Protein AF-A0A0G4LA41-F1 (afdb_monomer_lite)

InterPro domains:
  IPR001763 Rhodanese-like domain [PF00581] (398-509)
  IPR001763 Rhodanese-like domain [PS50206] (270-360)
  IPR001763 Rhodanese-like domain [PS50206] (398-516)
  IPR001763 Rhodanese-like domain [SM00450] (223-357)
  IPR001763 Rhodanese-like domain [SM00450] (388-513)
  IPR023079 Sedoheptulose-1,7-bisphosphatase [PR01958] (63-78)
  IPR023079 Sedoheptulose-1,7-bisphosphatase [PR01958] (146-164)
  IPR023079 Sedoheptulose-1,7-bisphosphatase [PR01958] (443-463)
  IPR033391 Fructose-1-6-bisphosphatase class I, N-terminal [PF00316] (27-166)
  IPR036873 Rhodanese-like domain superfamily [G3DSA:3.40.250.10] (219-372)
  IPR036873 Rhodanese-like domain superfamily [G3DSA:3.40.250.10] (376-515)
  IPR036873 Rhodanese-like domain superfamily [SSF52821] (219-364)
  IPR036873 Rhodanese-like domain superfamily [SSF52821] (398-510)
  IPR045078 Sulfurtransferase TST/MPST-like [PTHR11364] (219-518)

Structure (mmCIF, N/CA/C/O backbone):
data_AF-A0A0G4LA41-F1
#
_entry.id   AF-A0A0G4LA41-F1
#
loop_
_atom_site.group_PDB
_atom_site.id
_atom_site.type_symbol
_atom_site.label_atom_id
_atom_site.label_alt_id
_atom_site.label_comp_id
_atom_site.label_asym_id
_atom_site.label_entity_id
_atom_site.label_seq_id
_atom_site.pdbx_PDB_ins_code
_atom_site.Cartn_x
_atom_site.Cartn_y
_atom_site.Cartn_z
_atom_site.occupancy
_atom_site.B_iso_or_equiv
_atom_site.auth_seq_id
_atom_site.auth_comp_id
_atom_site.auth_asym_id
_atom_site.auth_atom_id
_atom_site.pdbx_PDB_model_num
ATOM 1 N N . MET A 1 1 ? 14.146 -31.731 -52.734 1.00 31.50 1 MET A N 1
ATOM 2 C CA . MET A 1 1 ? 15.575 -32.111 -52.738 1.00 31.50 1 MET A CA 1
ATOM 3 C C . MET A 1 1 ? 15.895 -32.595 -51.337 1.00 31.50 1 MET A C 1
ATOM 5 O O . MET A 1 1 ? 15.492 -31.917 -50.406 1.00 31.50 1 MET A O 1
ATOM 9 N N . ALA A 1 2 ? 16.471 -33.787 -51.177 1.00 32.66 2 ALA A N 1
ATOM 10 C CA . ALA A 1 2 ? 16.794 -34.330 -49.858 1.00 32.66 2 ALA A CA 1
ATOM 11 C C . ALA A 1 2 ? 17.831 -33.418 -49.180 1.00 32.66 2 ALA A C 1
ATOM 13 O O . ALA A 1 2 ? 18.941 -33.284 -49.693 1.00 32.66 2 ALA A O 1
ATOM 14 N N . ASN A 1 3 ? 17.441 -32.746 -48.094 1.00 42.66 3 ASN A N 1
ATOM 15 C CA . ASN A 1 3 ? 18.332 -31.900 -47.306 1.00 42.66 3 ASN A CA 1
ATOM 16 C C . ASN A 1 3 ? 19.388 -32.793 -46.655 1.00 42.66 3 ASN A C 1
ATOM 18 O O . ASN A 1 3 ? 19.095 -33.569 -45.747 1.00 42.66 3 ASN A O 1
ATOM 22 N N . SER A 1 4 ? 20.620 -32.720 -47.150 1.00 48.91 4 SER A N 1
ATOM 23 C CA . SER A 1 4 ? 21.761 -33.309 -46.466 1.00 48.91 4 SER A CA 1
ATOM 24 C C . SER A 1 4 ? 22.030 -32.488 -45.210 1.00 48.91 4 SER A C 1
ATOM 26 O O . SER A 1 4 ? 22.435 -31.328 -45.310 1.00 48.91 4 SER A O 1
ATOM 28 N N . LEU A 1 5 ? 21.805 -33.098 -44.048 1.00 59.78 5 LEU A N 1
ATOM 29 C CA . LEU A 1 5 ? 22.330 -32.634 -42.769 1.00 59.78 5 LEU A CA 1
ATOM 30 C C . LEU A 1 5 ? 23.785 -32.181 -42.925 1.00 59.78 5 LEU A C 1
ATOM 32 O O . LEU A 1 5 ? 24.584 -32.873 -43.565 1.00 59.78 5 LEU A O 1
ATOM 36 N N . THR A 1 6 ? 24.152 -31.046 -42.329 1.00 70.44 6 THR A N 1
ATOM 37 C CA . THR A 1 6 ? 25.567 -30.679 -42.283 1.00 70.44 6 THR A CA 1
ATOM 38 C C . THR A 1 6 ? 26.330 -31.757 -41.491 1.00 70.44 6 THR A C 1
ATOM 40 O O . THR A 1 6 ? 25.807 -32.282 -40.495 1.00 70.44 6 THR A O 1
ATOM 43 N N . PRO A 1 7 ? 27.546 -32.148 -41.916 1.00 72.75 7 PRO A N 1
ATOM 44 C CA . PRO A 1 7 ? 28.367 -33.109 -41.177 1.00 72.75 7 PRO A CA 1
ATOM 45 C C . PRO A 1 7 ? 28.565 -32.709 -39.707 1.00 72.75 7 PRO A C 1
ATOM 47 O O . PRO A 1 7 ? 28.634 -33.571 -38.828 1.00 72.75 7 PRO A O 1
ATOM 50 N N . GLU A 1 8 ? 28.586 -31.403 -39.432 1.00 72.81 8 GLU A N 1
ATOM 51 C CA . GLU A 1 8 ? 28.707 -30.819 -38.100 1.00 72.81 8 GLU A CA 1
ATOM 52 C C . GLU A 1 8 ? 27.465 -31.083 -37.238 1.00 72.81 8 GLU A C 1
ATOM 54 O O . GLU A 1 8 ? 27.605 -31.528 -36.100 1.00 72.81 8 GLU A O 1
ATOM 59 N N . LEU A 1 9 ? 26.256 -30.872 -37.777 1.00 72.88 9 LEU A N 1
ATOM 60 C CA . LEU A 1 9 ? 25.002 -31.132 -37.060 1.00 72.88 9 LEU A CA 1
ATOM 61 C C . LEU A 1 9 ? 24.817 -32.631 -36.796 1.00 72.88 9 LEU A C 1
ATOM 63 O O . LEU A 1 9 ? 24.425 -33.017 -35.699 1.00 72.88 9 LEU A O 1
ATOM 67 N N . THR A 1 10 ? 25.162 -33.478 -37.769 1.00 75.50 10 THR A N 1
ATOM 68 C CA . THR A 1 10 ? 25.098 -34.942 -37.620 1.00 75.50 10 THR A CA 1
ATOM 69 C C . THR A 1 10 ? 26.012 -35.425 -36.496 1.00 75.50 10 THR A C 1
ATOM 71 O O . THR A 1 10 ? 25.544 -36.058 -35.552 1.00 75.50 10 THR A O 1
ATOM 74 N N . SER A 1 11 ? 27.296 -35.049 -36.548 1.00 78.81 11 SER A N 1
ATOM 75 C CA . SER A 1 11 ? 28.290 -35.444 -35.538 1.00 78.81 11 SER A CA 1
ATOM 76 C C . SER A 1 11 ? 27.906 -34.958 -34.140 1.00 78.81 11 SER A C 1
ATOM 78 O O . SER A 1 11 ? 28.149 -35.625 -33.136 1.00 78.81 11 SER A O 1
ATOM 80 N N . TYR A 1 12 ? 27.291 -33.780 -34.064 1.00 77.25 12 TYR A N 1
ATOM 81 C CA . TYR A 1 12 ? 26.840 -33.204 -32.812 1.00 77.25 12 TYR A CA 1
ATOM 82 C C . TYR A 1 12 ? 25.636 -33.947 -32.215 1.00 77.25 12 TYR A C 1
ATOM 84 O O . TYR A 1 12 ? 25.648 -34.294 -31.033 1.00 77.25 12 TYR A O 1
ATOM 92 N N . LEU A 1 13 ? 24.616 -34.238 -33.026 1.00 78.69 13 LEU A N 1
ATOM 93 C CA . LEU A 1 13 ? 23.450 -34.998 -32.577 1.00 78.69 13 LEU A CA 1
ATOM 94 C C . LEU A 1 13 ? 23.832 -36.431 -32.170 1.00 78.69 13 LEU A C 1
ATOM 96 O O . LEU A 1 13 ? 23.276 -36.952 -31.207 1.00 78.69 13 LEU A O 1
ATOM 100 N N . GLU A 1 14 ? 24.811 -37.049 -32.834 1.00 80.88 14 GLU A N 1
ATOM 101 C CA . GLU A 1 14 ? 25.387 -38.341 -32.429 1.00 80.88 14 GLU A CA 1
ATOM 102 C C . GLU A 1 14 ? 26.097 -38.279 -31.071 1.00 80.88 14 GLU A C 1
ATOM 104 O O . GLU A 1 14 ? 25.980 -39.209 -30.274 1.00 80.88 14 GLU A O 1
ATOM 109 N N . ALA A 1 15 ? 26.790 -37.178 -30.770 1.00 79.25 15 ALA A N 1
ATOM 110 C CA . ALA A 1 15 ? 27.467 -37.002 -29.489 1.00 79.25 15 ALA A CA 1
ATOM 111 C C . ALA A 1 15 ? 26.489 -36.800 -28.318 1.00 79.25 15 ALA A C 1
ATOM 113 O O . ALA A 1 15 ? 26.749 -37.277 -27.212 1.00 79.25 15 ALA A O 1
ATOM 114 N N . VAL A 1 16 ? 25.376 -36.092 -28.542 1.00 74.75 16 VAL A N 1
ATOM 115 C CA . VAL A 1 16 ? 24.398 -35.762 -27.488 1.00 74.75 16 VAL A CA 1
ATOM 116 C C . VAL A 1 16 ? 23.328 -36.846 -27.325 1.00 74.75 16 VAL A C 1
ATOM 118 O O . VAL A 1 16 ? 22.847 -37.072 -26.215 1.00 74.75 16 VAL A O 1
ATOM 121 N N . LEU A 1 17 ? 22.993 -37.567 -28.398 1.00 77.19 17 LEU A N 1
ATOM 122 C CA . LEU A 1 17 ? 22.060 -38.698 -28.398 1.00 77.19 17 LEU A CA 1
ATOM 123 C C . LEU A 1 17 ? 22.771 -39.982 -28.884 1.00 77.19 17 LEU A C 1
ATOM 125 O O . LEU A 1 17 ? 22.480 -40.480 -29.978 1.00 77.19 17 LEU A O 1
ATOM 129 N N . PRO A 1 18 ? 23.688 -40.551 -28.073 1.00 66.69 18 PRO A N 1
ATOM 130 C CA . PRO A 1 18 ? 24.516 -41.691 -28.476 1.00 66.69 18 PRO A CA 1
ATOM 131 C C . PRO A 1 18 ? 23.764 -43.031 -28.494 1.00 66.69 18 PRO A C 1
ATOM 133 O O . PRO A 1 18 ? 24.318 -44.039 -28.917 1.00 66.69 18 PRO A O 1
ATOM 136 N N . SER A 1 19 ? 22.523 -43.078 -28.000 1.00 67.56 19 SER A N 1
ATOM 137 C CA . SER A 1 19 ? 21.733 -44.311 -27.935 1.00 67.56 19 SER A CA 1
ATOM 138 C C . SER A 1 19 ? 21.108 -44.659 -29.288 1.00 67.56 19 SER A C 1
ATOM 140 O O . SER A 1 19 ? 20.476 -43.814 -29.918 1.00 67.56 19 SER A O 1
ATOM 142 N N . ASP A 1 20 ? 21.181 -45.934 -29.674 1.00 66.62 20 ASP A N 1
ATOM 143 C CA . ASP A 1 20 ? 20.499 -46.468 -30.862 1.00 66.62 20 ASP A CA 1
ATOM 144 C C . ASP A 1 20 ? 18.964 -46.498 -30.726 1.00 66.62 20 ASP A C 1
ATOM 146 O O . ASP A 1 20 ? 18.263 -46.708 -31.709 1.00 66.62 20 ASP A O 1
ATOM 150 N N . SER A 1 21 ? 18.428 -46.255 -29.522 1.00 70.00 21 SER A N 1
ATOM 151 C CA . SER A 1 21 ? 16.984 -46.298 -29.226 1.00 70.00 21 SER A CA 1
ATOM 152 C C . SER A 1 21 ? 16.170 -45.115 -29.772 1.00 70.00 21 SER A C 1
ATOM 154 O O . SER A 1 21 ? 14.950 -45.105 -29.629 1.00 70.00 21 SER A O 1
ATOM 156 N N . ARG A 1 22 ? 16.835 -44.094 -30.330 1.00 81.88 22 ARG A N 1
ATOM 157 C CA . ARG A 1 22 ? 16.236 -42.819 -30.777 1.00 81.88 22 ARG A CA 1
ATOM 158 C C . ARG A 1 22 ? 16.791 -42.373 -32.133 1.00 81.88 22 ARG A C 1
ATOM 160 O O . ARG A 1 22 ? 17.122 -41.203 -32.349 1.00 81.88 22 ARG A O 1
ATOM 167 N N . ALA A 1 23 ? 16.987 -43.336 -33.026 1.00 85.00 23 ALA A N 1
ATOM 168 C CA . ALA A 1 23 ? 17.529 -43.120 -34.355 1.00 85.00 23 ALA A CA 1
ATOM 169 C C . ALA A 1 23 ? 16.634 -42.198 -35.197 1.00 85.00 23 ALA A C 1
ATOM 171 O O . ALA A 1 23 ? 17.166 -41.317 -35.875 1.00 85.00 23 ALA A O 1
ATOM 172 N N . ALA A 1 24 ? 15.305 -42.330 -35.139 1.00 86.56 24 ALA A N 1
ATOM 173 C CA . ALA A 1 24 ? 14.387 -41.466 -35.887 1.00 86.56 24 ALA A CA 1
ATOM 174 C C . ALA A 1 24 ? 14.344 -40.041 -35.309 1.00 86.56 24 ALA A C 1
ATOM 176 O O . ALA A 1 24 ? 14.343 -39.074 -36.074 1.00 86.56 24 ALA A O 1
ATOM 177 N N . LEU A 1 25 ? 14.405 -39.884 -33.981 1.00 85.69 25 LEU A N 1
ATOM 178 C CA . LEU A 1 25 ? 14.552 -38.569 -33.342 1.00 85.69 25 LEU A CA 1
ATOM 179 C C . LEU A 1 25 ? 15.817 -37.844 -33.823 1.00 85.69 25 LEU A C 1
ATOM 181 O O . LEU A 1 25 ? 15.763 -36.669 -34.187 1.00 85.69 25 LEU A O 1
ATOM 185 N N . ARG A 1 26 ? 16.946 -38.564 -33.849 1.00 86.81 26 ARG A N 1
ATOM 186 C CA . ARG A 1 26 ? 18.270 -38.036 -34.204 1.00 86.81 26 ARG A CA 1
ATOM 187 C C . ARG A 1 26 ? 18.413 -37.727 -35.693 1.00 86.81 26 ARG A C 1
ATOM 189 O O . ARG A 1 26 ? 18.982 -36.703 -36.050 1.00 86.81 26 ARG A O 1
ATOM 196 N N . THR A 1 27 ? 17.951 -38.628 -36.556 1.00 84.62 27 THR A N 1
ATOM 197 C CA . THR A 1 27 ? 18.239 -38.578 -38.002 1.00 84.62 27 THR A CA 1
ATOM 198 C C . THR A 1 27 ? 17.112 -37.976 -38.836 1.00 84.62 27 THR A C 1
ATOM 200 O O . THR A 1 27 ? 17.355 -37.600 -39.980 1.00 84.62 27 THR A O 1
ATOM 203 N N . SER A 1 28 ? 15.901 -37.849 -38.280 1.00 87.31 28 SER A N 1
ATOM 204 C CA . SER A 1 28 ? 14.726 -37.353 -39.004 1.00 87.31 28 SER A CA 1
ATOM 205 C C . SER A 1 28 ? 14.050 -36.173 -38.304 1.00 87.31 28 SER A C 1
ATOM 207 O O . SER A 1 28 ? 13.990 -35.093 -38.893 1.00 87.31 28 SER A O 1
ATOM 209 N N . LEU A 1 29 ? 13.594 -36.327 -37.054 1.00 87.81 29 LEU A N 1
ATOM 210 C CA . LEU A 1 29 ? 12.750 -35.317 -36.400 1.00 87.81 29 LEU A CA 1
ATOM 211 C C . LEU A 1 29 ? 13.505 -34.030 -36.034 1.00 87.81 29 LEU A C 1
ATOM 213 O O . LEU A 1 29 ? 13.145 -32.962 -36.522 1.00 87.81 29 LEU A O 1
ATOM 217 N N . LEU A 1 30 ? 14.566 -34.110 -35.221 1.00 85.19 30 LEU A N 1
ATOM 218 C CA . LEU A 1 30 ? 15.350 -32.925 -34.838 1.00 85.19 30 LEU A CA 1
ATOM 219 C C . LEU A 1 30 ? 15.924 -32.176 -36.057 1.00 85.19 30 LEU A C 1
ATOM 221 O O . LEU A 1 30 ? 15.778 -30.955 -36.109 1.00 85.19 30 LEU A O 1
ATOM 225 N N . PRO A 1 31 ? 16.497 -32.861 -37.068 1.00 85.38 31 PRO A N 1
ATOM 226 C CA . PRO A 1 31 ? 16.894 -32.225 -38.323 1.00 85.38 31 PRO A CA 1
ATOM 227 C C . PRO A 1 31 ? 15.757 -31.472 -39.020 1.00 85.38 31 PRO A C 1
ATOM 229 O O . PRO A 1 31 ? 15.930 -30.318 -39.405 1.00 85.38 31 PRO A O 1
ATOM 232 N N . SER A 1 32 ? 14.581 -32.098 -39.142 1.00 86.50 32 SER A N 1
ATOM 233 C CA . SER A 1 32 ? 13.430 -31.500 -39.830 1.00 86.50 32 SER A CA 1
ATOM 234 C C . SER A 1 32 ? 12.906 -30.259 -39.106 1.00 86.50 32 SER A C 1
ATOM 236 O O . SER A 1 32 ? 12.512 -29.299 -39.764 1.00 86.50 32 SER A O 1
ATOM 238 N N . LEU A 1 33 ? 12.940 -30.251 -37.769 1.00 85.69 33 LEU A N 1
ATOM 239 C CA . LEU A 1 33 ? 12.573 -29.089 -36.956 1.00 85.69 33 LEU A CA 1
ATOM 240 C C . LEU A 1 33 ? 13.586 -27.946 -37.084 1.00 85.69 33 LEU A C 1
ATOM 242 O O . LEU A 1 33 ? 13.191 -26.791 -37.213 1.00 85.69 33 LEU A O 1
ATOM 246 N N . ILE A 1 34 ? 14.887 -28.251 -37.097 1.00 84.25 34 ILE A N 1
ATOM 247 C CA . ILE A 1 34 ? 15.944 -27.247 -37.299 1.00 84.25 34 ILE A CA 1
ATOM 248 C C . ILE A 1 34 ? 15.826 -26.615 -38.693 1.00 84.25 34 ILE A C 1
ATOM 250 O O . ILE A 1 34 ? 15.910 -25.394 -38.832 1.00 84.25 34 ILE A O 1
ATOM 254 N N . ASP A 1 35 ? 15.565 -27.426 -39.719 1.00 83.00 35 ASP A N 1
ATOM 255 C CA . ASP A 1 35 ? 15.316 -26.943 -41.078 1.00 83.00 35 ASP A CA 1
ATOM 256 C C . ASP A 1 35 ? 14.057 -26.067 -41.156 1.00 83.00 35 ASP A C 1
ATOM 258 O O . ASP A 1 35 ? 14.048 -25.066 -41.876 1.00 83.00 35 ASP A O 1
ATOM 262 N N . ALA A 1 36 ? 13.004 -26.410 -40.408 1.00 85.44 36 ALA A N 1
ATOM 263 C CA . ALA A 1 36 ? 11.784 -25.612 -40.329 1.00 85.44 36 ALA A CA 1
ATOM 264 C C . ALA A 1 36 ? 12.033 -24.251 -39.667 1.00 85.44 36 ALA A C 1
ATOM 266 O O . ALA A 1 36 ? 11.624 -23.232 -40.214 1.00 85.44 36 ALA A O 1
ATOM 267 N N . ILE A 1 37 ? 12.785 -24.212 -38.562 1.00 84.88 37 ILE A N 1
ATOM 268 C CA . ILE A 1 37 ? 13.223 -22.970 -37.901 1.00 84.88 37 ILE A CA 1
ATOM 269 C C . ILE A 1 37 ? 14.032 -22.104 -38.877 1.00 84.88 37 ILE A C 1
ATOM 271 O O . ILE A 1 37 ? 13.814 -20.898 -38.999 1.00 84.88 37 ILE A O 1
ATOM 275 N N . HIS A 1 38 ? 14.936 -22.706 -39.652 1.00 81.19 38 HIS A N 1
ATOM 276 C CA . HIS A 1 38 ? 15.674 -21.985 -40.692 1.00 81.19 38 HIS A CA 1
ATOM 277 C C . HIS A 1 38 ? 14.757 -21.428 -41.792 1.00 81.19 38 HIS A C 1
ATOM 279 O O . HIS A 1 38 ? 14.937 -20.297 -42.251 1.00 81.19 38 HIS A O 1
ATOM 285 N N . ALA A 1 39 ? 13.754 -22.199 -42.217 1.00 83.06 39 ALA A N 1
ATOM 286 C CA . ALA A 1 39 ? 12.763 -21.760 -43.195 1.00 83.06 39 ALA A CA 1
ATOM 287 C C . ALA A 1 39 ? 11.878 -20.623 -42.658 1.00 83.06 39 ALA A C 1
ATOM 289 O O . ALA A 1 39 ? 11.623 -19.664 -43.391 1.00 83.06 39 ALA A O 1
ATOM 290 N N . ILE A 1 40 ? 11.478 -20.678 -41.385 1.00 83.81 40 ILE A N 1
ATOM 291 C CA . ILE A 1 40 ? 10.771 -19.595 -40.689 1.00 83.81 40 ILE A CA 1
ATOM 292 C C . ILE A 1 40 ? 11.637 -18.338 -40.697 1.00 83.81 40 ILE A C 1
ATOM 294 O O . ILE A 1 40 ? 11.184 -17.291 -41.149 1.00 83.81 40 ILE A O 1
ATOM 298 N N . SER A 1 41 ? 12.917 -18.446 -40.326 1.00 80.19 41 SER A N 1
ATOM 299 C CA . SER A 1 41 ? 13.842 -17.307 -40.344 1.00 80.19 41 SER A CA 1
ATOM 300 C C . SER A 1 41 ? 13.912 -16.629 -41.718 1.00 80.19 41 SER A C 1
ATOM 302 O O . SER A 1 41 ? 13.838 -15.404 -41.811 1.00 80.19 41 SER A O 1
ATOM 304 N N . LYS A 1 42 ? 13.987 -17.410 -42.803 1.00 78.12 42 LYS A N 1
ATOM 305 C CA . LYS A 1 42 ? 13.954 -16.878 -44.176 1.00 78.12 42 LYS A CA 1
ATOM 306 C C . LYS A 1 42 ? 12.613 -16.242 -44.535 1.00 78.12 42 LYS A C 1
ATOM 308 O O . LYS A 1 42 ? 12.595 -15.214 -45.205 1.00 78.12 42 LYS A O 1
ATOM 313 N N . THR A 1 43 ? 11.511 -16.843 -44.097 1.00 79.06 43 THR A N 1
ATOM 314 C CA . THR A 1 43 ? 10.152 -16.341 -44.339 1.00 79.06 43 THR A CA 1
ATOM 315 C C . THR A 1 43 ? 9.951 -14.991 -43.658 1.00 79.06 43 THR A C 1
ATOM 317 O O . THR A 1 43 ? 9.511 -14.042 -44.303 1.00 79.06 43 THR A O 1
ATOM 320 N N . LEU A 1 44 ? 10.390 -14.857 -42.404 1.00 76.25 44 LEU A N 1
ATOM 321 C CA . LEU A 1 44 ? 10.378 -13.595 -41.664 1.00 76.25 44 LEU A CA 1
ATOM 322 C C . LEU A 1 44 ? 11.252 -12.517 -42.328 1.00 76.25 44 LEU A C 1
ATOM 324 O O . LEU A 1 44 ? 10.866 -11.355 -42.362 1.00 76.25 44 LEU A O 1
ATOM 328 N N . GLN A 1 45 ? 12.407 -12.887 -42.892 1.00 70.56 45 GLN A N 1
ATOM 329 C CA . GLN A 1 45 ? 13.298 -11.951 -43.599 1.00 70.56 45 GLN A CA 1
ATOM 330 C C . GLN A 1 45 ? 12.747 -11.474 -44.952 1.00 70.56 45 GLN A C 1
ATOM 332 O O . GLN A 1 45 ? 13.095 -10.381 -45.397 1.00 70.56 45 GLN A O 1
ATOM 337 N N . ALA A 1 46 ? 11.936 -12.295 -45.624 1.00 69.44 46 ALA A N 1
ATOM 338 C CA . ALA A 1 46 ? 11.413 -12.019 -46.963 1.00 69.44 46 ALA A CA 1
ATOM 339 C C . ALA A 1 46 ? 9.970 -11.482 -46.972 1.00 69.44 46 ALA A C 1
ATOM 341 O O . ALA A 1 46 ? 9.509 -11.002 -48.008 1.00 69.44 46 ALA A O 1
ATOM 342 N N . SER A 1 47 ? 9.244 -11.563 -45.854 1.00 67.00 47 SER A N 1
ATOM 343 C CA . SER A 1 47 ? 7.858 -11.098 -45.767 1.00 67.00 47 SER A CA 1
ATOM 344 C C . SER A 1 47 ? 7.781 -9.567 -45.855 1.00 67.00 47 SER A C 1
ATOM 346 O O . SER A 1 47 ? 8.164 -8.847 -44.936 1.00 67.00 47 SER A O 1
ATOM 348 N N . HIS A 1 48 ? 7.263 -9.052 -46.975 1.00 49.72 48 HIS A N 1
ATOM 349 C CA . HIS A 1 48 ? 7.095 -7.614 -47.237 1.00 49.72 48 HIS A CA 1
ATOM 350 C C . HIS A 1 48 ? 5.976 -6.943 -46.411 1.00 49.72 48 HIS A C 1
ATOM 352 O O . HIS A 1 48 ? 5.825 -5.724 -46.482 1.00 49.72 48 HIS A O 1
ATOM 358 N N . HIS A 1 49 ? 5.204 -7.717 -45.639 1.00 50.62 49 HIS A N 1
ATOM 359 C CA . HIS A 1 49 ? 4.033 -7.255 -44.880 1.00 50.62 49 HIS A CA 1
ATOM 360 C C . HIS A 1 49 ? 4.319 -6.955 -43.399 1.00 50.62 49 HIS A C 1
ATOM 362 O O . HIS A 1 49 ? 3.426 -6.518 -42.681 1.00 50.62 49 HIS A O 1
ATOM 368 N N . VAL A 1 50 ? 5.560 -7.123 -42.929 1.00 51.50 50 VAL A N 1
ATOM 369 C CA . VAL A 1 50 ? 5.952 -6.744 -41.560 1.00 51.50 50 VAL A CA 1
ATOM 370 C C . VAL A 1 50 ? 6.310 -5.250 -41.536 1.00 51.50 50 VAL A C 1
ATOM 372 O O . VAL A 1 50 ? 7.479 -4.864 -41.560 1.00 51.50 50 VAL A O 1
ATOM 375 N N . ALA A 1 51 ? 5.290 -4.388 -41.580 1.00 44.09 51 ALA A N 1
ATOM 376 C CA . ALA A 1 51 ? 5.429 -2.934 -41.483 1.00 44.09 51 ALA A CA 1
ATOM 377 C C . ALA A 1 51 ? 5.127 -2.423 -40.061 1.00 44.09 51 ALA A C 1
ATOM 379 O O . ALA A 1 51 ? 4.413 -3.050 -39.287 1.00 44.09 51 ALA A O 1
ATOM 380 N N . LEU A 1 52 ? 5.686 -1.258 -39.723 1.00 43.44 52 LEU A N 1
ATOM 381 C CA . LEU A 1 52 ? 5.559 -0.584 -38.428 1.00 43.44 52 LEU A CA 1
ATOM 382 C C . LEU A 1 52 ? 4.079 -0.351 -38.044 1.00 43.44 52 LEU A C 1
ATOM 384 O O . LEU A 1 52 ? 3.458 0.583 -38.550 1.00 43.44 52 LEU A O 1
ATOM 388 N N . VAL A 1 53 ? 3.523 -1.135 -37.116 1.00 41.78 53 VAL A N 1
ATOM 389 C CA . VAL A 1 53 ? 2.199 -0.850 -36.539 1.00 41.78 53 VAL A CA 1
ATOM 390 C C . VAL A 1 53 ? 2.342 0.224 -35.459 1.00 41.78 53 VAL A C 1
ATOM 392 O O . VAL A 1 53 ? 2.656 -0.044 -34.301 1.00 41.78 53 VAL A O 1
ATOM 395 N N . GLY A 1 54 ? 2.137 1.476 -35.860 1.00 42.16 54 GLY A N 1
ATOM 396 C CA . GLY A 1 54 ? 1.910 2.606 -34.969 1.00 42.16 54 GLY A CA 1
ATOM 397 C C . GLY A 1 54 ? 0.425 2.962 -34.950 1.00 42.16 54 GLY A C 1
ATOM 398 O O . GLY A 1 54 ? -0.142 3.262 -35.992 1.00 42.16 54 GLY A O 1
ATOM 399 N N . THR A 1 55 ? -0.165 2.970 -33.752 1.00 44.31 55 THR A N 1
ATOM 400 C CA . THR A 1 55 ? -1.477 3.555 -33.406 1.00 44.31 55 THR A CA 1
ATOM 401 C C . THR A 1 55 ? -2.692 2.993 -34.165 1.00 44.31 55 THR A C 1
ATOM 403 O O . THR A 1 55 ? -3.033 3.461 -35.243 1.00 44.31 55 THR A O 1
ATOM 406 N N . ALA A 1 56 ? -3.396 2.069 -33.497 1.00 39.00 56 ALA A N 1
ATOM 407 C CA . ALA A 1 56 ? -4.643 1.394 -33.887 1.00 39.00 56 ALA A CA 1
ATOM 408 C C . ALA A 1 56 ? -4.501 0.271 -34.934 1.00 39.00 56 ALA A C 1
ATOM 410 O O . ALA A 1 56 ? -4.496 0.512 -36.136 1.00 39.00 56 ALA A O 1
ATOM 411 N N . ASN A 1 57 ? -4.511 -0.981 -34.461 1.00 39.38 57 ASN A N 1
ATOM 412 C CA . ASN A 1 57 ? -4.885 -2.109 -35.309 1.00 39.38 57 ASN A CA 1
ATOM 413 C C . ASN A 1 57 ? -6.407 -2.099 -35.484 1.00 39.38 57 ASN A C 1
ATOM 415 O O . ASN A 1 57 ? -7.158 -2.379 -34.548 1.00 39.38 57 ASN A O 1
ATOM 419 N N . ALA A 1 58 ? -6.860 -1.799 -36.699 1.00 41.34 58 ALA A N 1
ATOM 420 C CA . ALA A 1 58 ? -8.063 -2.443 -37.195 1.00 41.34 58 ALA A CA 1
ATOM 421 C C . ALA A 1 58 ? -7.735 -3.943 -37.290 1.00 41.34 58 ALA A C 1
ATOM 423 O O . ALA A 1 58 ? -6.727 -4.304 -37.883 1.00 41.34 58 ALA A O 1
ATOM 424 N N . PHE A 1 59 ? -8.516 -4.770 -36.597 1.00 41.09 59 PHE A N 1
ATOM 425 C CA . PHE A 1 59 ? -8.470 -6.237 -36.569 1.00 41.09 59 PHE A CA 1
ATOM 426 C C . PHE A 1 59 ? -7.618 -6.940 -37.661 1.00 41.09 59 PHE A C 1
ATOM 428 O O . PHE A 1 59 ? -7.952 -6.902 -38.839 1.00 41.09 59 PHE A O 1
ATOM 435 N N . GLY A 1 60 ? -6.586 -7.672 -37.219 1.00 51.38 60 GLY A N 1
ATOM 436 C CA . GLY A 1 60 ? -6.376 -9.097 -37.532 1.00 51.38 60 GLY A CA 1
ATOM 437 C C . GLY A 1 60 ? -5.724 -9.528 -38.852 1.00 51.38 60 GLY A C 1
ATOM 438 O O . GLY A 1 60 ? -4.908 -10.445 -38.820 1.00 51.38 60 GLY A O 1
ATOM 439 N N . ASP A 1 61 ? -6.042 -8.931 -39.998 1.00 50.00 61 ASP A N 1
ATOM 440 C CA . ASP A 1 61 ? -5.909 -9.681 -41.265 1.00 50.00 61 ASP A CA 1
ATOM 441 C C . ASP A 1 61 ? -4.463 -9.905 -41.770 1.00 50.00 61 ASP A C 1
ATOM 443 O O . ASP A 1 61 ? -4.183 -10.941 -42.371 1.00 50.00 61 ASP A O 1
ATOM 447 N N . ASP A 1 62 ? -3.518 -8.995 -41.503 1.00 50.12 62 ASP A N 1
ATOM 448 C CA . ASP A 1 62 ? -2.123 -9.138 -41.969 1.00 50.12 62 ASP A CA 1
ATOM 449 C C . ASP A 1 62 ? -1.225 -9.932 -41.000 1.00 50.12 62 ASP A C 1
ATOM 451 O O . ASP A 1 62 ? -0.278 -10.593 -41.431 1.00 50.12 62 ASP A O 1
ATOM 455 N N . GLN A 1 63 ? -1.539 -9.907 -39.700 1.00 51.22 63 GLN A N 1
ATOM 456 C CA . GLN A 1 63 ? -0.823 -10.643 -38.650 1.00 51.22 63 GLN A CA 1
ATOM 457 C C . GLN A 1 63 ? -1.104 -12.148 -38.735 1.00 51.22 63 GLN A C 1
ATOM 459 O O . GLN A 1 63 ? -0.171 -12.950 -38.701 1.00 51.22 63 GLN A O 1
ATOM 464 N N . LEU A 1 64 ? -2.367 -12.505 -39.002 1.00 56.00 64 LEU A N 1
ATOM 465 C CA . LEU A 1 64 ? -2.787 -13.877 -39.285 1.00 56.00 64 LEU A CA 1
ATOM 466 C C . LEU A 1 64 ? -1.940 -14.537 -40.389 1.00 56.00 64 LEU A C 1
ATOM 468 O O . LEU A 1 64 ? -1.723 -15.740 -40.347 1.00 56.00 64 LEU A O 1
ATOM 472 N N . ASN A 1 65 ? -1.400 -13.786 -41.356 1.00 65.25 65 ASN A N 1
ATOM 473 C CA . ASN A 1 65 ? -0.669 -14.378 -42.480 1.00 65.25 65 ASN A CA 1
ATOM 474 C C . ASN A 1 65 ? 0.725 -14.917 -42.111 1.00 65.25 65 ASN A C 1
ATOM 476 O O . ASN A 1 65 ? 1.176 -15.894 -42.716 1.00 65.25 65 ASN A O 1
ATOM 480 N N . VAL A 1 66 ? 1.431 -14.301 -41.155 1.00 74.38 66 VAL A N 1
ATOM 481 C CA . VAL A 1 66 ? 2.806 -14.703 -40.794 1.00 74.38 66 VAL A CA 1
ATOM 482 C C . VAL A 1 66 ? 2.801 -15.854 -39.794 1.00 74.38 66 VAL A C 1
ATOM 484 O O . VAL A 1 66 ? 3.540 -16.818 -40.010 1.00 74.38 66 VAL A O 1
ATOM 487 N N . ASP A 1 67 ? 1.935 -15.804 -38.779 1.00 76.25 67 ASP A N 1
ATOM 488 C CA . ASP A 1 67 ? 1.750 -16.908 -37.829 1.00 76.25 67 ASP A CA 1
ATOM 489 C C . ASP A 1 67 ? 1.253 -18.163 -38.569 1.00 76.25 67 ASP A C 1
ATOM 491 O O . ASP A 1 67 ? 1.884 -19.215 -38.475 1.00 76.25 67 ASP A O 1
ATOM 495 N N . VAL A 1 68 ? 0.260 -18.035 -39.466 1.00 81.25 68 VAL A N 1
ATOM 496 C CA . VAL A 1 68 ? -0.202 -19.147 -40.326 1.00 81.25 68 VAL A CA 1
ATOM 497 C C . VAL A 1 68 ? 0.911 -19.675 -41.238 1.00 81.25 68 VAL A C 1
ATOM 499 O O . VAL A 1 68 ? 1.018 -20.881 -41.458 1.00 81.25 68 VAL A O 1
ATOM 502 N N . SER A 1 69 ? 1.773 -18.810 -41.779 1.00 82.31 69 SER A N 1
ATOM 503 C CA . SER A 1 69 ? 2.896 -19.260 -42.616 1.00 82.31 69 SER A CA 1
ATOM 504 C C . SER A 1 69 ? 3.925 -20.067 -41.818 1.00 82.31 69 SER A C 1
ATOM 506 O O . SER A 1 69 ? 4.431 -21.075 -42.314 1.00 82.31 69 SER A O 1
ATOM 508 N N . CYS A 1 70 ? 4.230 -19.654 -40.586 1.00 86.12 70 CYS A N 1
ATOM 509 C CA . CYS A 1 70 ? 5.193 -20.342 -39.726 1.00 86.12 70 CYS A CA 1
ATOM 510 C C . CYS A 1 70 ? 4.620 -21.645 -39.153 1.00 86.12 70 CYS A C 1
ATOM 512 O O . CYS A 1 70 ? 5.310 -22.667 -39.152 1.00 86.12 70 CYS A O 1
ATOM 514 N N . GLU A 1 71 ? 3.343 -21.632 -38.774 1.00 89.12 71 GLU A N 1
ATOM 515 C CA . GLU A 1 71 ? 2.545 -22.809 -38.424 1.00 89.12 71 GLU A CA 1
ATOM 516 C C . GLU A 1 71 ? 2.617 -23.868 -39.535 1.00 89.12 71 GLU A C 1
ATOM 518 O O . GLU A 1 71 ? 2.993 -25.017 -39.291 1.00 89.12 71 GLU A O 1
ATOM 523 N N . ASN A 1 72 ? 2.341 -23.473 -40.783 1.00 89.56 72 ASN A N 1
ATOM 524 C CA . ASN A 1 72 ? 2.380 -24.378 -41.933 1.00 89.56 72 ASN A CA 1
ATOM 525 C C . ASN A 1 72 ? 3.776 -24.976 -42.155 1.00 89.56 72 ASN A C 1
ATOM 527 O O . ASN A 1 72 ? 3.890 -26.171 -42.418 1.00 89.56 72 ASN A O 1
ATOM 531 N N . LEU A 1 73 ? 4.848 -24.191 -42.000 1.00 89.56 73 LEU A N 1
ATOM 532 C CA . LEU A 1 73 ? 6.222 -24.690 -42.144 1.00 89.56 73 LEU A CA 1
ATOM 533 C C . LEU A 1 73 ? 6.572 -25.765 -41.107 1.00 89.56 73 LEU A C 1
ATOM 535 O O . LEU A 1 73 ? 7.240 -26.748 -41.452 1.00 89.56 73 LEU A O 1
ATOM 539 N N . LEU A 1 74 ? 6.125 -25.601 -39.858 1.00 91.00 74 LEU A N 1
ATOM 540 C CA . LEU A 1 74 ? 6.304 -26.615 -38.817 1.00 91.00 74 LEU A CA 1
ATOM 541 C C . LEU A 1 74 ? 5.439 -27.843 -39.084 1.00 91.00 74 LEU A C 1
ATOM 543 O O . LEU A 1 74 ? 5.965 -28.956 -39.061 1.00 91.00 74 LEU A O 1
ATOM 547 N N . ARG A 1 75 ? 4.158 -27.676 -39.425 1.00 93.00 75 ARG A N 1
ATOM 548 C CA . ARG A 1 75 ? 3.275 -28.806 -39.760 1.00 93.00 75 ARG A CA 1
ATOM 549 C C . ARG A 1 75 ? 3.783 -29.603 -40.960 1.00 93.00 75 ARG A C 1
ATOM 551 O O . ARG A 1 75 ? 3.823 -30.830 -40.893 1.00 93.00 75 ARG A O 1
ATOM 558 N N . ASP A 1 76 ? 4.280 -28.936 -41.997 1.00 91.19 76 ASP A N 1
ATOM 559 C CA . ASP A 1 76 ? 4.907 -29.580 -43.153 1.00 91.19 76 ASP A CA 1
ATOM 560 C C . ASP A 1 76 ? 6.175 -30.350 -42.767 1.00 91.19 76 ASP A C 1
ATOM 562 O O . ASP A 1 76 ? 6.471 -31.400 -43.343 1.00 91.19 76 ASP A O 1
ATOM 566 N N . ALA A 1 77 ? 6.962 -29.838 -41.817 1.00 90.19 77 ALA A N 1
ATOM 567 C CA . ALA A 1 77 ? 8.138 -30.536 -41.307 1.00 90.19 77 ALA A CA 1
ATOM 568 C C . ALA A 1 77 ? 7.763 -31.789 -40.519 1.00 90.19 77 ALA A C 1
ATOM 570 O O . ALA A 1 77 ? 8.337 -32.849 -40.769 1.00 90.19 77 ALA A O 1
ATOM 571 N N . LEU A 1 78 ? 6.760 -31.692 -39.647 1.00 92.88 78 LEU A N 1
ATOM 572 C CA . LEU A 1 78 ? 6.233 -32.827 -38.892 1.00 92.88 78 LEU A CA 1
ATOM 573 C C . LEU A 1 78 ? 5.630 -33.890 -39.821 1.00 92.88 78 LEU A C 1
ATOM 575 O O . LEU A 1 78 ? 5.899 -35.075 -39.643 1.00 92.88 78 LEU A O 1
ATOM 579 N N . ALA A 1 79 ? 4.916 -33.486 -40.875 1.00 89.56 79 ALA A N 1
ATOM 580 C CA . ALA A 1 79 ? 4.352 -34.392 -41.878 1.00 89.56 79 ALA A CA 1
ATOM 581 C C . ALA A 1 79 ? 5.416 -35.155 -42.691 1.00 89.56 79 ALA A C 1
ATOM 583 O O . ALA A 1 79 ? 5.129 -36.201 -43.271 1.00 89.56 79 ALA A O 1
ATOM 584 N N . ARG A 1 80 ? 6.668 -34.681 -42.729 1.00 87.62 80 ARG A N 1
ATOM 585 C CA . ARG A 1 80 ? 7.792 -35.418 -43.334 1.00 87.62 80 ARG A CA 1
ATOM 586 C C . ARG A 1 80 ? 8.442 -36.418 -42.381 1.00 87.62 80 ARG A C 1
ATOM 588 O O . ARG A 1 80 ? 9.294 -37.185 -42.827 1.00 87.62 80 ARG A O 1
ATOM 595 N N . CYS A 1 81 ? 8.073 -36.417 -41.102 1.00 89.12 81 CYS A N 1
ATOM 596 C CA . CYS A 1 81 ? 8.612 -37.305 -40.077 1.00 89.12 81 CYS A CA 1
ATOM 597 C C . CYS A 1 81 ? 7.621 -38.446 -39.783 1.00 89.12 81 CYS A C 1
ATOM 599 O O . CYS A 1 81 ? 6.620 -38.229 -39.096 1.00 89.12 81 CYS A O 1
ATOM 601 N N . PRO A 1 82 ? 7.892 -39.688 -40.233 1.00 88.31 82 PRO A N 1
ATOM 602 C CA . PRO A 1 82 ? 6.990 -40.818 -39.991 1.00 88.31 82 PRO A CA 1
ATOM 603 C C . PRO A 1 82 ? 6.828 -41.181 -38.510 1.00 88.31 82 PRO A C 1
ATOM 605 O O . PRO A 1 82 ? 5.844 -41.811 -38.142 1.00 88.31 82 PRO A O 1
ATOM 608 N N . SER A 1 83 ? 7.790 -40.801 -37.664 1.00 90.00 83 SER A N 1
ATOM 609 C CA . SER A 1 83 ? 7.747 -41.042 -36.220 1.00 90.00 83 SER A CA 1
ATOM 610 C C . SER A 1 83 ? 6.834 -40.073 -35.465 1.00 90.00 83 SER A C 1
ATOM 612 O O . SER A 1 83 ? 6.532 -40.324 -34.304 1.00 90.00 83 SER A O 1
ATOM 614 N N . VAL A 1 84 ? 6.369 -38.976 -36.073 1.00 91.94 84 VAL A N 1
ATOM 615 C CA . VAL A 1 84 ? 5.458 -38.034 -35.402 1.00 91.94 84 VAL A CA 1
ATOM 616 C C . VAL A 1 84 ? 4.019 -38.496 -35.601 1.00 91.94 84 VAL A C 1
ATOM 618 O O . VAL A 1 84 ? 3.544 -38.602 -36.727 1.00 91.94 84 VAL A O 1
ATOM 621 N N . THR A 1 85 ? 3.328 -38.781 -34.499 1.00 90.62 85 THR A N 1
ATOM 622 C CA . THR A 1 85 ? 1.958 -39.313 -34.508 1.00 90.62 85 THR A CA 1
ATOM 623 C C . THR A 1 85 ? 0.933 -38.193 -34.394 1.00 90.62 85 THR A C 1
ATOM 625 O O . THR A 1 85 ? 0.023 -38.103 -35.222 1.00 90.62 85 THR A O 1
ATOM 628 N N . THR A 1 86 ? 1.107 -37.310 -33.414 1.00 93.19 86 THR A N 1
ATOM 629 C CA . THR A 1 86 ? 0.222 -36.170 -33.174 1.00 93.19 86 THR A CA 1
ATOM 630 C C . THR A 1 86 ? 1.009 -34.886 -32.947 1.00 93.19 86 THR A C 1
ATOM 632 O O . THR A 1 86 ? 2.201 -34.903 -32.619 1.00 93.19 86 THR A O 1
ATOM 635 N N . ALA A 1 87 ? 0.342 -33.757 -33.160 1.00 93.69 87 ALA A N 1
ATOM 636 C CA . ALA A 1 87 ? 0.889 -32.448 -32.863 1.00 93.69 87 ALA A CA 1
ATOM 637 C C . ALA A 1 87 ? -0.200 -31.461 -32.433 1.00 93.69 87 ALA A C 1
ATOM 639 O O . ALA A 1 87 ? -1.367 -31.615 -32.794 1.00 93.69 87 ALA A O 1
ATOM 640 N N . SER A 1 88 ? 0.198 -30.441 -31.683 1.00 92.94 88 SER A N 1
ATOM 641 C CA . SER A 1 88 ? -0.639 -29.299 -31.305 1.00 92.94 88 SER A CA 1
ATOM 642 C C . SER A 1 88 ? 0.190 -28.023 -31.351 1.00 92.94 88 SER A C 1
ATOM 644 O O . SER A 1 88 ? 1.404 -28.072 -31.128 1.00 92.94 88 SER A O 1
ATOM 646 N N . SER A 1 89 ? -0.456 -26.887 -31.575 1.00 91.88 89 SER A N 1
ATOM 647 C CA . SER A 1 89 ? 0.196 -25.580 -31.538 1.00 91.88 89 SER A CA 1
ATOM 648 C C . SER A 1 89 ? -0.505 -24.616 -30.585 1.00 91.88 89 SER A C 1
ATOM 650 O O . SER A 1 89 ? -1.555 -24.942 -30.033 1.00 91.88 89 SER A O 1
ATOM 652 N N . GLU A 1 90 ? 0.082 -23.443 -30.352 1.00 85.00 90 GLU A N 1
ATOM 653 C CA . GLU A 1 90 ? -0.615 -22.342 -29.672 1.00 85.00 90 GLU A CA 1
ATOM 654 C C . GLU A 1 90 ? -1.909 -21.956 -30.419 1.00 85.00 90 GLU A C 1
ATOM 656 O O . GLU A 1 90 ? -2.963 -21.806 -29.799 1.00 85.00 90 GLU A O 1
ATOM 661 N N . GLU A 1 91 ? -1.837 -21.885 -31.751 1.00 77.62 91 GLU A N 1
ATOM 662 C CA . GLU A 1 91 ? -2.939 -21.488 -32.639 1.00 77.62 91 GLU A CA 1
ATOM 663 C C . GLU A 1 91 ? -4.035 -22.559 -32.767 1.00 77.62 91 GLU A C 1
ATOM 665 O O . GLU A 1 91 ? -5.215 -22.255 -32.955 1.00 77.62 91 GLU A O 1
ATOM 670 N N . ASP A 1 92 ? -3.656 -23.832 -32.644 1.00 84.12 92 ASP A N 1
ATOM 671 C CA . ASP A 1 92 ? -4.561 -24.978 -32.613 1.00 84.12 92 ASP A CA 1
ATOM 672 C C . ASP A 1 92 ? -4.188 -25.893 -31.433 1.00 84.12 92 ASP A C 1
ATOM 674 O O . ASP A 1 92 ? -3.414 -26.851 -31.587 1.00 84.12 92 ASP A O 1
ATOM 678 N N . PRO A 1 93 ? -4.735 -25.613 -30.231 1.00 82.00 93 PRO A N 1
ATOM 679 C CA . PRO A 1 93 ? -4.368 -26.310 -28.999 1.00 82.00 93 PRO A CA 1
ATOM 680 C C . PRO A 1 93 ? -4.929 -27.736 -28.929 1.00 82.00 93 PRO A C 1
ATOM 682 O O . PRO A 1 93 ? -4.760 -28.426 -27.919 1.00 82.00 93 PRO A O 1
ATOM 685 N N . ILE A 1 94 ? -5.624 -28.193 -29.973 1.00 88.44 94 ILE A N 1
ATOM 686 C CA . ILE A 1 94 ? -6.150 -29.548 -30.064 1.00 88.44 94 ILE A CA 1
ATOM 687 C C . ILE A 1 94 ? -5.055 -30.453 -30.635 1.00 88.44 94 ILE A C 1
ATOM 689 O O . ILE A 1 94 ? -4.588 -30.278 -31.757 1.00 88.44 94 ILE A O 1
ATOM 693 N N . GLU A 1 95 ? -4.667 -31.471 -29.864 1.00 89.50 95 GLU A N 1
ATOM 694 C CA . GLU A 1 95 ? -3.753 -32.513 -30.333 1.00 89.50 95 GLU A CA 1
ATOM 695 C C . GLU A 1 95 ? -4.399 -33.281 -31.501 1.00 89.50 95 GLU A C 1
ATOM 697 O O . GLU A 1 95 ? -5.379 -34.011 -31.328 1.00 89.50 95 GLU A O 1
ATOM 702 N N . THR A 1 96 ? -3.855 -33.099 -32.705 1.00 89.19 96 THR A N 1
ATOM 703 C CA . THR A 1 96 ? -4.381 -33.664 -33.951 1.00 89.19 96 THR A CA 1
ATOM 704 C C . THR A 1 96 ? -3.393 -34.652 -34.576 1.00 89.19 96 THR A C 1
ATOM 706 O O . THR A 1 96 ? -2.177 -34.469 -34.469 1.00 89.19 96 THR A O 1
ATOM 709 N N . PRO A 1 97 ? -3.871 -35.724 -35.240 1.00 90.00 97 PRO A N 1
ATOM 710 C CA . PRO A 1 97 ? -2.997 -36.630 -35.980 1.00 90.00 97 PRO A CA 1
ATOM 711 C C . PRO A 1 97 ? -2.264 -35.908 -37.112 1.00 90.00 97 PRO A C 1
ATOM 713 O O . PRO A 1 97 ? -2.891 -35.242 -37.934 1.00 90.00 97 PRO A O 1
ATOM 716 N N . VAL A 1 98 ? -0.947 -36.101 -37.197 1.00 86.94 98 VAL A N 1
ATOM 717 C CA . VAL A 1 98 ? -0.122 -35.520 -38.272 1.00 86.94 98 VAL A CA 1
ATOM 718 C C . VAL A 1 98 ? -0.371 -36.230 -39.606 1.00 86.94 98 VAL A C 1
ATOM 720 O O . VAL A 1 98 ? -0.401 -35.596 -40.658 1.00 86.94 98 VAL A O 1
ATOM 723 N N . HIS A 1 99 ? -0.606 -37.545 -39.566 1.00 84.12 99 HIS A N 1
ATOM 724 C CA . HIS A 1 99 ? -0.847 -38.372 -40.750 1.00 84.12 99 HIS A CA 1
ATOM 725 C C . HIS A 1 99 ? -2.303 -38.840 -40.781 1.00 84.12 99 HIS A C 1
ATOM 727 O O . HIS A 1 99 ? -2.714 -39.684 -39.984 1.00 84.12 99 HIS A O 1
ATOM 733 N N . THR A 1 100 ? -3.102 -38.320 -41.714 1.00 66.69 100 THR A N 1
ATOM 734 C CA . THR A 1 100 ? -4.493 -38.760 -41.900 1.00 66.69 100 THR A CA 1
ATOM 735 C C . THR A 1 100 ? -4.551 -39.990 -42.815 1.00 66.69 100 THR A C 1
ATOM 737 O O . THR A 1 100 ? -4.054 -39.978 -43.937 1.00 66.69 100 THR A O 1
ATOM 740 N N . GLY A 1 101 ? -5.142 -41.090 -42.333 1.00 59.28 101 GLY A N 1
ATOM 741 C CA . GLY A 1 101 ? -5.350 -42.314 -43.127 1.00 59.28 101 GLY A CA 1
ATOM 742 C C . GLY A 1 101 ? -4.153 -43.273 -43.236 1.00 59.28 101 GLY A C 1
ATOM 743 O O . GLY A 1 101 ? -4.250 -44.268 -43.955 1.00 59.28 101 GLY A O 1
ATOM 744 N N . ALA A 1 102 ? -3.050 -43.023 -42.524 1.00 57.19 102 ALA A N 1
ATOM 745 C CA . ALA A 1 102 ? -1.938 -43.967 -42.417 1.00 57.19 102 ALA A CA 1
ATOM 746 C C . ALA A 1 102 ? -2.251 -45.080 -41.388 1.00 57.19 102 ALA A C 1
ATOM 748 O O . ALA A 1 102 ? -2.854 -44.795 -40.349 1.00 57.19 102 ALA A O 1
ATOM 749 N N . PRO A 1 103 ? -1.873 -46.350 -41.638 1.00 56.25 103 PRO A N 1
ATOM 750 C CA . PRO A 1 103 ? -2.004 -47.409 -40.639 1.00 56.25 103 PRO A CA 1
ATOM 751 C C . PRO A 1 103 ? -1.159 -47.083 -39.399 1.00 56.25 103 PRO A C 1
ATOM 753 O O . PRO A 1 103 ? -0.078 -46.507 -39.523 1.00 56.25 103 PRO A O 1
ATOM 756 N N . ALA A 1 104 ? -1.653 -47.461 -38.214 1.00 56.25 104 ALA A N 1
ATOM 757 C CA . ALA A 1 104 ? -0.936 -47.259 -36.955 1.00 56.25 104 ALA A CA 1
ATOM 758 C C . ALA A 1 104 ? 0.507 -47.802 -37.063 1.00 56.25 104 ALA A C 1
ATOM 760 O O . ALA A 1 104 ? 0.684 -48.909 -37.591 1.00 56.25 104 ALA A O 1
ATOM 761 N N . PRO A 1 105 ? 1.530 -47.058 -36.598 1.00 58.50 105 PRO A N 1
ATOM 762 C CA . PRO A 1 105 ? 2.916 -47.498 -36.714 1.00 58.50 105 PRO A CA 1
ATOM 763 C C . PRO A 1 105 ? 3.120 -48.841 -36.003 1.00 58.50 105 PRO A C 1
ATOM 765 O O . PRO A 1 105 ? 2.458 -49.133 -35.004 1.00 58.50 105 PRO A O 1
ATOM 768 N N . ALA A 1 106 ? 4.042 -49.666 -36.506 1.00 60.69 106 ALA A N 1
ATOM 769 C CA . ALA A 1 106 ? 4.376 -50.936 -35.865 1.00 60.69 106 ALA A CA 1
ATOM 770 C C . ALA A 1 106 ? 4.831 -50.698 -34.402 1.00 60.69 106 ALA A C 1
ATOM 772 O O . ALA A 1 106 ? 5.512 -49.705 -34.141 1.00 60.69 106 ALA A O 1
ATOM 773 N N . PRO A 1 107 ? 4.491 -51.585 -33.449 1.00 55.25 107 PRO A N 1
ATOM 774 C CA . PRO A 1 107 ? 4.686 -51.350 -32.010 1.00 55.25 107 PRO A CA 1
ATOM 775 C C . PRO A 1 107 ? 6.143 -51.118 -31.568 1.00 55.25 107 PRO A C 1
ATOM 777 O O . PRO A 1 107 ? 6.354 -50.547 -30.504 1.00 55.25 107 PRO A O 1
ATOM 780 N N . ASP A 1 108 ? 7.126 -51.491 -32.392 1.00 63.88 108 ASP A N 1
ATOM 781 C CA . ASP A 1 108 ? 8.561 -51.319 -32.117 1.00 63.88 108 ASP A CA 1
ATOM 782 C C . ASP A 1 108 ? 9.177 -50.091 -32.822 1.00 63.88 108 ASP A C 1
ATOM 784 O O . ASP A 1 108 ? 10.396 -49.988 -32.955 1.00 63.88 108 ASP A O 1
ATOM 788 N N . THR A 1 109 ? 8.350 -49.169 -33.326 1.00 78.06 109 THR A N 1
ATOM 789 C CA . THR A 1 109 ? 8.820 -47.946 -33.998 1.00 78.06 109 THR A CA 1
ATOM 790 C C . THR A 1 109 ? 8.722 -46.734 -33.082 1.00 78.06 109 THR A C 1
ATOM 792 O O . THR A 1 109 ? 7.791 -46.613 -32.291 1.00 78.06 109 THR A O 1
ATOM 795 N N . GLU A 1 110 ? 9.704 -45.835 -33.177 1.00 88.38 110 GLU A N 1
ATOM 796 C CA . GLU A 1 110 ? 9.707 -44.575 -32.432 1.00 88.38 110 GLU A CA 1
ATOM 797 C C . GLU A 1 110 ? 8.448 -43.760 -32.753 1.00 88.38 110 GLU A C 1
ATOM 799 O O . GLU A 1 110 ? 8.159 -43.494 -33.922 1.00 88.38 110 GLU A O 1
ATOM 804 N N . GLN A 1 111 ? 7.727 -43.347 -31.710 1.00 91.31 111 GLN A N 1
ATOM 805 C CA . GLN A 1 111 ? 6.530 -42.516 -31.809 1.00 91.31 111 GLN A CA 1
ATOM 806 C C . GLN A 1 111 ? 6.709 -41.259 -30.970 1.00 91.31 111 GLN A C 1
ATOM 808 O O . GLN A 1 111 ? 7.102 -41.342 -29.806 1.00 91.31 111 GLN A O 1
ATOM 813 N N . TYR A 1 112 ? 6.395 -40.110 -31.557 1.00 93.25 112 TYR A N 1
ATOM 814 C CA . TYR A 1 112 ? 6.525 -38.809 -30.924 1.00 93.25 112 TYR A CA 1
ATOM 815 C C . TYR A 1 112 ? 5.267 -37.969 -31.073 1.00 93.25 112 TYR A C 1
ATOM 817 O O . TYR A 1 112 ? 4.589 -38.002 -32.102 1.00 93.25 112 TYR A O 1
ATOM 825 N N . THR A 1 113 ? 5.025 -37.159 -30.052 1.00 94.31 113 THR A N 1
ATOM 826 C CA . THR A 1 113 ? 4.061 -36.060 -30.073 1.00 94.31 113 THR A CA 1
ATOM 827 C C . THR A 1 113 ? 4.814 -34.745 -29.970 1.00 94.31 113 THR A C 1
ATOM 829 O O . THR A 1 113 ? 5.755 -34.638 -29.178 1.00 94.31 113 THR A O 1
ATOM 832 N N . VAL A 1 114 ? 4.433 -33.747 -30.767 1.00 94.06 114 VAL A N 1
ATOM 833 C CA . VAL A 1 114 ? 5.104 -32.439 -30.775 1.00 94.06 114 VAL A CA 1
ATOM 834 C C . VAL A 1 114 ? 4.112 -31.331 -30.452 1.00 94.06 114 VAL A C 1
ATOM 836 O O . VAL A 1 114 ? 3.163 -31.118 -31.197 1.00 94.06 114 VAL A O 1
ATOM 839 N N . ALA A 1 115 ? 4.360 -30.604 -29.365 1.00 92.50 115 ALA A N 1
ATOM 840 C CA . ALA A 1 115 ? 3.625 -29.384 -29.041 1.00 92.50 115 ALA A CA 1
ATOM 841 C C . ALA A 1 115 ? 4.533 -28.174 -29.258 1.00 92.50 115 ALA A C 1
ATOM 843 O O . ALA A 1 115 ? 5.693 -28.204 -28.819 1.00 92.50 115 ALA A O 1
ATOM 844 N N . PHE A 1 116 ? 4.038 -27.148 -29.947 1.00 91.75 116 PHE A N 1
ATOM 845 C CA . PHE A 1 116 ? 4.889 -26.061 -30.416 1.00 91.75 116 PHE A CA 1
ATOM 846 C C . PHE A 1 116 ? 4.221 -24.689 -30.459 1.00 91.75 116 PHE A C 1
ATOM 848 O O . PHE A 1 116 ? 3.013 -24.565 -30.593 1.00 91.75 116 PHE A O 1
ATOM 855 N N . ASP A 1 117 ? 5.051 -23.663 -30.385 1.00 89.81 117 ASP A N 1
ATOM 856 C CA . ASP A 1 117 ? 4.703 -22.284 -30.680 1.00 89.81 117 ASP A CA 1
ATOM 857 C C . ASP A 1 117 ? 5.649 -21.811 -31.797 1.00 89.81 117 ASP A C 1
ATOM 859 O O . ASP A 1 117 ? 6.875 -21.778 -31.589 1.00 89.81 117 ASP A O 1
ATOM 863 N N . PRO A 1 118 ? 5.129 -21.543 -33.011 1.00 84.00 118 PRO A N 1
ATOM 864 C CA . PRO A 1 118 ? 5.954 -21.135 -34.136 1.00 84.00 118 PRO A CA 1
ATOM 865 C C . PRO A 1 118 ? 6.639 -19.782 -33.914 1.00 84.00 118 PRO A C 1
ATOM 867 O O . PRO A 1 118 ? 7.750 -19.608 -34.428 1.00 84.00 118 PRO A O 1
ATOM 870 N N . LEU A 1 119 ? 6.023 -18.850 -33.180 1.00 81.31 119 LEU A N 1
ATOM 871 C CA . LEU A 1 119 ? 6.481 -17.468 -33.029 1.00 81.31 119 LEU A CA 1
ATOM 872 C C . LEU A 1 119 ? 6.129 -16.888 -31.643 1.00 81.31 119 LEU A C 1
ATOM 874 O O . LEU A 1 119 ? 5.488 -15.842 -31.542 1.00 81.31 119 LEU A O 1
ATOM 878 N N . ASP A 1 120 ? 6.651 -17.501 -30.582 1.00 74.25 120 ASP A N 1
ATOM 879 C CA . ASP A 1 120 ? 6.432 -17.057 -29.201 1.00 74.25 120 ASP A CA 1
ATOM 880 C C . ASP A 1 120 ? 6.843 -15.582 -29.033 1.00 74.25 120 ASP A C 1
ATOM 882 O O . ASP A 1 120 ? 8.001 -15.189 -29.260 1.00 74.25 120 ASP A O 1
ATOM 886 N N . GLY A 1 121 ? 5.860 -14.753 -28.673 1.00 64.69 121 GLY A N 1
ATOM 887 C CA . GLY A 1 121 ? 5.984 -13.301 -28.535 1.00 64.69 121 GLY A CA 1
ATOM 888 C C . GLY A 1 121 ? 5.620 -12.463 -29.773 1.00 64.69 121 GLY A C 1
ATOM 889 O O . GLY A 1 121 ? 5.900 -11.262 -29.771 1.00 64.69 121 GLY A O 1
ATOM 890 N N . SER A 1 122 ? 5.001 -13.025 -30.819 1.00 62.59 122 SER A N 1
ATOM 891 C CA . SER A 1 122 ? 4.667 -12.325 -32.078 1.00 62.59 122 SER A CA 1
ATOM 892 C C . SER A 1 122 ? 3.491 -11.346 -32.025 1.00 62.59 122 SER A C 1
ATOM 894 O O . SER A 1 122 ? 3.171 -10.728 -33.041 1.00 62.59 122 SER A O 1
ATOM 896 N N . SER A 1 123 ? 2.866 -11.124 -30.865 1.00 50.72 123 SER A N 1
ATOM 897 C CA . SER A 1 123 ? 1.534 -10.510 -30.791 1.00 50.72 123 SER A CA 1
ATOM 898 C C . SER A 1 123 ? 1.403 -9.109 -31.424 1.00 50.72 123 SER A C 1
ATOM 900 O O . SER A 1 123 ? 0.270 -8.706 -31.670 1.00 50.72 123 SER A O 1
ATOM 902 N N . ILE A 1 124 ? 2.492 -8.351 -31.674 1.00 55.09 124 ILE A N 1
ATOM 903 C CA . ILE A 1 124 ? 2.480 -7.015 -32.323 1.00 55.09 124 ILE A CA 1
ATOM 904 C C . ILE A 1 124 ? 3.870 -6.637 -32.919 1.00 55.09 124 ILE A C 1
ATOM 906 O O . ILE A 1 124 ? 4.524 -5.707 -32.436 1.00 55.09 124 ILE A O 1
ATOM 910 N N . ILE A 1 125 ? 4.402 -7.341 -33.927 1.00 54.59 125 ILE A N 1
ATOM 911 C CA . ILE A 1 125 ? 5.819 -7.120 -34.312 1.00 54.59 125 ILE A CA 1
ATOM 912 C C . ILE A 1 125 ? 6.057 -5.792 -35.076 1.00 54.59 125 ILE A C 1
ATOM 914 O O . ILE A 1 125 ? 5.642 -5.624 -36.221 1.00 54.59 125 ILE A O 1
ATOM 918 N N . ALA A 1 126 ? 6.848 -4.891 -34.471 1.00 40.91 126 ALA A N 1
ATOM 919 C CA . ALA A 1 126 ? 7.567 -3.768 -35.106 1.00 40.91 126 ALA A CA 1
ATOM 920 C C . ALA A 1 126 ? 9.100 -3.891 -34.818 1.00 40.91 126 ALA A C 1
ATOM 922 O O . ALA A 1 126 ? 9.505 -4.849 -34.176 1.00 40.91 126 ALA A O 1
ATOM 923 N N . PRO A 1 127 ? 10.011 -3.025 -35.314 1.00 36.03 127 PRO A N 1
ATOM 924 C CA . PRO A 1 127 ? 11.363 -3.423 -35.748 1.00 36.03 127 PRO A CA 1
ATOM 925 C C . PRO A 1 127 ? 12.375 -3.765 -34.626 1.00 36.03 127 PRO A C 1
ATOM 927 O O . PRO A 1 127 ? 12.337 -3.173 -33.549 1.00 36.03 127 PRO A O 1
ATOM 930 N N . ASN A 1 128 ? 13.340 -4.653 -34.953 1.00 45.78 128 ASN A N 1
ATOM 931 C CA . ASN A 1 128 ? 14.480 -5.179 -34.150 1.00 45.78 128 ASN A CA 1
ATOM 932 C C . ASN A 1 128 ? 14.211 -6.321 -33.134 1.00 45.78 128 ASN A C 1
ATOM 934 O O . ASN A 1 128 ? 14.858 -6.371 -32.088 1.00 45.78 128 ASN A O 1
ATOM 938 N N . TRP A 1 129 ? 13.295 -7.255 -33.406 1.00 53.94 129 TRP A N 1
ATOM 939 C CA . TRP A 1 129 ? 12.854 -8.221 -32.385 1.00 53.94 129 TRP A CA 1
ATOM 940 C C . TRP A 1 129 ? 13.621 -9.550 -32.367 1.00 53.94 129 TRP A C 1
ATOM 942 O O . TRP A 1 129 ? 14.016 -10.062 -33.413 1.00 53.94 129 TRP A O 1
ATOM 952 N N . SER A 1 130 ? 13.801 -10.076 -31.148 1.00 54.12 130 SER A N 1
ATOM 953 C CA . SER A 1 130 ? 14.135 -11.473 -30.853 1.00 54.12 130 SER A CA 1
ATOM 954 C C . SER A 1 130 ? 12.828 -12.240 -30.641 1.00 54.12 130 SER A C 1
ATOM 956 O O . SER A 1 130 ? 12.291 -12.198 -29.539 1.00 54.12 130 SER A O 1
ATOM 958 N N . VAL A 1 131 ? 12.307 -12.889 -31.679 1.00 70.38 131 VAL A N 1
ATOM 959 C CA . VAL A 1 131 ? 11.138 -13.793 -31.587 1.00 70.38 131 VAL A CA 1
ATOM 960 C C . VAL A 1 131 ? 11.648 -15.227 -31.610 1.00 70.38 131 VAL A C 1
ATOM 962 O O . VAL A 1 131 ? 12.699 -15.481 -32.206 1.00 70.38 131 VAL A O 1
ATOM 965 N N . GLY A 1 132 ? 10.975 -16.155 -30.933 1.00 76.62 132 GLY A N 1
ATOM 966 C CA . GLY A 1 132 ? 11.441 -17.533 -30.823 1.00 76.62 132 GLY A CA 1
ATOM 967 C C . GLY A 1 132 ? 10.454 -18.562 -31.352 1.00 76.62 132 GLY A C 1
ATOM 968 O O . GLY A 1 132 ? 9.267 -18.307 -31.436 1.00 76.62 132 GLY A O 1
ATOM 969 N N . THR A 1 133 ? 10.955 -19.743 -31.693 1.00 83.00 133 THR A N 1
ATOM 970 C CA . THR A 1 133 ? 10.115 -20.936 -31.860 1.00 83.00 133 THR A CA 1
ATOM 971 C C . THR A 1 133 ? 10.376 -21.844 -30.677 1.00 83.00 133 THR A C 1
ATOM 973 O O . THR A 1 133 ? 11.532 -22.209 -30.440 1.00 83.00 133 THR A O 1
ATOM 976 N N . ILE A 1 134 ? 9.330 -22.237 -29.957 1.00 86.38 134 ILE A N 1
ATOM 977 C CA . ILE A 1 134 ? 9.432 -23.161 -28.826 1.00 86.38 134 ILE A CA 1
ATOM 978 C C . ILE A 1 134 ? 8.787 -24.481 -29.221 1.00 86.38 134 ILE A C 1
ATOM 980 O O . ILE A 1 134 ? 7.633 -24.526 -29.623 1.00 86.38 134 ILE A O 1
ATOM 984 N N . LEU A 1 135 ? 9.527 -25.578 -29.091 1.00 87.88 135 LEU A N 1
ATOM 985 C CA . LEU A 1 135 ? 9.036 -26.923 -29.372 1.00 87.88 135 LEU A CA 1
ATOM 986 C C . LEU A 1 135 ? 9.297 -27.835 -28.180 1.00 87.88 135 LEU A C 1
ATOM 988 O O . LEU A 1 135 ? 10.383 -27.830 -27.592 1.00 87.88 135 LEU A O 1
ATOM 992 N N . SER A 1 136 ? 8.330 -28.693 -27.885 1.00 89.62 136 SER A N 1
ATOM 993 C CA . SER A 1 136 ? 8.478 -29.816 -26.967 1.00 89.62 136 SER A CA 1
ATOM 994 C C . SER A 1 136 ? 8.203 -31.125 -27.698 1.00 89.62 136 SER A C 1
ATOM 996 O O . SER A 1 136 ? 7.242 -31.234 -28.456 1.00 89.62 136 SER A O 1
ATOM 998 N N . ILE A 1 137 ? 9.064 -32.118 -27.478 1.00 91.81 137 ILE A N 1
ATOM 999 C CA . ILE A 1 137 ? 8.963 -33.446 -28.081 1.00 91.81 137 ILE A CA 1
ATOM 1000 C C . ILE A 1 137 ? 8.705 -34.447 -26.965 1.00 91.81 137 ILE A C 1
ATOM 1002 O O . ILE A 1 137 ? 9.484 -34.549 -26.011 1.00 91.81 137 ILE A O 1
ATOM 1006 N N . TRP A 1 138 ? 7.620 -35.193 -27.108 1.00 92.25 138 TRP A N 1
ATOM 1007 C CA . TRP A 1 138 ? 7.129 -36.153 -26.134 1.00 92.25 138 TRP A CA 1
ATOM 1008 C C . TRP A 1 138 ? 7.200 -37.567 -26.688 1.00 92.25 138 TRP A C 1
ATOM 1010 O O . TRP A 1 138 ? 6.895 -37.795 -27.854 1.00 92.25 138 TRP A O 1
ATOM 1020 N N . ASP A 1 139 ? 7.605 -38.506 -25.843 1.00 90.50 139 ASP A N 1
ATOM 1021 C CA . ASP A 1 139 ? 7.669 -39.932 -26.144 1.00 90.50 139 ASP A CA 1
ATOM 1022 C C . ASP A 1 139 ? 6.272 -40.555 -26.149 1.00 90.50 139 ASP A C 1
ATOM 1024 O O . ASP A 1 139 ? 5.575 -40.542 -25.129 1.00 90.50 139 ASP A O 1
ATOM 1028 N N . GLY A 1 140 ? 5.896 -41.155 -27.274 1.00 89.19 140 GLY A N 1
ATOM 1029 C CA . GLY A 1 140 ? 4.613 -41.813 -27.476 1.00 89.19 140 GLY A CA 1
ATOM 1030 C C . GLY A 1 140 ? 3.618 -41.015 -28.330 1.00 89.19 140 GLY A C 1
ATOM 1031 O O . GLY A 1 140 ? 3.920 -39.926 -28.825 1.00 89.19 140 GLY A O 1
ATOM 1032 N N . PRO A 1 141 ? 2.412 -41.576 -28.521 1.00 89.50 141 PRO A N 1
ATOM 1033 C CA . PRO A 1 141 ? 1.418 -41.063 -29.462 1.00 89.50 141 PRO A CA 1
ATOM 1034 C C . PRO A 1 141 ? 0.569 -39.905 -28.917 1.00 89.50 141 PRO A C 1
ATOM 1036 O O . PRO A 1 141 ? -0.313 -39.439 -29.630 1.00 89.50 141 PRO A O 1
ATOM 1039 N N . THR A 1 142 ? 0.772 -39.498 -27.657 1.00 90.06 142 THR A N 1
ATOM 1040 C CA . THR A 1 142 ? 0.081 -38.349 -27.057 1.00 90.06 142 THR A CA 1
ATOM 1041 C C . THR A 1 142 ? 0.918 -37.686 -25.963 1.00 90.06 142 THR A C 1
ATOM 1043 O O . THR A 1 142 ? 1.631 -38.370 -25.220 1.00 90.06 142 THR A O 1
ATOM 1046 N N . ALA A 1 143 ? 0.797 -36.365 -25.822 1.00 87.31 143 ALA A N 1
ATOM 1047 C CA . ALA A 1 143 ? 1.355 -35.607 -24.700 1.00 87.31 143 ALA A CA 1
ATOM 1048 C C . ALA A 1 143 ? 0.346 -35.453 -23.542 1.00 87.31 143 ALA A C 1
ATOM 1050 O O . ALA A 1 143 ? 0.716 -35.086 -22.423 1.00 87.31 143 ALA A O 1
ATOM 1051 N N . LEU A 1 144 ? -0.933 -35.763 -23.774 1.00 89.12 144 LEU A N 1
ATOM 1052 C CA . LEU A 1 144 ? -2.003 -35.554 -22.802 1.00 89.12 144 LEU A CA 1
ATOM 1053 C C . LEU A 1 144 ? -1.888 -36.495 -21.596 1.00 89.12 144 LEU A C 1
ATOM 1055 O O . LEU A 1 144 ? -1.677 -37.705 -21.722 1.00 89.12 144 LEU A O 1
ATOM 1059 N N . ASN A 1 145 ? -2.083 -35.927 -20.400 1.00 88.19 145 ASN A N 1
ATOM 1060 C CA . ASN A 1 145 ? -2.015 -36.627 -19.110 1.00 88.19 145 ASN A CA 1
ATOM 1061 C C . ASN A 1 145 ? -0.694 -37.388 -18.874 1.00 88.19 145 ASN A C 1
ATOM 1063 O O . ASN A 1 145 ? -0.647 -38.338 -18.090 1.00 88.19 145 ASN A O 1
ATOM 1067 N N . GLN A 1 146 ? 0.380 -36.979 -19.549 1.00 86.00 146 GLN A N 1
ATOM 1068 C CA . GLN A 1 146 ? 1.711 -37.545 -19.384 1.00 86.00 146 GLN A CA 1
ATOM 1069 C C . GLN A 1 146 ? 2.537 -36.725 -18.390 1.00 86.00 146 GLN A C 1
ATOM 1071 O O . GLN A 1 146 ? 2.391 -35.510 -18.283 1.00 86.00 146 GLN A O 1
ATOM 1076 N N . ASN A 1 147 ? 3.435 -37.387 -17.657 1.00 84.62 147 ASN A N 1
ATOM 1077 C CA . ASN A 1 147 ? 4.366 -36.697 -16.766 1.00 84.62 147 ASN A CA 1
ATOM 1078 C C . ASN A 1 147 ? 5.535 -36.110 -17.588 1.00 84.62 147 ASN A C 1
ATOM 1080 O O . ASN A 1 147 ? 6.293 -36.895 -18.169 1.00 84.62 147 ASN A O 1
ATOM 1084 N N . PRO A 1 148 ? 5.740 -34.777 -17.610 1.00 80.19 148 PRO A N 1
ATOM 1085 C CA . PRO A 1 148 ? 6.818 -34.162 -18.384 1.00 80.19 148 PRO A CA 1
ATOM 1086 C C . PRO A 1 148 ? 8.204 -34.697 -18.014 1.00 80.19 148 PRO A C 1
ATOM 1088 O O . PRO A 1 148 ? 9.032 -34.911 -18.891 1.00 80.19 148 PRO A O 1
ATOM 1091 N N . ALA A 1 149 ? 8.445 -35.000 -16.734 1.00 76.12 149 ALA A N 1
ATOM 1092 C CA . ALA A 1 149 ? 9.757 -35.421 -16.242 1.00 76.12 149 ALA A CA 1
ATOM 1093 C C . ALA A 1 149 ? 10.227 -36.771 -16.810 1.00 76.12 149 ALA A C 1
ATOM 1095 O O . ALA A 1 149 ? 11.414 -37.083 -16.754 1.00 76.12 149 ALA A O 1
ATOM 1096 N N . THR A 1 150 ? 9.303 -37.590 -17.318 1.00 79.94 150 THR A N 1
ATOM 1097 C CA . THR A 1 150 ? 9.607 -38.919 -17.868 1.00 79.94 150 THR A CA 1
ATOM 1098 C C . THR A 1 150 ? 9.232 -39.067 -19.335 1.00 79.94 150 THR A C 1
ATOM 1100 O O . THR A 1 150 ? 9.754 -39.962 -19.997 1.00 79.94 150 THR A O 1
ATOM 1103 N N . ARG A 1 151 ? 8.322 -38.228 -19.843 1.00 87.12 151 ARG A N 1
ATOM 1104 C CA . ARG A 1 151 ? 7.783 -38.330 -21.203 1.00 87.12 151 ARG A CA 1
ATOM 1105 C C . ARG A 1 151 ? 8.249 -37.221 -22.132 1.00 87.12 151 ARG A C 1
ATOM 1107 O O . ARG A 1 151 ? 8.258 -37.457 -23.332 1.00 87.12 151 ARG A O 1
ATOM 1114 N N . GLN A 1 152 ? 8.684 -36.065 -21.632 1.00 86.81 152 GLN A N 1
ATOM 1115 C CA . GLN A 1 152 ? 9.312 -35.054 -22.478 1.00 86.81 152 GLN A CA 1
ATOM 1116 C C . GLN A 1 152 ? 10.777 -35.429 -22.708 1.00 86.81 152 GLN A C 1
ATOM 1118 O O . GLN A 1 152 ? 11.562 -35.548 -21.770 1.00 86.81 152 GLN A O 1
ATOM 1123 N N . VAL A 1 153 ? 11.147 -35.642 -23.966 1.00 86.06 153 VAL A N 1
ATOM 1124 C CA . VAL A 1 153 ? 12.442 -36.235 -24.336 1.00 86.06 153 VAL A CA 1
ATOM 1125 C C . VAL A 1 153 ? 13.385 -35.262 -25.014 1.00 86.06 153 VAL A C 1
ATOM 1127 O O . VAL A 1 153 ? 14.590 -35.496 -25.052 1.00 86.06 153 VAL A O 1
ATOM 1130 N N . ALA A 1 154 ? 12.839 -34.175 -25.546 1.00 84.50 154 ALA A N 1
ATOM 1131 C CA . ALA A 1 154 ? 13.603 -33.077 -26.097 1.00 84.50 154 ALA A CA 1
ATOM 1132 C C . ALA A 1 154 ? 12.771 -31.793 -26.074 1.00 84.50 154 ALA A C 1
ATOM 1134 O O . ALA A 1 154 ? 11.537 -31.811 -26.075 1.00 84.50 154 ALA A O 1
ATOM 1135 N N . SER A 1 155 ? 13.473 -30.670 -26.081 1.00 84.75 155 SER A N 1
ATOM 1136 C CA . SER A 1 155 ? 12.919 -29.359 -26.382 1.00 84.75 155 SER A CA 1
ATOM 1137 C C . SER A 1 155 ? 13.841 -28.650 -27.364 1.00 84.75 155 SER A C 1
ATOM 1139 O O . SER A 1 155 ? 15.050 -28.896 -27.393 1.00 84.75 155 SER A O 1
ATOM 1141 N N . VAL A 1 156 ? 13.262 -27.794 -28.198 1.00 82.69 156 VAL A N 1
ATOM 1142 C CA . VAL A 1 156 ? 14.004 -26.985 -29.165 1.00 82.69 156 VAL A CA 1
ATOM 1143 C C . VAL A 1 156 ? 13.564 -25.540 -28.999 1.00 82.69 156 VAL A C 1
ATOM 1145 O O . VAL A 1 156 ? 12.370 -25.261 -28.927 1.00 82.69 156 VAL A O 1
ATOM 1148 N N . LEU A 1 157 ? 14.541 -24.639 -28.927 1.00 81.50 157 LEU A N 1
ATOM 1149 C CA . LEU A 1 157 ? 14.328 -23.198 -28.905 1.00 81.50 157 LEU A CA 1
ATOM 1150 C C . LEU A 1 157 ? 15.049 -22.585 -30.109 1.00 81.50 157 LEU A C 1
ATOM 1152 O O . LEU A 1 157 ? 16.280 -22.558 -30.150 1.00 81.50 157 LEU A O 1
ATOM 1156 N N . GLY A 1 158 ? 14.285 -22.115 -31.091 1.00 79.50 158 GLY A N 1
ATOM 1157 C CA . GLY A 1 158 ? 14.772 -21.245 -32.160 1.00 79.50 158 GLY A CA 1
ATOM 1158 C C . GLY A 1 158 ? 14.695 -19.787 -31.716 1.00 79.50 158 GLY A C 1
ATOM 1159 O O . GLY A 1 158 ? 13.760 -19.428 -31.014 1.00 79.50 158 GLY A O 1
ATOM 1160 N N . VAL A 1 159 ? 15.658 -18.946 -32.102 1.00 77.19 159 VAL A N 1
ATOM 1161 C CA . VAL A 1 159 ? 15.632 -17.496 -31.832 1.00 77.19 159 VAL A CA 1
ATOM 1162 C C . VAL A 1 159 ? 15.983 -16.743 -33.114 1.00 77.19 159 VAL A C 1
ATOM 1164 O O . VAL A 1 159 ? 17.025 -16.995 -33.720 1.00 77.19 159 VAL A O 1
ATOM 1167 N N . TYR A 1 160 ? 15.136 -15.798 -33.509 1.00 75.56 160 TYR A N 1
ATOM 1168 C CA . TYR A 1 160 ? 15.244 -14.987 -34.722 1.00 75.56 160 TYR A CA 1
ATOM 1169 C C . TYR A 1 160 ? 15.551 -13.528 -34.349 1.00 75.56 160 TYR A C 1
ATOM 1171 O O . TYR A 1 160 ? 14.755 -12.939 -33.636 1.00 75.56 160 TYR A O 1
ATOM 1179 N N . GLY A 1 161 ? 16.660 -12.919 -34.805 1.00 67.25 161 GLY A N 1
ATOM 1180 C CA . GLY A 1 161 ? 16.963 -11.492 -34.543 1.00 67.25 161 GLY A CA 1
ATOM 1181 C C . GLY A 1 161 ? 18.386 -11.026 -34.941 1.00 67.25 161 GLY A C 1
ATOM 1182 O O . GLY A 1 161 ? 19.228 -11.865 -35.269 1.00 67.25 161 GLY A O 1
ATOM 1183 N N . PRO A 1 162 ? 18.712 -9.707 -34.899 1.00 54.69 162 PRO A N 1
ATOM 1184 C CA . PRO A 1 162 ? 19.974 -9.120 -35.409 1.00 54.69 162 PRO A CA 1
ATOM 1185 C C . PRO A 1 162 ? 21.244 -9.321 -34.533 1.00 54.69 162 PRO A C 1
ATOM 1187 O O . PRO A 1 162 ? 22.223 -8.596 -34.687 1.00 54.69 162 PRO A O 1
ATOM 1190 N N . ARG A 1 163 ? 21.260 -10.357 -33.678 1.00 45.94 163 ARG A N 1
ATOM 1191 C CA . ARG A 1 163 ? 22.327 -10.826 -32.753 1.00 45.94 163 ARG A CA 1
ATOM 1192 C C . ARG A 1 163 ? 22.757 -9.914 -31.586 1.00 45.94 163 ARG A C 1
ATOM 1194 O O . ARG A 1 163 ? 23.582 -9.021 -31.739 1.00 45.94 163 ARG A O 1
ATOM 1201 N N . ALA A 1 164 ? 22.395 -10.351 -30.374 1.00 33.72 164 ALA A N 1
ATOM 1202 C CA . ALA A 1 164 ? 23.350 -10.865 -29.376 1.00 33.72 164 ALA A CA 1
ATOM 1203 C C . ALA A 1 164 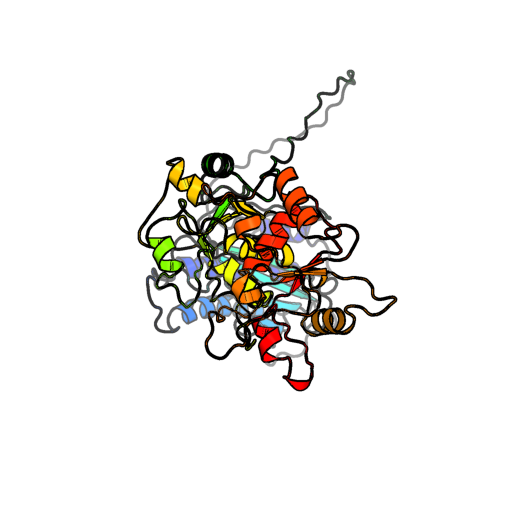? 22.644 -11.895 -28.461 1.00 33.72 164 ALA A C 1
ATOM 1205 O O . ALA A 1 164 ? 21.565 -11.612 -27.945 1.00 33.72 164 ALA A O 1
ATOM 1206 N N . THR A 1 165 ? 23.243 -13.077 -28.256 1.00 46.81 165 THR A N 1
ATOM 1207 C CA . THR A 1 165 ? 22.682 -14.200 -27.469 1.00 46.81 165 THR A CA 1
ATOM 1208 C C . THR A 1 165 ? 23.582 -14.502 -26.265 1.00 46.81 165 THR A C 1
ATOM 1210 O O . THR A 1 165 ? 24.780 -14.716 -26.448 1.00 46.81 165 THR A O 1
ATOM 1213 N N . VAL A 1 166 ? 23.029 -14.554 -25.045 1.00 29.03 166 VAL A N 1
ATOM 1214 C CA . VAL A 1 166 ? 23.744 -14.980 -23.821 1.00 29.03 166 VAL A CA 1
ATOM 1215 C C . VAL A 1 166 ? 22.912 -16.031 -23.070 1.00 29.03 166 VAL A C 1
ATOM 1217 O O . VAL A 1 166 ? 21.911 -15.669 -22.456 1.00 29.03 166 VAL A O 1
ATOM 1220 N N . PRO A 1 167 ? 23.299 -17.320 -23.082 1.00 42.69 167 PRO A N 1
ATOM 1221 C CA . PRO A 1 167 ? 22.677 -18.335 -22.234 1.00 42.69 167 PRO A CA 1
ATOM 1222 C C . PRO A 1 167 ? 23.298 -18.343 -20.820 1.00 42.69 167 PRO A C 1
ATOM 1224 O O . PRO A 1 167 ? 24.521 -18.375 -20.678 1.00 42.69 167 PRO A O 1
ATOM 1227 N N . TYR A 1 168 ? 22.467 -18.338 -19.768 1.00 28.23 168 TYR A N 1
ATOM 1228 C CA . TYR A 1 168 ? 22.882 -18.416 -18.354 1.00 28.23 168 TYR A CA 1
ATOM 1229 C C . TYR A 1 168 ? 22.018 -19.420 -17.566 1.00 28.23 168 TYR A C 1
ATOM 1231 O O . TYR A 1 168 ? 20.796 -19.410 -17.687 1.00 28.23 168 TYR A O 1
ATOM 1239 N N . GLN A 1 169 ? 22.656 -20.263 -16.740 1.00 34.62 169 GLN A N 1
ATOM 1240 C CA . GLN A 1 169 ? 22.027 -21.306 -15.913 1.00 34.62 169 GLN A CA 1
ATOM 1241 C C . GLN A 1 169 ? 22.425 -21.147 -14.432 1.00 34.62 169 GLN A C 1
ATOM 1243 O O . GLN A 1 169 ? 23.620 -21.215 -14.131 1.00 34.62 169 GLN A O 1
ATOM 1248 N N . PRO A 1 170 ? 21.474 -21.053 -13.480 1.00 27.66 170 PRO A N 1
ATOM 1249 C CA . PRO A 1 170 ? 21.764 -21.253 -12.066 1.00 27.66 170 PRO A CA 1
ATOM 1250 C C . PRO A 1 170 ? 21.280 -22.632 -11.560 1.00 27.66 170 PRO A C 1
ATOM 1252 O O . PRO A 1 170 ? 20.100 -22.952 -11.601 1.00 27.66 170 PRO A O 1
ATOM 1255 N N . ALA A 1 171 ? 22.249 -23.430 -11.088 1.00 29.62 171 ALA A N 1
ATOM 1256 C CA . ALA A 1 171 ? 22.194 -24.589 -10.176 1.00 29.62 171 ALA A CA 1
ATOM 1257 C C . ALA A 1 171 ? 21.055 -25.639 -10.294 1.00 29.62 171 ALA A C 1
ATOM 1259 O O . ALA A 1 171 ? 20.044 -25.528 -9.609 1.00 29.62 171 ALA A O 1
ATOM 1260 N N . CYS A 1 172 ? 21.312 -26.734 -11.038 1.00 28.88 172 CYS A N 1
ATOM 1261 C CA . CYS A 1 172 ? 21.231 -28.155 -10.603 1.00 28.88 172 CYS A CA 1
ATOM 1262 C C . CYS A 1 172 ? 21.282 -29.134 -11.810 1.00 28.88 172 CYS A C 1
ATOM 1264 O O . CYS A 1 172 ? 20.259 -29.690 -12.171 1.00 28.88 172 CYS A O 1
ATOM 1266 N N . LEU A 1 173 ? 22.489 -29.375 -12.364 1.00 29.91 173 LEU A N 1
ATOM 1267 C CA . LEU A 1 173 ? 22.933 -30.564 -13.151 1.00 29.91 173 LEU A CA 1
ATOM 1268 C C . LEU A 1 173 ? 22.114 -31.000 -14.413 1.00 29.91 173 LEU A C 1
ATOM 1270 O O . LEU A 1 173 ? 21.037 -30.491 -14.678 1.00 29.91 173 LEU A O 1
ATOM 1274 N N . PRO A 1 174 ? 22.650 -31.890 -15.280 1.00 41.16 174 PRO A N 1
ATOM 1275 C CA . PRO A 1 174 ? 23.762 -31.598 -16.182 1.00 41.16 174 PRO A CA 1
ATOM 1276 C C . PRO A 1 174 ? 23.407 -31.881 -17.663 1.00 41.16 174 PRO A C 1
ATOM 1278 O O . PRO A 1 174 ? 22.715 -32.847 -17.963 1.00 41.16 174 PRO A O 1
ATOM 1281 N N . HIS A 1 175 ? 24.057 -31.146 -18.571 1.00 38.56 175 HIS A N 1
ATOM 1282 C CA . HIS A 1 175 ? 24.062 -31.250 -20.047 1.00 38.56 175 HIS A CA 1
ATOM 1283 C C . HIS A 1 175 ? 23.063 -30.328 -20.758 1.00 38.56 175 HIS A C 1
ATOM 1285 O O . HIS A 1 175 ? 21.860 -30.559 -20.789 1.00 38.56 175 HIS A O 1
ATOM 1291 N N . PHE A 1 176 ? 23.623 -29.275 -21.358 1.00 36.06 176 PHE A N 1
ATOM 1292 C CA . PHE A 1 176 ? 22.958 -28.380 -22.299 1.00 36.06 176 PHE A CA 1
ATOM 1293 C C . PHE A 1 176 ? 23.529 -28.618 -23.705 1.00 36.06 176 PHE A C 1
ATOM 1295 O O . PHE A 1 176 ? 24.708 -28.955 -23.846 1.00 36.06 176 PHE A O 1
ATOM 1302 N N . LEU A 1 177 ? 22.699 -28.409 -24.725 1.00 39.78 177 LEU A N 1
ATOM 1303 C CA . LEU A 1 177 ? 23.072 -28.390 -26.139 1.00 39.78 177 LEU A CA 1
ATOM 1304 C C . LEU A 1 177 ? 23.810 -27.065 -26.480 1.00 39.78 177 LEU A C 1
ATOM 1306 O O . LEU A 1 177 ? 23.194 -26.014 -26.305 1.00 39.78 177 LEU A O 1
ATOM 1310 N N . PRO A 1 178 ? 25.068 -27.006 -26.970 1.00 38.59 178 PRO A N 1
ATOM 1311 C CA . PRO A 1 178 ? 25.595 -25.773 -27.561 1.00 38.59 178 PRO A CA 1
ATOM 1312 C C . PRO A 1 178 ? 24.783 -25.277 -28.771 1.00 38.59 178 PRO A C 1
ATOM 1314 O O . PRO A 1 178 ? 24.254 -26.051 -29.569 1.00 38.59 178 PRO A O 1
ATOM 1317 N N . LEU A 1 179 ? 24.729 -23.947 -28.887 1.00 39.12 179 LEU A N 1
ATOM 1318 C CA . LEU A 1 179 ? 24.137 -23.185 -29.988 1.00 39.12 179 LEU A CA 1
ATOM 1319 C C . LEU A 1 179 ? 24.797 -23.544 -31.328 1.00 39.12 179 LEU A C 1
ATOM 1321 O O . LEU A 1 179 ? 26.015 -23.432 -31.468 1.00 39.12 179 LEU A O 1
ATOM 1325 N N . ILE A 1 180 ? 23.985 -23.916 -32.320 1.00 41.94 180 ILE A N 1
ATOM 1326 C CA . ILE A 1 180 ? 24.419 -24.070 -33.712 1.00 41.94 180 ILE A CA 1
ATOM 1327 C C . ILE A 1 180 ? 24.114 -22.763 -34.435 1.00 41.94 180 ILE A C 1
ATOM 1329 O O . ILE A 1 180 ? 22.958 -22.361 -34.553 1.00 41.94 180 ILE A O 1
ATOM 1333 N N . ASP A 1 181 ? 25.164 -22.090 -34.894 1.00 37.47 181 ASP A N 1
ATOM 1334 C CA . ASP A 1 181 ? 25.039 -20.891 -35.710 1.00 37.47 181 ASP A CA 1
ATOM 1335 C C . ASP A 1 181 ? 24.770 -21.271 -37.178 1.00 37.47 181 ASP A C 1
ATOM 1337 O O . ASP A 1 181 ? 25.595 -21.924 -37.814 1.00 37.47 181 ASP A O 1
ATOM 1341 N N . LEU A 1 182 ? 23.613 -20.874 -37.714 1.00 39.66 182 LEU A N 1
ATOM 1342 C CA . LEU A 1 182 ? 23.165 -21.195 -39.077 1.00 39.66 182 LEU A CA 1
ATOM 1343 C C . LEU A 1 182 ? 23.472 -20.088 -40.113 1.00 39.66 182 LEU A C 1
ATOM 1345 O O . LEU A 1 182 ? 22.975 -20.145 -41.239 1.00 39.66 182 LEU A O 1
ATOM 1349 N N . SER A 1 183 ? 24.285 -19.070 -39.788 1.00 32.66 183 SER A N 1
ATOM 1350 C CA . SER A 1 183 ? 24.646 -18.026 -40.766 1.00 32.66 183 SER A CA 1
ATOM 1351 C C . SER A 1 183 ? 25.712 -18.477 -41.777 1.00 32.66 183 SER A C 1
ATOM 1353 O O . SER A 1 183 ? 26.727 -19.045 -41.366 1.00 32.66 183 SER A O 1
ATOM 1355 N N . PRO A 1 184 ? 25.598 -18.134 -43.075 1.00 32.03 184 PRO A N 1
ATOM 1356 C CA . PRO A 1 184 ? 26.728 -18.222 -43.981 1.00 32.03 184 PRO A CA 1
ATOM 1357 C C . PRO A 1 184 ? 27.666 -17.021 -43.759 1.00 32.03 184 PRO A C 1
ATOM 1359 O O . PRO A 1 184 ? 27.281 -15.880 -43.992 1.00 32.03 184 PRO A O 1
ATOM 1362 N N . ALA A 1 185 ? 28.916 -17.336 -43.399 1.00 26.38 185 ALA A N 1
ATOM 1363 C CA . ALA A 1 185 ? 30.138 -16.523 -43.490 1.00 26.38 185 ALA A CA 1
ATOM 1364 C C . ALA A 1 185 ? 30.680 -15.808 -42.224 1.00 26.38 185 ALA A C 1
ATOM 1366 O O . ALA A 1 185 ? 30.057 -14.930 -41.639 1.00 26.38 185 ALA A O 1
ATOM 1367 N N . MET A 1 186 ? 31.968 -16.121 -41.980 1.00 25.19 186 MET A N 1
ATOM 1368 C CA . MET A 1 186 ? 33.038 -15.330 -41.340 1.00 25.19 186 MET A CA 1
ATOM 1369 C C . MET A 1 186 ? 33.061 -15.216 -39.801 1.00 25.19 186 MET A C 1
ATOM 1371 O O . MET A 1 186 ? 32.516 -14.271 -39.247 1.00 25.19 186 MET A O 1
ATOM 1375 N N . ALA A 1 187 ? 33.844 -16.081 -39.129 1.00 24.00 187 ALA A N 1
ATOM 1376 C CA . ALA A 1 187 ? 35.013 -15.672 -38.316 1.00 24.00 187 ALA A CA 1
ATOM 1377 C C . ALA A 1 187 ? 35.704 -16.861 -37.601 1.00 24.00 187 ALA A C 1
ATOM 1379 O O . ALA A 1 187 ? 35.063 -17.790 -37.123 1.00 24.00 187 ALA A O 1
ATOM 1380 N N . SER A 1 188 ? 37.039 -16.799 -37.547 1.00 23.00 188 SER A N 1
ATOM 1381 C CA . SER A 1 188 ? 37.995 -17.811 -37.073 1.00 23.00 188 SER A CA 1
ATOM 1382 C C . SER A 1 188 ? 37.811 -18.316 -35.637 1.00 23.00 188 SER A C 1
ATOM 1384 O O . SER A 1 188 ? 37.689 -17.530 -34.700 1.00 23.00 188 SER A O 1
ATOM 1386 N N . ALA A 1 189 ? 37.993 -19.627 -35.450 1.00 23.27 189 ALA A N 1
ATOM 1387 C CA . ALA A 1 189 ? 38.234 -20.254 -34.153 1.00 23.27 189 ALA A CA 1
ATOM 1388 C C . ALA A 1 189 ? 39.744 -20.294 -33.837 1.00 23.27 189 ALA A C 1
ATOM 1390 O O . ALA A 1 189 ? 40.530 -20.865 -34.593 1.00 23.27 189 ALA 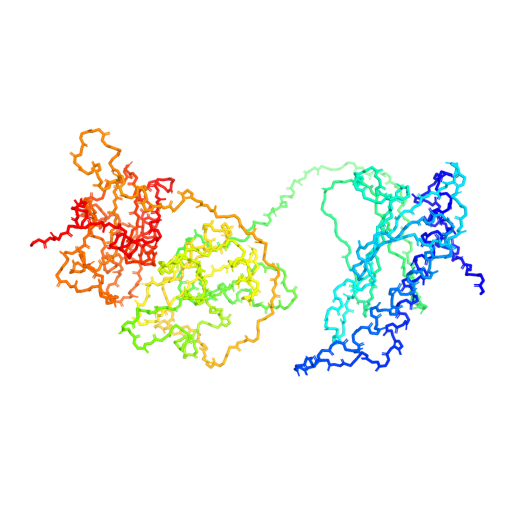A O 1
ATOM 1391 N N . ALA A 1 190 ? 40.153 -19.720 -32.703 1.00 22.52 190 ALA A N 1
ATOM 1392 C CA . ALA A 1 190 ? 41.475 -19.937 -32.118 1.00 22.52 190 ALA A CA 1
ATOM 1393 C C . ALA A 1 190 ? 41.370 -20.996 -31.010 1.00 22.52 190 ALA A C 1
ATOM 1395 O O . ALA A 1 190 ? 40.680 -20.801 -30.011 1.00 22.52 190 ALA A O 1
ATOM 1396 N N . VAL A 1 191 ? 42.060 -22.124 -31.190 1.00 22.86 191 VAL A N 1
ATOM 1397 C CA . VAL A 1 191 ? 42.128 -23.224 -30.219 1.00 22.86 191 VAL A CA 1
ATOM 1398 C C . VAL A 1 191 ? 43.346 -23.018 -29.320 1.00 22.86 191 VAL A C 1
ATOM 1400 O O . VAL A 1 191 ? 44.478 -23.120 -29.788 1.00 22.86 191 VAL A O 1
ATOM 1403 N N . TYR A 1 192 ? 43.139 -22.801 -28.019 1.00 21.50 192 TYR A N 1
ATOM 1404 C CA . TYR A 1 192 ? 44.206 -22.956 -27.027 1.00 21.50 192 TYR A CA 1
ATOM 1405 C C . TYR A 1 192 ? 44.106 -24.331 -26.358 1.00 21.50 192 TYR A C 1
ATOM 1407 O O . TYR A 1 192 ? 43.177 -24.623 -25.608 1.00 21.50 192 TYR A O 1
ATOM 1415 N N . ARG A 1 193 ? 45.098 -25.184 -26.638 1.00 22.45 193 ARG A N 1
ATOM 1416 C CA . ARG A 1 193 ? 45.345 -26.456 -25.943 1.00 22.45 193 ARG A CA 1
ATOM 1417 C C . ARG A 1 193 ? 45.887 -26.167 -24.542 1.00 22.45 193 ARG A C 1
ATOM 1419 O O . ARG A 1 193 ? 46.969 -25.598 -24.421 1.00 22.45 193 ARG A O 1
ATOM 1426 N N . SER A 1 194 ? 45.205 -26.622 -23.492 1.00 24.30 194 SER A N 1
ATOM 1427 C CA . SER A 1 194 ? 45.809 -26.705 -22.160 1.00 24.30 194 SER A CA 1
ATOM 1428 C C . SER A 1 194 ? 46.553 -28.038 -22.014 1.00 24.30 194 SER A C 1
ATOM 1430 O O . SER A 1 194 ? 45.975 -29.111 -21.854 1.00 24.30 194 SER A O 1
ATOM 1432 N N . THR A 1 195 ? 47.881 -27.992 -22.101 1.00 24.22 195 THR A N 1
ATOM 1433 C CA . THR A 1 195 ? 48.747 -29.092 -21.664 1.00 24.22 195 THR A CA 1
ATOM 1434 C C . THR A 1 195 ? 48.950 -29.000 -20.155 1.00 24.22 195 THR A C 1
ATOM 1436 O O . THR A 1 195 ? 49.465 -28.000 -19.656 1.00 24.22 195 THR A O 1
ATOM 1439 N N . ARG A 1 196 ? 48.570 -30.054 -19.422 1.00 27.25 196 ARG A N 1
ATOM 1440 C CA . ARG A 1 196 ? 48.942 -30.245 -18.013 1.00 27.25 196 ARG A CA 1
ATOM 1441 C C . ARG A 1 196 ? 50.464 -30.385 -17.897 1.00 27.25 196 ARG A C 1
ATOM 1443 O O . ARG A 1 196 ? 51.025 -31.348 -18.408 1.00 27.25 196 ARG A O 1
ATOM 1450 N N . ALA A 1 197 ? 51.096 -29.483 -17.154 1.00 26.06 197 ALA A N 1
ATOM 1451 C CA . ALA A 1 197 ? 52.423 -29.677 -16.580 1.00 26.06 197 ALA A CA 1
ATOM 1452 C C . ALA A 1 197 ? 52.363 -29.336 -15.083 1.00 26.06 197 ALA A C 1
ATOM 1454 O O . ALA A 1 197 ? 51.689 -28.392 -14.675 1.00 26.06 197 ALA A O 1
ATOM 1455 N N . ALA A 1 198 ? 53.001 -30.174 -14.271 1.00 27.44 198 ALA A N 1
ATOM 1456 C CA . ALA A 1 198 ? 52.983 -30.128 -12.814 1.00 27.44 198 ALA A CA 1
ATOM 1457 C C . ALA A 1 198 ? 54.078 -29.213 -12.224 1.00 27.44 198 ALA A C 1
ATOM 1459 O O . ALA A 1 198 ? 55.056 -28.917 -12.907 1.00 27.44 198 ALA A O 1
ATOM 1460 N N . LEU A 1 199 ? 53.931 -28.948 -10.909 1.00 25.86 199 LEU A N 1
ATOM 1461 C CA . LEU A 1 199 ? 54.879 -28.413 -9.894 1.00 25.86 199 LEU A CA 1
ATOM 1462 C C . LEU A 1 199 ? 54.734 -26.911 -9.544 1.00 25.86 199 LEU A C 1
ATOM 1464 O O . LEU A 1 199 ? 54.401 -26.121 -10.420 1.00 25.86 199 LEU A O 1
ATOM 1468 N N . PRO A 1 200 ? 55.123 -26.456 -8.326 1.00 25.89 200 PRO A N 1
ATOM 1469 C CA . PRO A 1 200 ? 55.061 -27.076 -6.993 1.00 25.89 200 PRO A CA 1
ATOM 1470 C C . PRO A 1 200 ? 54.383 -26.166 -5.928 1.00 25.89 200 PRO A C 1
ATOM 1472 O O . PRO A 1 200 ? 54.172 -24.971 -6.122 1.00 25.89 200 PRO A O 1
ATOM 1475 N N . ARG A 1 201 ? 54.061 -26.750 -4.762 1.00 33.88 201 ARG A N 1
ATOM 1476 C CA . ARG A 1 201 ? 53.482 -26.088 -3.573 1.00 33.88 201 ARG A CA 1
ATOM 1477 C C . ARG A 1 201 ? 54.301 -24.877 -3.099 1.00 33.88 201 ARG A C 1
ATOM 1479 O O . ARG A 1 201 ? 55.466 -25.051 -2.758 1.00 33.88 201 ARG A O 1
ATOM 1486 N N . TRP A 1 202 ? 53.644 -23.726 -2.930 1.00 27.62 202 TRP A N 1
ATOM 1487 C CA . TRP A 1 202 ? 54.117 -22.606 -2.107 1.00 27.62 202 TRP A CA 1
ATOM 1488 C C . TRP A 1 202 ? 52.986 -22.023 -1.248 1.00 27.62 202 TRP A C 1
ATOM 1490 O O . TRP A 1 202 ? 51.809 -22.093 -1.594 1.00 27.62 202 TRP A O 1
ATOM 1500 N N . HIS A 1 203 ? 53.382 -21.544 -0.072 1.00 27.25 203 HIS A N 1
ATOM 1501 C CA . HIS A 1 203 ? 52.566 -21.291 1.110 1.00 27.25 203 HIS A CA 1
ATOM 1502 C C . HIS A 1 203 ? 51.502 -20.190 0.993 1.00 27.25 203 HIS A C 1
ATOM 1504 O O . HIS A 1 203 ? 51.651 -19.192 0.295 1.00 27.25 203 HIS A O 1
ATOM 1510 N N . ALA A 1 204 ? 50.442 -20.398 1.774 1.00 30.36 204 ALA A N 1
ATOM 1511 C CA . ALA A 1 204 ? 49.261 -19.566 1.910 1.00 30.36 204 ALA A CA 1
ATOM 1512 C C . ALA A 1 204 ? 49.541 -18.145 2.432 1.00 30.36 204 ALA A C 1
ATOM 1514 O O . ALA A 1 204 ? 50.231 -17.951 3.433 1.00 30.36 204 ALA A O 1
ATOM 1515 N N . ARG A 1 205 ? 48.856 -17.171 1.827 1.00 25.91 205 ARG A N 1
ATOM 1516 C CA . ARG A 1 205 ? 48.304 -15.994 2.510 1.00 25.91 205 ARG A CA 1
ATOM 1517 C C . ARG A 1 205 ? 46.862 -15.827 2.023 1.00 25.91 205 ARG A C 1
ATOM 1519 O O . ARG A 1 205 ? 46.674 -15.758 0.809 1.00 25.91 205 ARG A O 1
ATOM 1526 N N . PRO A 1 206 ? 45.845 -15.792 2.899 1.00 27.03 206 PRO A N 1
ATOM 1527 C CA . PRO A 1 206 ? 44.486 -15.573 2.444 1.00 27.03 206 PRO A CA 1
ATOM 1528 C C . PRO A 1 206 ? 44.343 -14.096 2.069 1.00 27.03 206 PRO A C 1
ATOM 1530 O O . PRO A 1 206 ? 44.364 -13.219 2.929 1.00 27.03 206 PRO A O 1
ATOM 1533 N N . TYR A 1 207 ? 44.204 -13.822 0.775 1.00 24.75 207 TYR A N 1
ATOM 1534 C CA . TYR A 1 207 ? 43.521 -12.615 0.336 1.00 24.75 207 TYR A CA 1
ATOM 1535 C C . TYR A 1 207 ? 42.041 -12.833 0.657 1.00 24.75 207 TYR A C 1
ATOM 1537 O O . TYR A 1 207 ? 41.389 -13.686 0.054 1.00 24.75 207 TYR A O 1
ATOM 1545 N N . GLN A 1 208 ? 41.525 -12.114 1.655 1.00 25.61 208 GLN A N 1
ATOM 1546 C CA . GLN A 1 208 ? 40.087 -11.968 1.839 1.00 25.61 208 GLN A CA 1
ATOM 1547 C C . GLN A 1 208 ? 39.542 -11.278 0.589 1.00 25.61 208 GLN A C 1
ATOM 1549 O O . GLN A 1 208 ? 39.663 -10.065 0.429 1.00 25.61 208 GLN A O 1
ATOM 1554 N N . ILE A 1 209 ? 38.946 -12.059 -0.308 1.00 29.39 209 ILE A N 1
ATOM 1555 C CA . ILE A 1 209 ? 37.987 -11.528 -1.267 1.00 29.39 209 ILE A CA 1
ATOM 1556 C C . ILE A 1 209 ? 36.784 -11.149 -0.412 1.00 29.39 209 ILE A C 1
ATOM 1558 O O . ILE A 1 209 ? 36.005 -12.004 0.009 1.00 29.39 209 ILE A O 1
ATOM 1562 N N . GLY A 1 210 ? 36.710 -9.869 -0.054 1.00 23.84 210 GLY A N 1
ATOM 1563 C CA . GLY A 1 210 ? 35.519 -9.307 0.549 1.00 23.84 210 GLY A CA 1
ATOM 1564 C C . GLY A 1 210 ? 34.360 -9.582 -0.394 1.00 23.84 210 GLY A C 1
ATOM 1565 O O . GLY A 1 210 ? 34.360 -9.111 -1.529 1.00 23.84 210 GLY A O 1
ATOM 1566 N N . PHE A 1 211 ? 33.388 -10.362 0.072 1.00 27.77 211 PHE A N 1
ATOM 1567 C CA . PHE A 1 211 ? 32.058 -10.337 -0.506 1.00 27.77 211 PHE A CA 1
ATOM 1568 C C . PHE A 1 211 ? 31.627 -8.872 -0.500 1.00 27.77 211 PHE A C 1
ATOM 1570 O O . PHE A 1 211 ? 31.487 -8.265 0.564 1.00 27.77 211 PHE A O 1
ATOM 1577 N N . THR A 1 212 ? 31.499 -8.277 -1.683 1.00 26.92 212 THR A N 1
ATOM 1578 C CA . THR A 1 212 ? 30.848 -6.985 -1.837 1.00 26.92 212 THR A CA 1
ATOM 1579 C C . THR A 1 212 ? 29.469 -7.129 -1.222 1.00 26.92 212 THR A C 1
ATOM 1581 O O . THR A 1 212 ? 28.625 -7.880 -1.707 1.00 26.92 212 THR A O 1
ATOM 1584 N N . ALA A 1 213 ? 29.291 -6.466 -0.083 1.00 29.11 213 ALA A N 1
ATOM 1585 C CA . ALA A 1 213 ? 28.030 -6.403 0.618 1.00 29.11 213 ALA A CA 1
ATOM 1586 C C . ALA A 1 213 ? 26.921 -6.057 -0.379 1.00 29.11 213 ALA A C 1
ATOM 1588 O O . ALA A 1 213 ? 27.081 -5.143 -1.193 1.00 29.11 213 ALA A O 1
ATOM 1589 N N . ILE A 1 214 ? 25.802 -6.776 -0.288 1.00 37.50 214 ILE A N 1
ATOM 1590 C CA . ILE A 1 214 ? 24.516 -6.356 -0.842 1.00 37.50 214 ILE A CA 1
ATOM 1591 C C . ILE A 1 214 ? 24.361 -4.873 -0.482 1.00 37.50 214 ILE A C 1
ATOM 1593 O O . ILE A 1 214 ? 24.264 -4.525 0.699 1.00 37.50 214 ILE A O 1
ATOM 1597 N N . ARG A 1 215 ? 24.465 -3.986 -1.481 1.00 42.41 215 ARG A N 1
ATOM 1598 C CA . ARG A 1 215 ? 24.355 -2.538 -1.281 1.00 42.41 215 ARG A CA 1
ATOM 1599 C C . ARG A 1 215 ? 22.974 -2.284 -0.688 1.00 42.41 215 ARG A C 1
ATOM 1601 O O . ARG A 1 215 ? 21.971 -2.561 -1.337 1.00 42.41 215 ARG A O 1
ATOM 1608 N N . ARG A 1 216 ? 22.933 -1.837 0.568 1.00 45.66 216 ARG A N 1
ATOM 1609 C CA . ARG A 1 216 ? 21.685 -1.617 1.303 1.00 45.66 216 ARG A CA 1
ATOM 1610 C C . ARG A 1 216 ? 20.797 -0.641 0.521 1.00 45.66 216 ARG A C 1
ATOM 1612 O O . ARG A 1 216 ? 21.213 0.489 0.270 1.00 45.66 216 ARG A O 1
ATOM 1619 N N . SER A 1 217 ? 19.590 -1.092 0.163 1.00 69.88 217 SER A N 1
ATOM 1620 C CA . SER A 1 217 ? 18.434 -0.208 -0.022 1.00 69.88 217 SER A CA 1
ATOM 1621 C C . SER A 1 217 ? 18.160 0.534 1.295 1.00 69.88 217 SER A C 1
ATOM 1623 O O . SER A 1 217 ? 18.782 0.221 2.314 1.00 69.88 217 SER A O 1
ATOM 1625 N N . PHE A 1 218 ? 17.284 1.542 1.277 1.00 85.00 218 PHE A N 1
ATOM 1626 C CA . PHE A 1 218 ? 16.983 2.383 2.442 1.00 85.00 218 PHE A CA 1
ATOM 1627 C C . PHE A 1 218 ? 16.876 1.576 3.747 1.00 85.00 218 PHE A C 1
ATOM 1629 O O . PHE A 1 218 ? 16.263 0.509 3.780 1.00 85.00 218 PHE A O 1
ATOM 1636 N N . SER A 1 219 ? 17.489 2.072 4.825 1.00 86.00 219 SER A N 1
ATOM 1637 C CA . SER A 1 219 ? 17.564 1.352 6.105 1.00 86.00 219 SER A CA 1
ATOM 1638 C C . SER A 1 219 ? 16.274 1.387 6.924 1.00 86.00 219 SER A C 1
ATOM 1640 O O . SER A 1 219 ? 16.165 0.666 7.912 1.00 86.00 219 SER A O 1
ATOM 1642 N N . SER A 1 220 ? 15.323 2.234 6.542 1.00 93.25 220 SER A N 1
ATOM 1643 C CA . SER A 1 220 ? 14.082 2.501 7.263 1.00 93.25 220 SER A CA 1
ATOM 1644 C C . SER A 1 220 ? 12.890 2.485 6.314 1.00 93.25 220 SER A C 1
ATOM 1646 O O . SER A 1 220 ? 13.017 2.755 5.120 1.00 93.25 220 SER A O 1
ATOM 1648 N N . TYR A 1 221 ? 11.710 2.175 6.853 1.00 96.31 221 TYR A N 1
ATOM 1649 C CA . TYR A 1 221 ? 10.465 2.232 6.089 1.00 96.31 221 TYR A CA 1
ATOM 1650 C C . TYR A 1 221 ? 10.098 3.670 5.696 1.00 96.31 221 TYR A C 1
ATOM 1652 O O . TYR A 1 221 ? 9.675 3.900 4.567 1.00 96.31 221 TYR A O 1
ATOM 1660 N N . LEU A 1 222 ? 10.315 4.639 6.592 1.00 97.62 222 LEU A N 1
ATOM 1661 C CA . LEU A 1 222 ? 10.258 6.057 6.243 1.00 97.62 222 LEU A CA 1
ATOM 1662 C C . LEU A 1 222 ? 11.594 6.523 5.674 1.00 97.62 222 LEU A C 1
ATOM 1664 O O . LEU A 1 222 ? 12.644 6.257 6.256 1.00 97.62 222 LEU A O 1
ATOM 1668 N N . VAL A 1 223 ? 11.535 7.245 4.563 1.00 97.31 223 VAL A N 1
ATOM 1669 C CA . VAL A 1 223 ? 12.697 7.759 3.833 1.00 97.31 223 VAL A CA 1
ATOM 1670 C C . VAL A 1 223 ? 12.610 9.275 3.766 1.00 97.31 223 VAL A C 1
ATOM 1672 O O . VAL A 1 223 ? 11.542 9.832 3.516 1.00 97.31 223 VAL A O 1
ATOM 1675 N N . THR A 1 224 ? 13.725 9.958 3.990 1.00 97.50 224 THR A N 1
ATOM 1676 C CA . THR A 1 224 ? 13.805 11.421 3.894 1.00 97.50 224 THR A CA 1
ATOM 1677 C C . THR A 1 224 ? 13.901 11.889 2.434 1.00 97.50 224 THR A C 1
ATOM 1679 O O . THR A 1 224 ? 14.390 11.142 1.577 1.00 97.50 224 THR A O 1
ATOM 1682 N N . PRO A 1 225 ? 13.508 13.138 2.118 1.00 97.69 225 PRO A N 1
ATOM 1683 C CA . PRO A 1 225 ? 13.676 13.697 0.775 1.00 97.69 225 PRO A CA 1
ATOM 1684 C C . PRO A 1 225 ? 15.110 13.604 0.253 1.00 97.69 225 PRO A C 1
ATOM 1686 O O . PRO A 1 225 ? 15.335 13.158 -0.873 1.00 97.69 225 PRO A O 1
ATOM 1689 N N . LYS A 1 226 ? 16.091 13.916 1.106 1.00 95.94 226 LYS A N 1
ATOM 1690 C CA . LYS A 1 226 ? 17.514 13.790 0.785 1.00 95.94 226 LYS A CA 1
ATOM 1691 C C . LYS A 1 226 ? 17.918 12.362 0.409 1.00 95.94 226 LYS A C 1
ATOM 1693 O O . LYS A 1 226 ? 18.581 12.172 -0.608 1.00 95.94 226 LYS A O 1
ATOM 1698 N N . GLU A 1 227 ? 17.529 11.360 1.198 1.00 95.88 227 GLU A N 1
ATOM 1699 C CA . GLU A 1 227 ? 17.866 9.958 0.915 1.00 95.88 227 GLU A CA 1
ATOM 1700 C C . GLU A 1 227 ? 17.287 9.501 -0.423 1.00 95.88 227 GLU A C 1
ATOM 1702 O O . GLU A 1 227 ? 18.003 8.898 -1.227 1.00 95.88 227 GLU A O 1
ATOM 1707 N N . LEU A 1 228 ? 16.012 9.810 -0.690 1.00 95.81 228 LEU A N 1
ATOM 1708 C CA . LEU A 1 228 ? 15.382 9.480 -1.967 1.00 95.81 228 LEU A CA 1
ATOM 1709 C C . LEU A 1 228 ? 16.086 10.194 -3.127 1.00 95.81 228 LEU A C 1
ATOM 1711 O O . LEU A 1 228 ? 16.373 9.570 -4.148 1.00 95.81 228 LEU A O 1
ATOM 1715 N N . HIS A 1 229 ? 16.412 11.476 -2.970 1.00 94.94 229 HIS A N 1
ATOM 1716 C CA . HIS A 1 229 ? 17.098 12.250 -3.999 1.00 94.94 229 HIS A CA 1
ATOM 1717 C C . HIS A 1 229 ? 18.465 11.653 -4.351 1.00 94.94 229 HIS A C 1
ATOM 1719 O O . HIS A 1 229 ? 18.759 11.427 -5.525 1.00 94.94 229 HIS A O 1
ATOM 1725 N N . GLU A 1 230 ? 19.276 11.321 -3.345 1.00 92.88 230 GLU A N 1
ATOM 1726 C CA . GLU A 1 230 ? 20.559 10.650 -3.554 1.00 92.88 230 GLU A CA 1
ATOM 1727 C C . GLU A 1 230 ? 20.393 9.278 -4.222 1.00 92.88 230 GLU A C 1
ATOM 1729 O O . GLU A 1 230 ? 21.217 8.885 -5.051 1.00 92.88 230 GLU A O 1
ATOM 1734 N N . ALA A 1 231 ? 19.344 8.534 -3.871 1.00 90.88 231 ALA A N 1
ATOM 1735 C CA . ALA A 1 231 ? 19.074 7.222 -4.447 1.00 90.88 231 ALA A CA 1
ATOM 1736 C C . ALA A 1 231 ? 18.679 7.316 -5.933 1.00 90.88 231 ALA A C 1
ATOM 1738 O O . ALA A 1 231 ? 19.155 6.521 -6.746 1.00 90.88 231 ALA A O 1
ATOM 1739 N N . LEU A 1 232 ? 17.895 8.332 -6.310 1.00 90.12 232 LEU A N 1
ATOM 1740 C CA . LEU A 1 232 ? 17.506 8.601 -7.699 1.00 90.12 232 LEU A CA 1
ATOM 1741 C C . LEU A 1 232 ? 18.686 9.042 -8.581 1.00 90.12 232 LEU A C 1
ATOM 1743 O O . LEU A 1 232 ? 18.672 8.793 -9.785 1.00 90.12 232 LEU A O 1
ATOM 1747 N N . GLN A 1 233 ? 19.720 9.660 -8.002 1.00 86.50 233 GLN A N 1
ATOM 1748 C CA . GLN A 1 233 ? 20.942 10.028 -8.729 1.00 86.50 233 GLN A CA 1
ATOM 1749 C C . GLN A 1 233 ? 21.880 8.839 -8.977 1.00 86.50 233 GLN A C 1
ATOM 1751 O O . GLN A 1 233 ? 22.545 8.785 -10.011 1.00 86.50 233 GLN A O 1
ATOM 1756 N N . LYS A 1 234 ? 21.964 7.900 -8.025 1.00 75.88 234 LYS A N 1
ATOM 1757 C CA . LYS A 1 234 ? 22.915 6.773 -8.070 1.00 75.88 234 LYS A CA 1
ATOM 1758 C C . LYS A 1 234 ? 22.543 5.727 -9.123 1.00 75.88 234 LYS A C 1
ATOM 1760 O O . LYS A 1 234 ? 23.442 5.154 -9.731 1.00 75.88 234 LYS A O 1
ATOM 1765 N N . ASN A 1 235 ? 21.247 5.524 -9.359 1.00 61.16 235 ASN A N 1
ATOM 1766 C CA . ASN A 1 235 ? 20.725 4.543 -10.309 1.00 61.16 235 ASN A CA 1
ATOM 1767 C C . ASN A 1 235 ? 19.853 5.237 -11.366 1.00 61.16 235 ASN A C 1
ATOM 1769 O O . ASN A 1 235 ? 18.626 5.094 -11.332 1.00 61.16 235 ASN A O 1
ATOM 1773 N N . PRO A 1 236 ? 20.438 6.001 -12.312 1.00 56.78 236 PRO A N 1
ATOM 1774 C CA . PRO A 1 236 ? 19.655 6.538 -13.411 1.00 56.78 236 PRO A CA 1
ATOM 1775 C C . PRO A 1 236 ? 19.024 5.356 -14.164 1.00 56.78 236 PRO A C 1
ATOM 1777 O O . PRO A 1 236 ? 19.749 4.433 -14.547 1.00 56.78 236 PRO A O 1
ATOM 1780 N N . PRO A 1 237 ? 17.693 5.337 -14.370 1.00 53.69 237 PRO A N 1
ATOM 1781 C CA . PRO A 1 237 ? 17.043 4.237 -15.062 1.00 53.69 237 PRO A CA 1
ATOM 1782 C C . PRO A 1 237 ? 17.543 4.229 -16.505 1.00 53.69 237 PRO A C 1
ATOM 1784 O O . PRO A 1 237 ? 17.161 5.071 -17.318 1.00 53.69 237 PRO A O 1
ATOM 1787 N N . THR A 1 238 ? 18.455 3.309 -16.799 1.00 55.28 238 THR A N 1
ATOM 1788 C CA . THR A 1 238 ? 18.912 3.010 -18.152 1.00 55.28 238 THR A CA 1
ATOM 1789 C C . THR A 1 238 ? 18.258 1.710 -18.583 1.00 55.28 238 THR A C 1
ATOM 1791 O O . THR A 1 238 ? 18.048 0.816 -17.766 1.00 55.28 238 THR A O 1
ATOM 1794 N N . LYS A 1 239 ? 17.958 1.581 -19.877 1.00 50.31 239 LYS A N 1
ATOM 1795 C CA . LYS A 1 239 ? 17.383 0.349 -20.442 1.00 50.31 239 LYS A CA 1
ATOM 1796 C C . LYS A 1 239 ? 18.304 -0.876 -20.305 1.00 50.31 239 LYS A C 1
ATOM 1798 O O . LYS A 1 239 ? 17.856 -1.992 -20.518 1.00 50.31 239 LYS A O 1
ATOM 1803 N N . ILE A 1 240 ? 19.577 -0.656 -19.962 1.00 44.34 240 ILE A N 1
ATOM 1804 C CA . ILE A 1 240 ? 20.642 -1.666 -19.920 1.00 44.34 240 ILE A CA 1
ATOM 1805 C C . ILE A 1 240 ? 20.903 -2.157 -18.486 1.00 44.34 240 ILE A C 1
ATOM 1807 O O . ILE A 1 240 ? 21.360 -3.281 -18.301 1.00 44.34 240 ILE A O 1
ATOM 1811 N N . SER A 1 241 ? 20.620 -1.343 -17.462 1.00 50.28 241 SER A N 1
ATOM 1812 C CA . SER A 1 241 ? 20.902 -1.730 -16.078 1.00 50.28 241 SER A CA 1
ATOM 1813 C C . SER A 1 241 ? 19.830 -2.668 -15.524 1.00 50.28 241 SER A C 1
ATOM 1815 O O . SER A 1 241 ? 18.640 -2.348 -15.526 1.00 50.28 241 SER A O 1
ATOM 1817 N N . THR A 1 242 ? 20.273 -3.816 -15.014 1.00 56.38 242 THR A N 1
ATOM 1818 C CA . THR A 1 242 ? 19.466 -4.770 -14.239 1.00 56.38 242 THR A CA 1
ATOM 1819 C C . THR A 1 242 ? 19.533 -4.502 -12.736 1.00 56.38 242 THR A C 1
ATOM 1821 O O . THR A 1 242 ? 19.001 -5.289 -11.958 1.00 56.38 242 THR A O 1
ATOM 1824 N N . ASP A 1 243 ? 20.218 -3.437 -12.304 1.00 58.28 243 ASP A N 1
ATOM 1825 C CA . ASP A 1 243 ? 20.256 -3.082 -10.888 1.00 58.28 243 ASP A CA 1
ATOM 1826 C C . ASP A 1 243 ? 18.861 -2.645 -10.413 1.00 58.28 243 ASP A C 1
ATOM 1828 O O . ASP A 1 243 ? 18.146 -1.962 -11.157 1.00 58.28 243 ASP A O 1
ATOM 1832 N N . PRO A 1 244 ? 18.478 -2.974 -9.163 1.00 66.00 244 PRO A N 1
ATOM 1833 C CA . PRO A 1 244 ? 17.226 -2.522 -8.573 1.00 66.00 244 PRO A CA 1
ATOM 1834 C C . PRO A 1 244 ? 17.028 -1.015 -8.754 1.00 66.00 244 PRO A C 1
ATOM 1836 O O . PRO A 1 244 ? 17.839 -0.196 -8.296 1.00 66.00 244 PRO A O 1
ATOM 1839 N N . ARG A 1 245 ? 15.939 -0.643 -9.431 1.00 87.56 245 ARG A N 1
ATOM 1840 C CA . ARG A 1 245 ? 15.605 0.758 -9.696 1.00 87.56 245 ARG A CA 1
ATOM 1841 C C . ARG A 1 245 ? 14.894 1.333 -8.484 1.00 87.56 245 ARG A C 1
ATOM 1843 O O . ARG A 1 245 ? 14.165 0.628 -7.793 1.00 87.56 245 ARG A O 1
ATOM 1850 N N . VAL A 1 246 ? 15.077 2.624 -8.245 1.00 92.56 246 VAL A N 1
ATOM 1851 C CA . VAL A 1 246 ? 14.256 3.355 -7.277 1.00 92.56 246 VAL A CA 1
ATOM 1852 C C . VAL A 1 246 ? 13.103 3.984 -8.044 1.00 92.56 246 VAL A C 1
ATOM 1854 O O . VAL A 1 246 ? 13.336 4.765 -8.966 1.00 92.56 246 VAL A O 1
ATOM 1857 N N . VAL A 1 247 ? 11.874 3.616 -7.693 1.00 94.75 247 VAL A N 1
ATOM 1858 C CA . VAL A 1 247 ? 10.655 4.049 -8.381 1.00 94.75 247 VAL A CA 1
ATOM 1859 C C . VAL A 1 247 ? 9.814 4.877 -7.411 1.00 94.75 247 VAL A C 1
ATOM 1861 O O . VAL A 1 247 ? 9.198 4.316 -6.501 1.00 94.75 247 VAL A O 1
ATOM 1864 N N . PRO A 1 248 ? 9.771 6.211 -7.575 1.00 96.88 248 PRO A N 1
ATOM 1865 C CA . PRO A 1 248 ? 8.833 7.043 -6.840 1.00 96.88 248 PRO A CA 1
ATOM 1866 C C . PRO A 1 248 ? 7.405 6.733 -7.296 1.00 96.88 248 PRO A C 1
ATOM 1868 O O . PRO A 1 248 ? 7.125 6.701 -8.497 1.00 96.88 248 PRO A O 1
ATOM 1871 N N . VAL A 1 249 ? 6.494 6.526 -6.353 1.00 98.19 249 VAL A N 1
ATOM 1872 C CA . VAL A 1 249 ? 5.078 6.259 -6.629 1.00 98.19 249 VAL A CA 1
ATOM 1873 C C . VAL A 1 249 ? 4.235 7.310 -5.925 1.00 98.19 249 VAL A C 1
ATOM 1875 O O . VAL A 1 249 ? 4.188 7.370 -4.701 1.00 98.19 249 VAL A O 1
ATOM 1878 N N . CYS A 1 250 ? 3.573 8.154 -6.701 1.00 98.06 250 CYS A N 1
ATOM 1879 C CA . CYS A 1 250 ? 2.626 9.129 -6.200 1.00 98.06 250 CYS A CA 1
ATOM 1880 C C . CYS A 1 250 ? 1.282 8.452 -5.944 1.00 98.06 250 CYS A C 1
ATOM 1882 O O . CYS A 1 250 ? 0.656 7.944 -6.868 1.00 98.06 250 CYS A O 1
ATOM 1884 N N . ALA A 1 251 ? 0.846 8.474 -4.696 1.00 97.81 251 ALA A N 1
ATOM 1885 C CA . ALA A 1 251 ? -0.429 7.971 -4.217 1.00 97.81 251 ALA A CA 1
ATOM 1886 C C . ALA A 1 251 ? -1.345 9.124 -3.783 1.00 97.81 251 ALA A C 1
ATOM 1888 O O . ALA A 1 251 ? -2.132 8.967 -2.850 1.00 97.81 251 ALA A O 1
ATOM 1889 N N . SER A 1 252 ? -1.201 10.307 -4.394 1.00 96.94 252 SER A N 1
ATOM 1890 C CA . SER A 1 252 ? -2.021 11.479 -4.084 1.00 96.94 252 SER A CA 1
ATOM 1891 C C . SER A 1 252 ? -3.501 11.145 -4.204 1.00 96.94 252 SER A C 1
ATOM 1893 O O . SER A 1 252 ? -3.959 10.670 -5.239 1.00 96.94 252 SER A O 1
ATOM 1895 N N . TRP A 1 253 ? -4.243 11.409 -3.137 1.00 96.25 253 TRP A N 1
ATOM 1896 C CA . TRP A 1 253 ? -5.675 11.171 -3.060 1.00 96.25 253 TRP A CA 1
ATOM 1897 C C . TRP A 1 253 ? -6.299 12.181 -2.099 1.00 96.25 253 TRP A C 1
ATOM 1899 O O . TRP A 1 253 ? -5.668 12.585 -1.119 1.00 96.25 253 TRP A O 1
ATOM 1909 N N . PHE A 1 254 ? -7.533 12.587 -2.381 1.00 93.12 254 PHE A N 1
ATOM 1910 C CA . PHE A 1 254 ? -8.265 13.588 -1.614 1.00 93.12 254 PHE A CA 1
ATOM 1911 C C . PHE A 1 254 ? -9.644 13.058 -1.229 1.00 93.12 254 PHE A C 1
ATOM 1913 O O . PHE A 1 254 ? -10.187 12.171 -1.882 1.00 93.12 254 PHE A O 1
ATOM 1920 N N . LEU A 1 255 ? -10.220 13.608 -0.159 1.00 88.19 255 LEU A N 1
ATOM 1921 C CA . LEU A 1 255 ? -11.579 13.251 0.242 1.00 88.19 255 LEU A CA 1
ATOM 1922 C C . LEU A 1 255 ? -12.596 13.681 -0.834 1.00 88.19 255 LEU A C 1
ATOM 1924 O O . LEU A 1 255 ? -12.374 14.695 -1.489 1.00 88.19 255 LEU A O 1
ATOM 1928 N N . PRO A 1 256 ? -13.755 13.005 -0.960 1.00 83.56 256 PRO A N 1
ATOM 1929 C CA . PRO A 1 256 ? -14.766 13.341 -1.973 1.00 83.56 256 PRO A CA 1
ATOM 1930 C C . PRO A 1 256 ? -15.317 14.775 -1.916 1.00 83.56 256 PRO A C 1
ATOM 1932 O O . PRO A 1 256 ? -15.883 15.259 -2.889 1.00 83.56 256 PRO A O 1
ATOM 1935 N N . ASN A 1 257 ? -15.191 15.447 -0.769 1.00 82.88 257 ASN A N 1
ATOM 1936 C CA . ASN A 1 257 ? -15.608 16.835 -0.567 1.00 82.88 257 ASN A CA 1
ATOM 1937 C C . ASN A 1 257 ? -14.491 17.860 -0.850 1.00 82.88 257 ASN A C 1
ATOM 1939 O O . ASN A 1 257 ? -14.691 19.057 -0.646 1.00 82.88 257 ASN A O 1
ATOM 1943 N N . ASP A 1 258 ? -13.321 17.403 -1.289 1.00 85.62 258 ASP A N 1
ATOM 1944 C CA . ASP A 1 258 ? -12.221 18.225 -1.773 1.00 85.62 258 ASP A CA 1
ATOM 1945 C C . ASP A 1 258 ? -12.305 18.293 -3.305 1.00 85.62 258 ASP A C 1
ATOM 1947 O O . ASP A 1 258 ? -12.404 17.271 -3.977 1.00 85.62 258 ASP A O 1
ATOM 1951 N N . GLY A 1 259 ? -12.291 19.496 -3.880 1.00 87.12 259 GLY A N 1
ATOM 1952 C CA . GLY A 1 259 ? -12.428 19.679 -5.332 1.00 87.12 259 GLY A CA 1
ATOM 1953 C C . GLY A 1 259 ? -11.194 19.264 -6.143 1.00 87.12 259 GLY A C 1
ATOM 1954 O O . GLY A 1 259 ? -11.206 19.384 -7.367 1.00 87.12 259 GLY A O 1
ATOM 1955 N N . ARG A 1 260 ? -10.116 18.832 -5.481 1.00 92.75 260 ARG A N 1
ATOM 1956 C CA . ARG A 1 260 ? -8.862 18.402 -6.111 1.00 92.75 260 ARG A CA 1
ATOM 1957 C C . ARG A 1 260 ? -8.873 16.905 -6.388 1.00 92.75 260 ARG A C 1
ATOM 1959 O O . ARG A 1 260 ? -9.396 16.123 -5.602 1.00 92.75 260 ARG A O 1
ATOM 1966 N N . THR A 1 261 ? -8.208 16.494 -7.466 1.00 92.44 261 THR A N 1
ATOM 1967 C CA . THR A 1 261 ? -8.004 15.076 -7.786 1.00 92.44 261 THR A CA 1
ATOM 1968 C C . THR A 1 261 ? -6.532 14.691 -7.660 1.00 92.44 261 THR A C 1
ATOM 1970 O O . THR A 1 261 ? -5.625 15.502 -7.874 1.00 92.44 261 THR A O 1
ATOM 1973 N N . GLY A 1 262 ? -6.277 13.424 -7.325 1.00 93.56 262 GLY A N 1
ATOM 1974 C CA . GLY A 1 262 ? -4.916 12.897 -7.233 1.00 93.56 262 GLY A CA 1
ATOM 1975 C C . GLY A 1 262 ? -4.133 13.058 -8.536 1.00 93.56 262 GLY A C 1
ATOM 1976 O O . GLY A 1 262 ? -2.990 13.512 -8.527 1.00 93.56 262 GLY A O 1
ATOM 1977 N N . ILE A 1 263 ? -4.777 12.751 -9.664 1.00 94.19 263 ILE A N 1
ATOM 1978 C CA . ILE A 1 263 ? -4.140 12.787 -10.980 1.00 94.19 263 ILE A CA 1
ATOM 1979 C C . ILE A 1 263 ? -3.790 14.210 -11.423 1.00 94.19 263 ILE A C 1
ATOM 1981 O O . ILE A 1 263 ? -2.728 14.416 -12.010 1.00 94.19 263 ILE A O 1
ATOM 1985 N N . ASP A 1 264 ? -4.633 15.197 -11.121 1.00 93.56 264 ASP A N 1
ATOM 1986 C CA . ASP A 1 264 ? -4.371 16.577 -11.526 1.00 93.56 264 ASP A CA 1
ATOM 1987 C C . ASP A 1 264 ? -3.210 17.160 -10.719 1.00 93.56 264 ASP A C 1
ATOM 1989 O O . ASP A 1 264 ? -2.264 17.678 -11.309 1.00 93.56 264 ASP A O 1
ATOM 1993 N N . THR A 1 265 ? -3.169 16.928 -9.401 1.00 94.25 265 THR A N 1
ATOM 1994 C CA . THR A 1 265 ? -2.012 17.342 -8.581 1.00 94.25 265 THR A CA 1
ATOM 1995 C C . THR A 1 265 ? -0.709 16.657 -9.001 1.00 94.25 265 THR A C 1
ATOM 1997 O O . THR A 1 265 ? 0.354 17.274 -8.990 1.00 94.25 265 THR A O 1
ATOM 2000 N N . PHE A 1 266 ? -0.777 15.403 -9.458 1.00 95.88 266 PHE A N 1
ATOM 2001 C CA . PHE A 1 266 ? 0.376 14.693 -10.007 1.00 95.88 266 PHE A CA 1
ATOM 2002 C C . PHE A 1 266 ? 0.863 15.262 -11.354 1.00 95.88 266 PHE A C 1
ATOM 2004 O O . PHE A 1 266 ? 2.067 15.272 -11.638 1.00 95.88 266 PHE A O 1
ATOM 2011 N N . ARG A 1 267 ? -0.052 15.746 -12.203 1.00 95.56 267 ARG A N 1
ATOM 2012 C CA . ARG A 1 267 ? 0.295 16.459 -13.445 1.00 95.56 267 ARG A CA 1
ATOM 2013 C C . ARG A 1 267 ? 0.886 17.836 -13.160 1.00 95.56 267 ARG A C 1
ATOM 2015 O O . ARG A 1 267 ? 1.789 18.257 -13.879 1.00 95.56 267 ARG A O 1
ATOM 2022 N N . GLU A 1 268 ? 0.399 18.519 -12.129 1.00 95.19 268 GLU A N 1
ATOM 2023 C CA . GLU A 1 268 ? 0.870 19.845 -11.727 1.00 95.19 268 GLU A CA 1
ATOM 2024 C C . GLU A 1 268 ? 2.284 19.812 -11.144 1.00 95.19 268 GLU A C 1
ATOM 2026 O O . GLU A 1 268 ? 3.129 20.606 -11.559 1.00 95.19 268 GLU A O 1
ATOM 2031 N N . GLN A 1 269 ? 2.560 18.905 -10.199 1.00 96.19 269 GLN A N 1
ATOM 2032 C CA . GLN A 1 269 ? 3.870 18.806 -9.559 1.00 96.19 269 GLN A CA 1
ATOM 2033 C C . GLN A 1 269 ? 4.145 17.394 -9.022 1.00 96.19 269 GLN A C 1
ATOM 2035 O O . GLN A 1 269 ? 3.474 16.905 -8.115 1.00 96.19 269 GLN A O 1
ATOM 2040 N N . ARG A 1 270 ? 5.203 16.749 -9.523 1.00 96.88 270 ARG A N 1
ATOM 2041 C CA . ARG A 1 270 ? 5.608 15.391 -9.117 1.00 96.88 270 ARG A CA 1
ATOM 2042 C C . ARG A 1 270 ? 7.118 15.226 -8.995 1.00 96.88 270 ARG A C 1
ATOM 2044 O O . ARG A 1 270 ? 7.886 16.013 -9.545 1.00 96.88 270 ARG A O 1
ATOM 2051 N N . ILE A 1 271 ? 7.548 14.171 -8.304 1.00 96.94 271 ILE A N 1
ATOM 2052 C CA . ILE A 1 271 ? 8.949 13.732 -8.317 1.00 96.94 271 ILE A CA 1
ATOM 2053 C C . ILE A 1 271 ? 9.295 13.241 -9.734 1.00 96.94 271 ILE A C 1
ATOM 2055 O O . ILE A 1 271 ? 8.462 12.574 -10.358 1.00 96.94 271 ILE A O 1
ATOM 2059 N N . PRO A 1 272 ? 10.504 13.529 -10.251 1.00 93.25 272 PRO A N 1
ATOM 2060 C CA . PRO A 1 272 ? 10.893 13.103 -11.581 1.00 93.25 272 PRO A CA 1
ATOM 2061 C C . PRO A 1 272 ? 10.714 11.606 -11.824 1.00 93.25 272 PRO A C 1
ATOM 2063 O O . PRO A 1 272 ? 11.119 10.786 -10.995 1.00 93.25 272 PRO A O 1
ATOM 2066 N N . LYS A 1 273 ? 10.136 11.247 -12.977 1.00 89.69 273 LYS A N 1
ATOM 2067 C CA . LYS A 1 273 ? 9.863 9.853 -13.394 1.00 89.69 273 LYS A CA 1
ATOM 2068 C C . LYS A 1 273 ? 8.950 9.053 -12.456 1.00 89.69 273 LYS A C 1
ATOM 2070 O O . LYS A 1 273 ? 8.890 7.825 -12.576 1.00 89.69 273 LYS A O 1
ATOM 2075 N N . ALA A 1 274 ? 8.243 9.716 -11.543 1.00 95.25 274 ALA A N 1
ATOM 2076 C CA . ALA A 1 274 ? 7.289 9.056 -10.670 1.00 95.25 274 ALA A CA 1
ATOM 2077 C C . ALA A 1 274 ? 6.183 8.344 -11.467 1.00 95.25 274 ALA A C 1
ATOM 2079 O O . ALA A 1 274 ? 5.845 8.724 -12.592 1.00 95.25 274 ALA A O 1
ATOM 2080 N N . LYS A 1 275 ? 5.602 7.309 -10.864 1.00 95.75 275 LYS A N 1
ATOM 2081 C CA . LYS A 1 275 ? 4.387 6.634 -11.337 1.00 95.75 275 LYS A CA 1
ATOM 2082 C C . LYS A 1 275 ? 3.196 7.104 -10.513 1.00 95.75 275 LYS A C 1
ATOM 2084 O O . LYS A 1 275 ? 3.367 7.401 -9.337 1.00 95.75 275 LYS A O 1
ATOM 2089 N N . PHE A 1 276 ? 2.008 7.163 -11.105 1.00 96.88 276 PHE A N 1
ATOM 2090 C CA . PHE A 1 276 ? 0.787 7.491 -10.370 1.00 96.88 276 PHE A CA 1
ATOM 2091 C C . PHE A 1 276 ? 0.041 6.214 -9.998 1.00 96.88 276 PHE A C 1
ATOM 2093 O O . PHE A 1 276 ? -0.321 5.440 -10.879 1.00 96.88 276 PHE A O 1
ATOM 2100 N N . PHE A 1 277 ? -0.182 6.000 -8.706 1.00 97.44 277 PHE A N 1
ATOM 2101 C CA . PHE A 1 277 ? -1.020 4.933 -8.183 1.00 97.44 277 PHE A CA 1
ATOM 2102 C C . PHE A 1 277 ? -2.391 5.517 -7.851 1.00 97.44 277 PHE A C 1
ATOM 2104 O O . PHE A 1 277 ? -2.543 6.277 -6.895 1.00 97.44 277 PHE A O 1
ATOM 2111 N N . ASP A 1 278 ? -3.387 5.157 -8.654 1.00 95.75 278 ASP A N 1
ATOM 2112 C CA . ASP A 1 278 ? -4.748 5.662 -8.517 1.00 95.75 278 ASP A CA 1
ATOM 2113 C C . ASP A 1 278 ? -5.514 4.869 -7.447 1.00 95.75 278 ASP A C 1
ATOM 2115 O O . ASP A 1 278 ? -6.059 3.795 -7.711 1.00 95.75 278 ASP A O 1
ATOM 2119 N N . LEU A 1 279 ? -5.534 5.396 -6.219 1.00 94.62 279 LEU A N 1
ATOM 2120 C CA . LEU A 1 279 ? -6.149 4.739 -5.061 1.00 94.62 279 LEU A CA 1
ATOM 2121 C C . LEU A 1 279 ? -7.660 4.494 -5.223 1.00 94.62 279 LEU A C 1
ATOM 2123 O O . LEU A 1 279 ? -8.197 3.630 -4.537 1.00 94.62 279 LEU A O 1
ATOM 2127 N N . ASP A 1 280 ? -8.345 5.214 -6.115 1.00 91.94 280 ASP A N 1
ATOM 2128 C CA . ASP A 1 280 ? -9.768 4.989 -6.403 1.00 91.94 280 ASP A CA 1
ATOM 2129 C C . ASP A 1 280 ? -9.991 3.865 -7.424 1.00 91.94 280 ASP A C 1
ATOM 2131 O O . ASP A 1 280 ? -11.079 3.294 -7.494 1.00 91.94 280 ASP A O 1
ATOM 2135 N N . LYS A 1 281 ? -8.973 3.521 -8.224 1.00 93.81 281 LYS A N 1
ATOM 2136 C CA . LYS A 1 281 ? -9.066 2.463 -9.245 1.00 93.81 281 LYS A CA 1
ATOM 2137 C C . LYS A 1 281 ? -8.491 1.130 -8.799 1.00 93.81 281 LYS A C 1
ATOM 2139 O O . LYS A 1 281 ? -8.930 0.096 -9.311 1.00 93.81 281 LYS A O 1
ATOM 2144 N N . VAL A 1 282 ? -7.508 1.161 -7.901 1.00 95.38 282 VAL A N 1
ATOM 2145 C CA . VAL A 1 282 ? -6.778 -0.014 -7.411 1.00 95.38 282 VAL A CA 1
ATOM 2146 C C . VAL A 1 282 ? -7.403 -0.487 -6.099 1.00 95.38 282 VAL A C 1
ATOM 2148 O O . VAL A 1 282 ? -6.822 -0.370 -5.021 1.00 95.38 282 VAL A O 1
ATOM 2151 N N . ILE A 1 283 ? -8.636 -0.971 -6.216 1.00 95.50 283 ILE A N 1
ATOM 2152 C CA . ILE A 1 283 ? -9.509 -1.394 -5.117 1.00 95.50 283 ILE A CA 1
ATOM 2153 C C . ILE A 1 283 ? -10.253 -2.670 -5.515 1.00 95.50 283 ILE A C 1
ATOM 2155 O O . ILE A 1 283 ? -10.336 -2.984 -6.707 1.00 95.50 283 ILE A O 1
ATOM 2159 N N . ASP A 1 284 ? -10.854 -3.372 -4.556 1.00 95.81 284 ASP A N 1
ATOM 2160 C CA . ASP A 1 284 ? -11.872 -4.376 -4.881 1.00 95.81 284 ASP A CA 1
ATOM 2161 C C . ASP A 1 284 ? -13.150 -3.688 -5.373 1.00 95.81 284 ASP A C 1
ATOM 2163 O O . ASP A 1 284 ? -13.886 -3.060 -4.614 1.00 95.81 284 ASP A O 1
ATOM 2167 N N . ARG A 1 285 ? -13.416 -3.826 -6.674 1.00 92.12 285 ARG A N 1
ATOM 2168 C CA . ARG A 1 285 ? -14.585 -3.239 -7.344 1.00 92.12 285 ARG A CA 1
ATOM 2169 C C . ARG A 1 285 ? -15.890 -3.977 -7.046 1.00 92.12 285 ARG A C 1
ATOM 2171 O O . ARG A 1 285 ? -16.951 -3.465 -7.395 1.00 92.12 285 ARG A O 1
ATOM 2178 N N . ASN A 1 286 ? -15.822 -5.170 -6.456 1.00 93.69 286 ASN A N 1
ATOM 2179 C CA . ASN A 1 286 ? -17.002 -5.949 -6.085 1.00 93.69 286 ASN A CA 1
ATOM 2180 C C . ASN A 1 286 ? -17.507 -5.596 -4.684 1.00 93.69 286 ASN A C 1
ATOM 2182 O O . ASN A 1 286 ? -18.656 -5.900 -4.356 1.00 93.69 286 ASN A O 1
ATOM 2186 N N . SER A 1 287 ? -16.675 -4.951 -3.867 1.00 93.75 287 SER A N 1
ATOM 2187 C CA . SER A 1 287 ? -17.088 -4.488 -2.554 1.00 93.75 287 SER A CA 1
ATOM 2188 C C . SER A 1 287 ? -18.014 -3.270 -2.662 1.00 93.75 287 SER A C 1
ATOM 2190 O O . SER A 1 287 ? -17.722 -2.331 -3.407 1.00 93.75 287 SER A O 1
ATOM 2192 N N . PRO A 1 288 ? -19.107 -3.215 -1.879 1.00 93.06 288 PRO A N 1
ATOM 2193 C CA . PRO A 1 288 ? -19.899 -1.995 -1.732 1.00 93.06 288 PRO A CA 1
ATOM 2194 C C . PRO A 1 288 ? -19.168 -0.925 -0.901 1.00 93.06 288 PRO A C 1
ATOM 2196 O O . PRO A 1 288 ? -19.636 0.213 -0.805 1.00 93.06 288 PRO A O 1
ATOM 2199 N N . TYR A 1 289 ? -18.046 -1.285 -0.270 1.00 93.81 289 TYR A N 1
ATOM 2200 C CA . TYR A 1 289 ? -17.276 -0.418 0.605 1.00 93.81 289 TYR A CA 1
ATOM 2201 C C . TYR A 1 289 ? -16.091 0.213 -0.139 1.00 93.81 289 TYR A C 1
ATOM 2203 O O . TYR A 1 289 ? -15.475 -0.395 -1.013 1.00 93.81 289 TYR A O 1
ATOM 2211 N N . PRO A 1 290 ? -15.744 1.456 0.206 1.00 90.69 290 PRO A N 1
ATOM 2212 C CA . PRO A 1 290 ? -14.702 2.215 -0.470 1.00 90.69 290 PRO A CA 1
ATOM 2213 C C . PRO A 1 290 ? -13.296 1.742 -0.089 1.00 90.69 290 PRO A C 1
ATOM 2215 O O . PRO A 1 290 ? -13.043 1.417 1.067 1.00 90.69 290 PRO A O 1
ATOM 2218 N N . HIS A 1 291 ? -12.357 1.842 -1.032 1.00 94.31 291 HIS A N 1
ATOM 2219 C CA . HIS A 1 291 ? -10.917 1.614 -0.824 1.00 94.31 291 HIS A CA 1
ATOM 2220 C C . HIS A 1 291 ? -10.521 0.233 -0.297 1.00 94.31 291 HIS A C 1
ATOM 2222 O O . HIS A 1 291 ? -9.375 0.069 0.126 1.00 94.31 291 HIS A O 1
ATOM 2228 N N . MET A 1 292 ? -11.425 -0.747 -0.362 1.00 97.06 292 MET A N 1
ATOM 2229 C CA . MET A 1 292 ? -11.109 -2.127 -0.015 1.00 97.06 292 MET A CA 1
ATOM 2230 C C . MET A 1 292 ? -9.940 -2.630 -0.849 1.00 97.06 292 MET A C 1
ATOM 2232 O O . MET A 1 292 ? -9.805 -2.277 -2.025 1.00 97.06 292 MET A O 1
ATOM 2236 N N . LEU A 1 293 ? -9.090 -3.439 -0.230 1.00 97.69 293 LEU A N 1
ATOM 2237 C CA . LEU A 1 293 ? -7.933 -4.026 -0.880 1.00 97.69 293 LEU A CA 1
ATOM 2238 C C . LEU A 1 293 ? -8.320 -4.729 -2.187 1.00 97.69 293 LEU A C 1
ATOM 2240 O O . LEU A 1 293 ? -9.291 -5.480 -2.203 1.00 97.69 293 LEU A O 1
ATOM 2244 N N . PRO A 1 294 ? -7.565 -4.514 -3.279 1.00 96.94 294 PRO A N 1
ATOM 2245 C CA . PRO A 1 294 ? -7.799 -5.211 -4.538 1.00 96.94 294 PRO A CA 1
ATOM 2246 C C . PRO A 1 294 ? -7.521 -6.713 -4.404 1.00 96.94 294 PRO A C 1
ATOM 2248 O O . PRO A 1 294 ? -6.862 -7.159 -3.465 1.00 96.94 294 PRO A O 1
ATOM 2251 N N . SER A 1 295 ? -7.929 -7.507 -5.394 1.00 96.56 295 SER A N 1
ATOM 2252 C CA . SER A 1 295 ? -7.434 -8.881 -5.492 1.00 96.56 295 SER A CA 1
ATOM 2253 C C . SER A 1 295 ? -5.934 -8.899 -5.829 1.00 96.56 295 SER A C 1
ATOM 2255 O O . SER A 1 295 ? -5.402 -7.960 -6.427 1.00 96.56 295 SER A O 1
ATOM 2257 N N . GLY A 1 296 ? -5.236 -10.002 -5.530 1.00 96.56 296 GLY A N 1
ATOM 2258 C CA . GLY A 1 296 ? -3.837 -10.168 -5.953 1.00 96.56 296 GLY A CA 1
ATOM 2259 C C . GLY A 1 296 ? -3.658 -10.049 -7.475 1.00 96.56 296 GLY A C 1
ATOM 2260 O O . GLY A 1 296 ? -2.638 -9.546 -7.945 1.00 96.56 296 GLY A O 1
ATOM 2261 N N . LYS A 1 297 ? -4.675 -10.446 -8.257 1.00 96.50 297 LYS A N 1
ATOM 2262 C CA . LYS A 1 297 ? -4.683 -10.292 -9.720 1.00 96.50 297 LYS A CA 1
ATOM 2263 C C . LYS A 1 297 ? -4.730 -8.822 -10.127 1.00 96.50 297 LYS A C 1
ATOM 2265 O O . LYS A 1 297 ? -3.903 -8.402 -10.930 1.00 96.50 297 LYS A O 1
ATOM 2270 N N . ASP A 1 298 ? -5.639 -8.047 -9.543 1.00 96.00 298 ASP A N 1
ATOM 2271 C CA . ASP A 1 298 ? -5.788 -6.620 -9.854 1.00 96.00 298 ASP A CA 1
ATOM 2272 C C . ASP A 1 298 ? -4.566 -5.818 -9.393 1.00 96.00 298 ASP A C 1
ATOM 2274 O O . ASP A 1 298 ? -4.091 -4.929 -10.104 1.00 96.00 298 ASP A O 1
ATOM 2278 N N . PHE A 1 299 ? -3.992 -6.174 -8.239 1.00 97.25 299 PHE A N 1
ATOM 2279 C CA . PHE A 1 299 ? -2.732 -5.600 -7.777 1.00 97.25 299 PHE A CA 1
ATOM 2280 C C . PHE A 1 299 ? -1.594 -5.890 -8.766 1.00 97.25 299 PHE A C 1
ATOM 2282 O O . PHE A 1 299 ? -0.891 -4.970 -9.181 1.00 97.25 299 PHE A O 1
ATOM 2289 N N . ALA A 1 300 ? -1.425 -7.146 -9.192 1.00 96.56 300 ALA A N 1
ATOM 2290 C CA . ALA A 1 300 ? -0.386 -7.525 -10.148 1.00 96.56 300 ALA A CA 1
ATOM 2291 C C . ALA A 1 300 ? -0.573 -6.869 -11.523 1.00 96.56 300 ALA A C 1
ATOM 2293 O O . ALA A 1 300 ? 0.406 -6.399 -12.105 1.00 96.56 300 ALA A O 1
ATOM 2294 N N . ALA A 1 301 ? -1.810 -6.780 -12.016 1.00 95.81 301 ALA A N 1
ATOM 2295 C CA . ALA A 1 301 ? -2.138 -6.065 -13.247 1.00 95.81 301 ALA A CA 1
ATOM 2296 C C . ALA A 1 301 ? -1.748 -4.584 -13.139 1.00 95.81 301 ALA A C 1
ATOM 2298 O O . ALA A 1 301 ? -1.006 -4.081 -13.978 1.00 95.81 301 ALA A O 1
ATOM 2299 N N . THR A 1 302 ? -2.116 -3.925 -12.037 1.00 96.06 302 THR A N 1
ATOM 2300 C CA . THR A 1 302 ? -1.738 -2.529 -11.774 1.00 96.06 302 THR A CA 1
ATOM 2301 C C . THR A 1 302 ? -0.217 -2.352 -11.748 1.00 96.06 302 THR A C 1
ATOM 2303 O O . THR A 1 302 ? 0.315 -1.439 -12.372 1.00 96.06 302 THR A O 1
ATOM 2306 N N . MET A 1 303 ? 0.524 -3.216 -11.045 1.00 96.75 303 MET A N 1
ATOM 2307 C CA . MET A 1 303 ? 1.992 -3.122 -11.000 1.00 96.75 303 MET A CA 1
ATOM 2308 C C . MET A 1 303 ? 2.614 -3.296 -12.383 1.00 96.75 303 MET A C 1
ATOM 2310 O O . MET A 1 303 ? 3.566 -2.591 -12.726 1.00 96.75 303 MET A O 1
ATOM 2314 N N . SER A 1 304 ? 2.037 -4.199 -13.175 1.00 94.12 304 SER A N 1
ATOM 2315 C CA . SER A 1 304 ? 2.453 -4.466 -14.546 1.00 94.12 304 SER A CA 1
ATOM 2316 C C . SER A 1 304 ? 2.250 -3.246 -15.444 1.00 94.12 304 SER A C 1
ATOM 2318 O O . SER A 1 304 ? 3.184 -2.848 -16.140 1.00 94.12 304 SER A O 1
ATOM 2320 N N . GLU A 1 305 ? 1.086 -2.594 -15.360 1.00 94.00 305 GLU A N 1
ATOM 2321 C CA . GLU A 1 305 ? 0.758 -1.346 -16.069 1.00 94.00 305 GLU A CA 1
ATOM 2322 C C . GLU A 1 305 ? 1.660 -0.177 -15.648 1.00 94.00 305 GLU A C 1
ATOM 2324 O O . GLU A 1 305 ? 2.097 0.624 -16.476 1.00 94.00 305 GLU A O 1
ATOM 2329 N N . LEU A 1 306 ? 2.001 -0.092 -14.358 1.00 93.88 306 LEU A N 1
ATOM 2330 C CA . LEU A 1 306 ? 2.921 0.919 -13.832 1.00 93.88 306 LEU A CA 1
ATOM 2331 C C . LEU A 1 306 ? 4.400 0.618 -14.142 1.00 93.88 306 LEU A C 1
ATOM 2333 O O . LEU A 1 306 ? 5.266 1.457 -13.855 1.00 93.88 306 LEU A O 1
ATOM 2337 N N . GLY A 1 307 ? 4.703 -0.526 -14.766 1.00 92.88 307 GLY A N 1
ATOM 2338 C CA . GLY A 1 307 ? 6.062 -0.943 -15.118 1.00 92.88 307 GLY A CA 1
ATOM 2339 C C . GLY A 1 307 ? 6.945 -1.209 -13.894 1.00 92.88 307 GLY A C 1
ATOM 2340 O O . GLY A 1 307 ? 8.174 -1.060 -13.968 1.00 92.88 307 GLY A O 1
ATOM 2341 N N . ILE A 1 308 ? 6.317 -1.533 -12.758 1.00 93.75 308 ILE A N 1
ATOM 2342 C CA . ILE A 1 308 ? 6.964 -1.835 -11.481 1.00 93.75 308 ILE A CA 1
ATOM 2343 C C . ILE A 1 308 ? 7.307 -3.320 -11.457 1.00 93.75 308 ILE A C 1
ATOM 2345 O O . ILE A 1 308 ? 6.441 -4.176 -11.616 1.00 93.75 308 ILE A O 1
ATOM 2349 N N . ARG A 1 309 ? 8.577 -3.633 -11.210 1.00 91.94 309 ARG A N 1
ATOM 2350 C CA . ARG A 1 309 ? 9.085 -5.001 -11.069 1.00 91.94 309 ARG A CA 1
ATOM 2351 C C . ARG A 1 309 ? 9.127 -5.407 -9.604 1.00 91.94 309 ARG A C 1
ATOM 2353 O O . ARG A 1 309 ? 9.198 -4.565 -8.715 1.00 91.94 309 ARG A O 1
ATOM 2360 N N . LYS A 1 310 ? 9.133 -6.712 -9.332 1.00 91.19 310 LYS A N 1
ATOM 2361 C CA . LYS A 1 310 ? 9.164 -7.249 -7.959 1.00 91.19 310 LYS A CA 1
ATOM 2362 C C . LYS A 1 310 ? 10.432 -6.872 -7.177 1.00 91.19 310 LYS A C 1
ATOM 2364 O O . LYS A 1 310 ? 10.406 -6.858 -5.951 1.00 91.19 310 LYS A O 1
ATOM 2369 N N . ASP A 1 311 ? 11.535 -6.606 -7.868 1.00 90.50 311 ASP A N 1
ATOM 2370 C CA . ASP A 1 311 ? 12.845 -6.285 -7.300 1.00 90.50 311 ASP A CA 1
ATOM 2371 C C . ASP A 1 311 ? 13.139 -4.779 -7.197 1.00 90.50 311 ASP A C 1
ATOM 2373 O O . ASP A 1 311 ? 14.131 -4.409 -6.544 1.00 90.50 311 ASP A O 1
ATOM 2377 N N . ASP A 1 312 ? 12.281 -3.939 -7.795 1.00 92.25 312 ASP A N 1
ATOM 2378 C CA . ASP A 1 312 ? 12.342 -2.483 -7.692 1.00 92.25 312 ASP A CA 1
ATOM 2379 C C . ASP A 1 312 ? 12.224 -2.043 -6.223 1.00 92.25 312 ASP A C 1
ATOM 2381 O O . ASP A 1 312 ? 11.641 -2.709 -5.371 1.00 92.25 312 ASP A O 1
ATOM 2385 N N . THR A 1 313 ? 12.826 -0.901 -5.910 1.00 95.00 313 THR A N 1
ATOM 2386 C CA . THR A 1 313 ? 12.659 -0.212 -4.630 1.00 95.00 313 THR A CA 1
ATOM 2387 C C . THR A 1 313 ? 11.607 0.869 -4.807 1.00 95.00 313 THR A C 1
ATOM 2389 O O . THR A 1 313 ? 11.865 1.907 -5.417 1.00 95.00 313 THR A O 1
ATOM 2392 N N . VAL A 1 314 ? 10.413 0.622 -4.287 1.00 97.44 314 VAL A N 1
ATOM 2393 C CA . VAL A 1 314 ? 9.269 1.526 -4.391 1.00 97.44 314 VAL A CA 1
ATOM 2394 C C . VAL A 1 314 ? 9.303 2.525 -3.241 1.00 97.44 314 VAL A C 1
ATOM 2396 O O . VAL A 1 314 ? 9.387 2.135 -2.077 1.00 97.44 314 VAL A O 1
ATOM 2399 N N . VAL A 1 315 ? 9.216 3.818 -3.556 1.00 98.44 315 VAL A N 1
ATOM 2400 C CA . VAL A 1 315 ? 9.095 4.881 -2.548 1.00 98.44 315 VAL A CA 1
ATOM 2401 C C . VAL A 1 315 ? 7.812 5.655 -2.795 1.00 98.44 315 VAL A C 1
ATOM 2403 O O . VAL A 1 315 ? 7.702 6.417 -3.756 1.00 98.44 315 VAL A O 1
ATOM 2406 N N . VAL A 1 316 ? 6.826 5.428 -1.935 1.00 98.75 316 VAL A N 1
ATOM 2407 C CA . VAL A 1 316 ? 5.485 5.990 -2.063 1.00 98.75 316 VAL A CA 1
ATOM 2408 C C . VAL A 1 316 ? 5.433 7.378 -1.431 1.00 98.75 316 VAL A C 1
ATOM 2410 O O . VAL A 1 316 ? 5.953 7.583 -0.337 1.00 98.75 316 VAL A O 1
ATOM 2413 N N . TYR A 1 317 ? 4.792 8.332 -2.092 1.00 98.62 317 TYR A N 1
ATOM 2414 C CA . TYR A 1 317 ? 4.581 9.688 -1.590 1.00 98.62 317 TYR A CA 1
ATOM 2415 C C . TYR A 1 317 ? 3.201 10.212 -2.003 1.00 98.62 317 TYR A C 1
ATOM 2417 O O . TYR A 1 317 ? 2.522 9.597 -2.818 1.00 98.62 317 TYR A O 1
ATOM 2425 N N . ASP A 1 318 ? 2.766 11.329 -1.436 1.00 95.31 318 ASP A N 1
ATOM 2426 C CA . ASP A 1 318 ? 1.457 11.941 -1.680 1.00 95.31 318 ASP A CA 1
ATOM 2427 C C . ASP A 1 318 ? 1.599 13.443 -1.985 1.00 95.31 318 ASP A C 1
ATOM 2429 O O . ASP A 1 318 ? 2.468 13.848 -2.755 1.00 95.31 318 ASP A O 1
ATOM 2433 N N . THR A 1 319 ? 0.713 14.284 -1.462 1.00 93.12 319 THR A N 1
ATOM 2434 C CA . THR A 1 319 ? 0.570 15.674 -1.908 1.00 93.12 319 THR A CA 1
ATOM 2435 C C . THR A 1 319 ? 1.423 16.616 -1.066 1.00 93.12 319 THR A C 1
ATOM 2437 O O . THR A 1 319 ? 1.671 16.390 0.121 1.00 93.12 319 THR A O 1
ATOM 2440 N N . LYS A 1 320 ? 1.836 17.734 -1.659 1.00 92.81 320 LYS A N 1
ATOM 2441 C CA . LYS A 1 320 ? 2.561 18.791 -0.946 1.00 92.81 320 LYS A CA 1
ATOM 2442 C C . LYS A 1 320 ? 1.659 19.486 0.082 1.00 92.81 320 LYS A C 1
ATOM 2444 O O . LYS A 1 320 ? 2.124 19.927 1.131 1.00 92.81 320 LYS A O 1
ATOM 2449 N N . GLU A 1 321 ? 0.374 19.615 -0.225 1.00 90.06 321 GLU A N 1
ATOM 2450 C CA . GLU A 1 321 ? -0.592 20.390 0.550 1.00 90.06 321 GLU A CA 1
ATOM 2451 C C . GLU A 1 321 ? -1.016 19.655 1.819 1.00 90.06 321 GLU A C 1
ATOM 2453 O O . GLU A 1 321 ? -1.080 20.268 2.887 1.00 90.06 321 GLU A O 1
ATOM 2458 N N . LEU A 1 322 ? -1.297 18.353 1.712 1.00 91.69 322 LEU A N 1
ATOM 2459 C CA . LEU A 1 322 ? -1.692 17.538 2.861 1.00 91.69 322 LEU A CA 1
ATOM 2460 C C . LEU A 1 322 ? -0.474 17.018 3.638 1.00 91.69 322 LEU A C 1
ATOM 2462 O O . LEU A 1 322 ? -0.574 16.807 4.847 1.00 91.69 322 LEU A O 1
ATOM 2466 N N . GLY A 1 323 ? 0.675 16.850 2.972 1.00 93.50 323 GLY A N 1
ATOM 2467 C CA . GLY A 1 323 ? 1.754 16.015 3.493 1.00 93.50 323 GLY A CA 1
ATOM 2468 C C . GLY A 1 323 ? 1.269 14.571 3.621 1.00 93.50 323 GLY A C 1
ATOM 2469 O O . GLY A 1 323 ? 0.471 14.126 2.800 1.00 93.50 323 GLY A O 1
ATOM 2470 N N . ILE A 1 324 ? 1.689 13.874 4.683 1.00 97.69 324 ILE A N 1
ATOM 2471 C CA . ILE A 1 324 ? 1.320 12.471 4.910 1.00 97.69 324 ILE A CA 1
ATOM 2472 C C . ILE A 1 324 ? -0.201 12.304 5.034 1.00 97.69 324 ILE A C 1
ATOM 2474 O O . ILE A 1 324 ? -0.819 12.770 5.994 1.00 97.69 324 ILE A O 1
ATOM 2478 N N . PHE A 1 325 ? -0.788 11.566 4.094 1.00 97.19 325 PHE A N 1
ATOM 2479 C CA . PHE A 1 325 ? -2.213 11.256 4.078 1.00 97.19 325 PHE A CA 1
ATOM 2480 C C . PHE A 1 325 ? -2.505 9.864 3.504 1.00 97.19 325 PHE A C 1
ATOM 2482 O O . PHE A 1 325 ? -2.864 8.953 4.251 1.00 97.19 325 PHE A O 1
ATOM 2489 N N . SER A 1 326 ? -2.331 9.681 2.194 1.00 97.75 326 SER A N 1
ATOM 2490 C CA . SER A 1 326 ? -2.678 8.456 1.460 1.00 97.75 326 SER A CA 1
ATOM 2491 C C . SER A 1 326 ? -1.468 7.588 1.111 1.00 97.75 326 SER A C 1
ATOM 2493 O O . SER A 1 326 ? -1.628 6.385 0.900 1.00 97.75 326 SER A O 1
ATOM 2495 N N . ALA A 1 327 ? -0.246 8.134 1.114 1.00 98.50 327 ALA A N 1
ATOM 2496 C CA . ALA A 1 327 ? 0.958 7.355 0.821 1.00 98.50 327 ALA A CA 1
ATOM 2497 C C . ALA A 1 327 ? 1.148 6.138 1.750 1.00 98.50 327 ALA A C 1
ATOM 2499 O O . ALA A 1 327 ? 1.454 5.056 1.240 1.00 98.50 327 ALA A O 1
ATOM 2500 N N . PRO A 1 328 ? 0.892 6.231 3.075 1.00 98.69 328 PRO A N 1
ATOM 2501 C CA . PRO A 1 328 ? 0.958 5.066 3.955 1.00 98.69 328 PRO A CA 1
ATOM 2502 C C . PRO A 1 328 ? 0.013 3.925 3.569 1.00 98.69 328 PRO A C 1
ATOM 2504 O O . PRO A 1 328 ? 0.374 2.766 3.756 1.00 98.69 328 PRO A O 1
ATOM 2507 N N . ARG A 1 329 ? -1.165 4.224 3.001 1.00 98.62 329 ARG A N 1
ATOM 2508 C CA . ARG A 1 329 ? -2.123 3.204 2.547 1.00 98.62 329 ARG A CA 1
ATOM 2509 C C . ARG A 1 329 ? -1.558 2.383 1.401 1.00 98.62 329 ARG A C 1
ATOM 2511 O O . ARG A 1 329 ? -1.597 1.154 1.441 1.00 98.62 329 ARG A O 1
ATOM 2518 N N . VAL A 1 330 ? -1.007 3.051 0.394 1.00 98.62 330 VAL A N 1
ATOM 2519 C CA . VAL A 1 330 ? -0.389 2.364 -0.742 1.00 98.62 330 VAL A CA 1
ATOM 2520 C C . VAL A 1 330 ? 0.866 1.623 -0.277 1.00 98.62 330 VAL A C 1
ATOM 2522 O O . VAL A 1 330 ? 0.993 0.438 -0.560 1.00 98.62 330 VAL A O 1
ATOM 2525 N N . GLY A 1 331 ? 1.728 2.233 0.543 1.00 98.50 331 GLY A N 1
ATOM 2526 C CA . GLY A 1 331 ? 2.890 1.544 1.124 1.00 98.50 331 GLY A CA 1
ATOM 2527 C C . GLY A 1 331 ? 2.521 0.265 1.893 1.00 98.50 331 GLY A C 1
ATOM 2528 O O . GLY A 1 331 ? 3.136 -0.782 1.689 1.00 98.50 331 GLY A O 1
ATOM 2529 N N . TRP A 1 332 ? 1.465 0.319 2.710 1.00 98.56 332 TRP A N 1
ATOM 2530 C CA . TRP A 1 332 ? 0.918 -0.846 3.410 1.00 98.56 332 TRP A CA 1
ATOM 2531 C C . TRP A 1 332 ? 0.359 -1.900 2.443 1.00 98.56 332 TRP A C 1
ATOM 2533 O O . TRP A 1 332 ? 0.665 -3.078 2.593 1.00 98.56 332 TRP A O 1
ATOM 2543 N N . THR A 1 333 ? -0.357 -1.481 1.396 1.00 98.56 333 THR A N 1
ATOM 2544 C CA . THR A 1 333 ? -0.874 -2.374 0.341 1.00 98.56 333 THR A CA 1
ATOM 2545 C C . THR A 1 333 ? 0.261 -3.151 -0.341 1.00 98.56 333 THR A C 1
ATOM 2547 O O . THR A 1 333 ? 0.192 -4.364 -0.508 1.00 98.56 333 THR A O 1
ATOM 2550 N N . PHE A 1 334 ? 1.370 -2.490 -0.673 1.00 98.38 334 PHE A N 1
ATOM 2551 C CA . PHE A 1 334 ? 2.556 -3.168 -1.208 1.00 98.38 334 PHE A CA 1
ATOM 2552 C C . PHE A 1 334 ? 3.157 -4.177 -0.213 1.00 98.38 334 PHE A C 1
ATOM 2554 O O . PHE A 1 334 ? 3.561 -5.266 -0.629 1.00 98.38 334 PHE A O 1
ATOM 2561 N N . LYS A 1 335 ? 3.215 -3.840 1.087 1.00 96.69 335 LYS A N 1
ATOM 2562 C CA . LYS A 1 335 ? 3.741 -4.729 2.140 1.00 96.69 335 LYS A CA 1
ATOM 2563 C C . LYS A 1 335 ? 2.926 -6.014 2.265 1.00 96.69 335 LYS A C 1
ATOM 2565 O O . LYS A 1 335 ? 3.515 -7.090 2.256 1.00 96.69 335 LYS A O 1
ATOM 2570 N N . ILE A 1 336 ? 1.601 -5.915 2.343 1.00 96.50 336 ILE A N 1
ATOM 2571 C CA . ILE A 1 336 ? 0.725 -7.086 2.527 1.00 96.50 336 ILE A CA 1
ATOM 2572 C C . ILE A 1 336 ? 0.669 -7.991 1.288 1.00 96.50 336 ILE A C 1
ATOM 2574 O O . ILE A 1 336 ? 0.447 -9.187 1.421 1.00 96.50 336 ILE A O 1
ATOM 2578 N N . PHE A 1 337 ? 0.944 -7.456 0.091 1.00 97.69 337 PHE A N 1
ATOM 2579 C CA . PHE A 1 337 ? 1.179 -8.243 -1.131 1.00 97.69 337 PHE A CA 1
ATOM 2580 C C . PHE A 1 337 ? 2.646 -8.696 -1.283 1.00 97.69 337 PHE A C 1
ATOM 2582 O O . PHE A 1 337 ? 3.100 -9.123 -2.355 1.00 97.69 337 PHE A O 1
ATOM 2589 N N . GLY A 1 338 ? 3.434 -8.574 -0.213 1.00 95.94 338 GLY A N 1
ATOM 2590 C CA . GLY A 1 338 ? 4.789 -9.097 -0.106 1.00 95.94 338 GLY A CA 1
ATOM 2591 C C . GLY A 1 338 ? 5.798 -8.430 -1.037 1.00 95.94 338 GLY A C 1
ATOM 2592 O O . GLY A 1 338 ? 6.731 -9.094 -1.492 1.00 95.94 338 GLY A O 1
ATOM 2593 N N . HIS A 1 339 ? 5.611 -7.166 -1.426 1.00 96.19 339 HIS A N 1
ATOM 2594 C CA . HIS A 1 339 ? 6.628 -6.435 -2.182 1.00 96.19 339 HIS A CA 1
ATOM 2595 C C . HIS A 1 339 ? 7.838 -6.136 -1.274 1.00 96.19 339 HIS A C 1
ATOM 2597 O O . HIS A 1 339 ? 7.680 -5.471 -0.251 1.00 96.19 339 HIS A O 1
ATOM 2603 N N . PRO A 1 340 ? 9.049 -6.616 -1.610 1.00 92.50 340 PRO A N 1
ATOM 2604 C CA . PRO A 1 340 ? 10.141 -6.729 -0.641 1.00 92.50 340 PRO A CA 1
ATOM 2605 C C . PRO A 1 340 ? 10.775 -5.390 -0.248 1.00 92.50 340 PRO A C 1
ATOM 2607 O O . PRO A 1 340 ? 11.312 -5.272 0.850 1.00 92.50 340 PRO A O 1
ATOM 2610 N N . LYS A 1 341 ? 10.757 -4.392 -1.140 1.00 94.94 341 LYS A N 1
ATOM 2611 C CA . LYS A 1 341 ? 11.451 -3.108 -0.955 1.00 94.94 341 LYS A CA 1
ATOM 2612 C C . LYS A 1 341 ? 10.490 -1.943 -1.158 1.00 94.94 341 LYS A C 1
ATOM 2614 O O . LYS A 1 341 ? 10.569 -1.229 -2.153 1.00 94.94 341 LYS A O 1
ATOM 2619 N N . VAL A 1 342 ? 9.559 -1.771 -0.226 1.00 97.56 342 VAL A N 1
ATOM 2620 C CA . VAL A 1 342 ? 8.641 -0.628 -0.219 1.00 97.56 342 VAL A CA 1
ATOM 2621 C C . VAL A 1 342 ? 8.930 0.300 0.954 1.00 97.56 342 VAL A C 1
ATOM 2623 O O . VAL A 1 342 ? 9.155 -0.143 2.079 1.00 97.56 342 VAL A O 1
ATOM 2626 N N . HIS A 1 343 ? 8.901 1.597 0.671 1.00 98.31 343 HIS A N 1
ATOM 2627 C CA . HIS A 1 343 ? 9.153 2.680 1.609 1.00 98.31 343 HIS A CA 1
ATOM 2628 C C . HIS A 1 343 ? 8.134 3.805 1.403 1.00 98.31 343 HIS A C 1
ATOM 2630 O O . HIS A 1 343 ? 7.511 3.903 0.346 1.00 98.31 343 HIS A O 1
ATOM 2636 N N . VAL A 1 344 ? 7.997 4.683 2.392 1.00 98.69 344 VAL A N 1
ATOM 2637 C CA . VAL A 1 344 ? 7.176 5.897 2.312 1.00 98.69 344 VAL A CA 1
ATOM 2638 C C . VAL A 1 344 ? 8.079 7.117 2.473 1.00 98.69 344 VAL A C 1
ATOM 2640 O O . VAL A 1 344 ? 8.879 7.195 3.405 1.00 98.69 344 VAL A O 1
ATOM 2643 N N . LEU A 1 345 ? 7.959 8.079 1.562 1.00 98.69 345 LEU A N 1
ATOM 2644 C CA . LEU A 1 345 ? 8.634 9.366 1.664 1.00 98.69 345 LEU A CA 1
ATOM 2645 C C . LEU A 1 345 ? 8.024 10.169 2.816 1.00 98.69 345 LEU A C 1
ATOM 2647 O O . LEU A 1 345 ? 6.810 10.349 2.871 1.00 98.69 345 LEU A O 1
ATOM 2651 N N . ASN A 1 346 ? 8.865 10.712 3.689 1.00 97.62 346 ASN A N 1
ATOM 2652 C CA . ASN A 1 346 ? 8.466 11.576 4.793 1.00 97.62 346 ASN A CA 1
ATOM 2653 C C . ASN A 1 346 ? 9.060 12.981 4.602 1.00 97.62 346 ASN A C 1
ATOM 2655 O O . ASN A 1 346 ? 10.109 13.283 5.155 1.00 97.62 346 ASN A O 1
ATOM 2659 N N . ASN A 1 347 ? 8.475 13.853 3.785 1.00 97.38 347 ASN A N 1
ATOM 2660 C CA . ASN A 1 347 ? 7.298 13.691 2.920 1.00 97.38 347 ASN A CA 1
ATOM 2661 C C . ASN A 1 347 ? 7.475 14.532 1.633 1.00 97.38 347 ASN A C 1
ATOM 2663 O O . ASN A 1 347 ? 8.497 15.201 1.453 1.00 97.38 347 ASN A O 1
ATOM 2667 N N . PHE A 1 348 ? 6.499 14.522 0.718 1.00 98.38 348 PHE A N 1
ATOM 2668 C CA . PHE A 1 348 ? 6.604 15.306 -0.525 1.00 98.38 348 PHE A CA 1
ATOM 2669 C C . PHE A 1 348 ? 6.551 16.823 -0.298 1.00 98.38 348 PHE A C 1
ATOM 2671 O O . PHE A 1 348 ? 7.179 17.582 -1.034 1.00 98.38 348 PHE A O 1
ATOM 2678 N N . LYS A 1 349 ? 5.876 17.279 0.763 1.00 97.94 349 LYS A N 1
ATOM 2679 C CA . LYS A 1 349 ? 5.905 18.686 1.178 1.00 97.94 349 LYS A CA 1
ATOM 2680 C C . LYS A 1 349 ? 7.339 19.154 1.431 1.00 97.94 349 LYS A C 1
ATOM 2682 O O . LYS A 1 349 ? 7.761 20.145 0.841 1.00 97.94 349 LYS A O 1
ATOM 2687 N N . GLN A 1 350 ? 8.097 18.404 2.229 1.00 98.25 350 GLN A N 1
ATOM 2688 C CA . GLN A 1 350 ? 9.501 18.703 2.505 1.00 98.25 350 GLN A CA 1
ATOM 2689 C C . GLN A 1 350 ? 10.371 18.589 1.251 1.00 98.25 350 GLN A C 1
ATOM 2691 O O . GLN A 1 350 ? 11.217 19.447 1.040 1.00 98.25 350 GLN A O 1
ATOM 2696 N N . TRP A 1 351 ? 10.116 17.620 0.362 1.00 98.44 351 TRP A N 1
ATOM 2697 C CA . TRP A 1 351 ? 10.811 17.542 -0.932 1.00 98.44 351 TRP A CA 1
ATOM 2698 C C . TRP A 1 351 ? 10.719 18.853 -1.723 1.00 98.44 351 TRP A C 1
ATOM 2700 O O . TRP A 1 351 ? 11.724 19.356 -2.227 1.00 98.44 351 TRP A O 1
ATOM 2710 N N . VAL A 1 352 ? 9.517 19.429 -1.812 1.00 97.88 352 VAL A N 1
ATOM 2711 C CA . VAL A 1 352 ? 9.295 20.694 -2.525 1.00 97.88 352 VAL A CA 1
ATOM 2712 C C . VAL A 1 352 ? 9.892 21.883 -1.767 1.00 97.88 352 VAL A C 1
ATOM 2714 O O . VAL A 1 352 ? 10.493 22.757 -2.387 1.00 97.88 352 VAL A O 1
ATOM 2717 N N . GLU A 1 353 ? 9.744 21.932 -0.443 1.00 97.19 353 GLU A N 1
ATOM 2718 C CA . GLU A 1 353 ? 10.269 23.022 0.398 1.00 97.19 353 GLU A CA 1
ATOM 2719 C C . GLU A 1 353 ? 11.802 23.060 0.448 1.00 97.19 353 GLU A C 1
ATOM 2721 O O . GLU A 1 353 ? 12.388 24.137 0.526 1.00 97.19 353 GLU A O 1
ATOM 2726 N N . GLU A 1 354 ? 12.456 21.906 0.327 1.00 97.50 354 GLU A N 1
ATOM 2727 C CA . GLU A 1 354 ? 13.910 21.778 0.197 1.00 97.50 354 GLU A CA 1
ATOM 2728 C C . GLU A 1 354 ? 14.422 22.156 -1.208 1.00 97.50 354 GLU A C 1
ATOM 2730 O O . GLU A 1 354 ? 15.630 22.184 -1.440 1.00 97.50 354 GLU A O 1
ATOM 2735 N N . GLY A 1 355 ? 13.527 22.463 -2.155 1.00 97.62 355 GLY A N 1
ATOM 2736 C CA . GLY A 1 355 ? 13.890 22.850 -3.519 1.00 97.62 355 GLY A CA 1
ATOM 2737 C C . GLY A 1 355 ? 14.423 21.692 -4.365 1.00 97.62 355 GLY A C 1
ATOM 2738 O O . GLY A 1 355 ? 15.173 21.923 -5.317 1.00 97.62 355 GLY A O 1
ATOM 2739 N N . LEU A 1 356 ? 14.067 20.448 -4.028 1.00 97.75 356 LEU A N 1
ATOM 2740 C CA . LEU A 1 356 ? 14.477 19.276 -4.797 1.00 97.75 356 LEU A CA 1
ATOM 2741 C C . LEU A 1 356 ? 13.736 19.212 -6.150 1.00 97.75 356 LEU A C 1
ATOM 2743 O O . LEU A 1 356 ? 12.638 19.761 -6.289 1.00 97.75 356 LEU A O 1
ATOM 2747 N N . PRO A 1 357 ? 14.308 18.544 -7.174 1.00 97.25 357 PRO A N 1
ATOM 2748 C CA . PRO A 1 357 ? 13.750 18.554 -8.525 1.00 97.25 357 PRO A CA 1
ATOM 2749 C C . PRO A 1 357 ? 12.304 18.051 -8.589 1.00 97.25 357 PRO A C 1
ATOM 2751 O O . PRO A 1 357 ? 11.970 17.044 -7.967 1.00 97.25 357 PRO A O 1
ATOM 2754 N N . THR A 1 358 ? 11.465 18.718 -9.383 1.00 97.31 358 THR A N 1
ATOM 2755 C CA . THR A 1 358 ? 10.087 18.299 -9.689 1.00 97.31 358 THR A CA 1
ATOM 2756 C C . THR A 1 358 ? 9.809 18.409 -11.187 1.00 97.31 358 THR A C 1
ATOM 2758 O O . THR A 1 358 ? 10.496 19.139 -11.900 1.00 97.31 358 THR A O 1
ATOM 2761 N N . GLU A 1 359 ? 8.821 17.658 -11.663 1.00 95.38 359 GLU A N 1
ATOM 2762 C CA . GLU A 1 359 ? 8.325 17.665 -13.041 1.00 95.38 359 GLU A CA 1
ATOM 2763 C C . GLU A 1 359 ? 6.834 18.016 -13.068 1.00 95.38 359 GLU A C 1
ATOM 2765 O O . GLU A 1 359 ? 6.123 17.830 -12.078 1.00 95.38 359 GLU A O 1
ATOM 2770 N N . SER A 1 360 ? 6.366 18.491 -14.220 1.00 95.38 360 SER A N 1
ATOM 2771 C CA . SER A 1 360 ? 4.963 18.793 -14.497 1.00 95.38 360 SER A CA 1
ATOM 2772 C C . SER A 1 360 ? 4.605 18.425 -15.942 1.00 95.38 360 SER A C 1
ATOM 2774 O O . SER A 1 360 ? 5.479 18.124 -16.758 1.00 95.38 360 SER A O 1
ATOM 2776 N N . GLY A 1 361 ? 3.312 18.420 -16.260 1.00 91.12 361 GLY A N 1
ATOM 2777 C CA . GLY A 1 361 ? 2.789 18.118 -17.594 1.00 91.12 361 GLY A CA 1
ATOM 2778 C C . GLY A 1 361 ? 2.454 16.642 -17.802 1.00 91.12 361 GLY A C 1
ATOM 2779 O O . GLY A 1 361 ? 2.266 15.894 -16.837 1.00 91.12 361 GLY A O 1
ATOM 2780 N N . GLU A 1 362 ? 2.366 16.238 -19.071 1.00 85.69 362 GLU A N 1
ATOM 2781 C CA . GLU A 1 362 ? 1.879 14.917 -19.483 1.00 85.69 362 GLU A CA 1
ATOM 2782 C C . GLU A 1 362 ? 2.689 13.748 -18.916 1.00 85.69 362 GLU A C 1
ATOM 2784 O O . GLU A 1 362 ? 3.863 13.869 -18.548 1.00 85.69 362 GLU A O 1
ATOM 2789 N N . LEU A 1 363 ? 2.020 12.599 -18.827 1.00 83.56 363 LEU A N 1
ATOM 2790 C CA . LEU A 1 363 ? 2.595 11.386 -18.267 1.00 83.56 363 LEU A CA 1
ATOM 2791 C C . LEU A 1 363 ? 3.521 10.692 -19.262 1.00 83.56 363 LEU A C 1
ATOM 2793 O O . LEU A 1 363 ? 3.276 10.664 -20.466 1.00 83.56 363 LEU A O 1
ATOM 2797 N N . TYR A 1 364 ? 4.572 10.069 -18.735 1.00 75.56 364 TYR A N 1
ATOM 2798 C CA . TYR A 1 364 ? 5.427 9.196 -19.527 1.00 75.56 364 TYR A CA 1
ATOM 2799 C C . TYR A 1 364 ? 4.644 7.986 -20.028 1.00 75.56 364 TYR A C 1
ATOM 2801 O O . TYR A 1 364 ? 3.911 7.363 -19.259 1.00 75.56 364 TYR A O 1
ATOM 2809 N N . SER A 1 365 ? 4.906 7.580 -21.272 1.00 78.19 365 SER A N 1
ATOM 2810 C CA . SER A 1 365 ? 4.600 6.213 -21.688 1.00 78.19 365 SER A CA 1
ATOM 2811 C C . SER A 1 365 ? 5.358 5.250 -20.777 1.00 78.19 365 SER A C 1
ATOM 2813 O O . SER A 1 365 ? 6.571 5.381 -20.583 1.00 78.19 365 SER A O 1
ATOM 2815 N N . VAL A 1 366 ? 4.640 4.301 -20.187 1.00 81.38 366 VAL A N 1
ATOM 2816 C CA . VAL A 1 366 ? 5.210 3.304 -19.287 1.00 81.38 366 VAL A CA 1
ATOM 2817 C C . VAL A 1 366 ? 5.372 2.001 -20.052 1.00 81.38 366 VAL A C 1
ATOM 2819 O O . VAL A 1 366 ? 4.410 1.471 -20.595 1.00 81.38 366 VAL A O 1
ATOM 2822 N N . GLU A 1 367 ? 6.601 1.492 -20.111 1.00 81.00 367 GLU A N 1
ATOM 2823 C CA . GLU A 1 367 ? 6.835 0.127 -20.575 1.00 81.00 367 GLU A CA 1
ATOM 2824 C C . GLU A 1 367 ? 6.271 -0.824 -19.517 1.00 81.00 367 GLU A C 1
ATOM 2826 O O . GLU A 1 367 ? 6.764 -0.864 -18.384 1.00 81.00 367 GLU A O 1
ATOM 2831 N N . CYS A 1 368 ? 5.207 -1.539 -19.883 1.00 86.50 368 CYS A N 1
ATOM 2832 C CA . CYS A 1 368 ? 4.611 -2.549 -19.023 1.00 86.50 368 CYS A CA 1
ATOM 2833 C C . CYS A 1 368 ? 5.615 -3.679 -18.769 1.00 86.50 368 CYS A C 1
ATOM 2835 O O . CYS A 1 368 ? 6.481 -3.969 -19.598 1.00 86.50 368 CYS A O 1
ATOM 2837 N N . CYS A 1 369 ? 5.502 -4.335 -17.621 1.00 86.69 369 CYS A N 1
ATOM 2838 C CA . CYS A 1 369 ? 6.303 -5.513 -17.306 1.00 86.69 369 CYS A CA 1
ATOM 2839 C C . CYS A 1 369 ? 5.457 -6.566 -16.609 1.00 86.69 369 CYS A C 1
ATOM 2841 O O . CYS A 1 369 ? 4.444 -6.237 -16.015 1.00 86.69 369 CYS A O 1
ATOM 2843 N N . THR A 1 370 ? 5.893 -7.819 -16.607 1.00 89.81 370 THR A N 1
ATOM 2844 C CA . THR A 1 370 ? 5.184 -8.861 -15.863 1.00 89.81 370 THR A CA 1
ATOM 2845 C C . THR A 1 370 ? 5.440 -8.724 -14.364 1.00 89.81 370 THR A C 1
ATOM 2847 O O . THR A 1 370 ? 6.581 -8.842 -13.909 1.00 89.81 370 THR A O 1
ATOM 2850 N N . TYR A 1 371 ? 4.378 -8.536 -13.582 1.00 91.81 371 TYR A N 1
ATOM 2851 C CA . TYR A 1 371 ? 4.401 -8.678 -12.129 1.00 91.81 371 TYR A CA 1
ATOM 2852 C C . TYR A 1 371 ? 3.697 -9.979 -11.725 1.00 91.81 371 TYR A C 1
ATOM 2854 O O . TYR A 1 371 ? 2.555 -10.224 -12.106 1.00 91.81 371 TYR A O 1
ATOM 2862 N N . GLN A 1 372 ? 4.375 -10.835 -10.960 1.00 93.06 372 GLN A N 1
ATOM 2863 C CA . GLN A 1 372 ? 3.798 -12.103 -10.500 1.00 93.06 372 GLN A CA 1
ATOM 2864 C C . GLN A 1 372 ? 2.620 -11.854 -9.554 1.00 93.06 372 GLN A C 1
ATOM 2866 O O . GLN A 1 372 ? 2.734 -11.021 -8.655 1.00 93.06 372 GLN A O 1
ATOM 2871 N N . ILE A 1 373 ? 1.526 -12.604 -9.725 1.00 96.19 373 ILE A N 1
ATOM 2872 C CA . ILE A 1 373 ? 0.335 -12.520 -8.866 1.00 96.19 373 ILE A CA 1
ATOM 2873 C C . ILE A 1 373 ? 0.727 -12.887 -7.424 1.00 96.19 373 ILE A C 1
ATOM 2875 O O . ILE A 1 373 ? 1.090 -14.040 -7.177 1.00 96.19 373 ILE A O 1
ATOM 2879 N N . PRO A 1 374 ? 0.684 -11.938 -6.471 1.00 94.75 374 PRO A N 1
ATOM 2880 C CA . PRO A 1 374 ? 1.011 -12.213 -5.082 1.00 94.75 374 PRO A CA 1
ATOM 2881 C C . PRO A 1 374 ? -0.192 -12.785 -4.323 1.00 94.75 374 PRO A C 1
ATOM 2883 O O . PRO A 1 374 ? -1.348 -12.557 -4.685 1.00 94.75 374 PRO A O 1
ATOM 2886 N N . SER A 1 375 ? 0.094 -13.470 -3.219 1.00 93.50 375 SER A N 1
ATOM 2887 C CA . SER A 1 375 ? -0.882 -13.744 -2.164 1.00 93.50 375 SER A CA 1
ATOM 2888 C C . SER A 1 375 ? -0.971 -12.559 -1.202 1.00 93.50 375 SER A C 1
ATOM 2890 O O . SER A 1 375 ? 0.035 -11.898 -0.935 1.00 93.50 375 SER A O 1
ATOM 2892 N N . LEU A 1 376 ? -2.166 -12.314 -0.672 1.00 94.44 376 LEU A N 1
ATOM 2893 C CA . LEU A 1 376 ? -2.408 -11.344 0.391 1.00 94.44 376 LEU A CA 1
ATOM 2894 C C . LEU A 1 376 ? -2.022 -11.945 1.752 1.00 94.44 376 LEU A C 1
ATOM 2896 O O . LEU A 1 376 ? -2.378 -13.086 2.039 1.00 94.44 376 LEU A O 1
ATOM 2900 N N . ASP A 1 377 ? -1.325 -11.186 2.597 1.00 95.88 377 ASP A N 1
ATOM 2901 C CA . ASP A 1 377 ? -1.162 -11.517 4.017 1.00 95.88 377 ASP A CA 1
ATOM 2902 C C . ASP A 1 377 ? -2.417 -11.114 4.808 1.00 95.88 377 ASP A C 1
ATOM 2904 O O . ASP A 1 377 ? -2.521 -10.009 5.349 1.00 95.88 377 ASP A O 1
ATOM 2908 N N . GLU A 1 378 ? -3.382 -12.031 4.864 1.00 94.94 378 GLU A N 1
ATOM 2909 C CA . GLU A 1 378 ? -4.655 -11.856 5.575 1.00 94.94 378 GLU A CA 1
ATOM 2910 C C . GLU A 1 378 ? -4.459 -11.607 7.081 1.00 94.94 378 GLU A C 1
ATOM 2912 O O . GLU A 1 378 ? -5.286 -10.953 7.710 1.00 94.94 378 GLU A O 1
ATOM 2917 N N . SER A 1 379 ? -3.327 -12.022 7.670 1.00 95.94 379 SER A N 1
ATOM 2918 C CA . SER A 1 379 ? -3.062 -11.830 9.104 1.00 95.94 379 SER A CA 1
ATOM 2919 C C . SER A 1 379 ? -2.927 -10.360 9.514 1.00 95.94 379 SER A C 1
ATOM 2921 O O . SER A 1 379 ? -3.027 -10.043 10.701 1.00 95.94 379 SER A O 1
ATOM 2923 N N . LYS A 1 380 ? -2.707 -9.459 8.548 1.00 97.44 380 LYS A N 1
ATOM 2924 C CA . LYS A 1 380 ? -2.577 -8.009 8.758 1.00 97.44 380 LYS A CA 1
ATOM 2925 C C . LYS A 1 380 ? -3.884 -7.249 8.538 1.00 97.44 380 LYS A C 1
ATOM 2927 O O . LYS A 1 380 ? -3.910 -6.033 8.745 1.00 97.44 380 LYS A O 1
ATOM 2932 N N . VAL A 1 381 ? -4.953 -7.936 8.147 1.00 97.88 381 VAL A N 1
ATOM 2933 C CA . VAL A 1 381 ? -6.273 -7.353 7.899 1.00 97.88 381 VAL A CA 1
ATOM 2934 C C . VAL A 1 381 ? -7.226 -7.824 8.993 1.00 97.88 381 VAL A C 1
ATOM 2936 O O . VAL A 1 381 ? -7.268 -9.003 9.324 1.00 97.88 381 VAL A O 1
ATOM 2939 N N . ALA A 1 382 ? -7.953 -6.890 9.600 1.00 97.88 382 ALA A N 1
ATOM 2940 C CA . ALA A 1 382 ? -9.071 -7.220 10.476 1.00 97.88 382 ALA A CA 1
ATOM 2941 C C . ALA A 1 382 ? -10.363 -7.151 9.661 1.00 97.88 382 ALA A C 1
ATOM 2943 O O . ALA A 1 382 ? -10.592 -6.161 8.962 1.00 97.88 382 ALA A O 1
ATOM 2944 N N . GLU A 1 383 ? -11.194 -8.183 9.757 1.00 96.19 383 GLU A N 1
ATOM 2945 C CA . GLU A 1 383 ? -12.514 -8.218 9.122 1.00 96.19 383 GLU A CA 1
ATOM 2946 C C . GLU A 1 383 ? -13.579 -7.592 10.032 1.00 96.19 383 GLU A C 1
ATOM 2948 O O . GLU A 1 383 ? -13.388 -7.447 11.244 1.00 96.19 383 GLU A O 1
ATOM 2953 N N . PHE A 1 384 ? -14.725 -7.222 9.459 1.00 97.19 384 PHE A N 1
ATOM 2954 C CA . PHE A 1 384 ? -15.838 -6.646 10.217 1.00 97.19 384 PHE A CA 1
ATOM 2955 C C . PHE A 1 384 ? -16.275 -7.534 11.384 1.00 97.19 384 PHE A C 1
ATOM 2957 O O . PHE A 1 384 ? -16.527 -7.023 12.473 1.00 97.19 384 PHE A O 1
ATOM 2964 N N . GLU A 1 385 ? -16.371 -8.845 11.169 1.00 96.44 385 GLU A N 1
ATOM 2965 C CA . GLU A 1 385 ? -16.784 -9.824 12.171 1.00 96.44 385 GLU A CA 1
ATOM 2966 C C . GLU A 1 385 ? -15.854 -9.790 13.392 1.00 96.44 385 GLU A C 1
ATOM 2968 O O . GLU A 1 385 ? -16.340 -9.666 14.515 1.00 96.44 385 GLU A O 1
ATOM 2973 N N . GLU A 1 386 ? -14.535 -9.778 13.170 1.00 95.50 386 GLU A N 1
ATOM 2974 C CA . GLU A 1 386 ? -13.520 -9.664 14.227 1.00 95.50 386 GLU A CA 1
ATOM 2975 C C . GLU A 1 386 ? -13.683 -8.354 15.009 1.00 95.50 386 GLU A C 1
ATOM 2977 O O . GLU A 1 386 ? -13.756 -8.344 16.238 1.00 95.50 386 GLU A O 1
ATOM 2982 N N . VAL A 1 387 ? -13.808 -7.224 14.308 1.00 97.00 387 VAL A N 1
ATOM 2983 C CA . VAL A 1 387 ? -13.970 -5.911 14.953 1.00 97.00 387 VAL A CA 1
ATOM 2984 C C . VAL A 1 387 ? -15.300 -5.816 15.707 1.00 97.00 387 VAL A C 1
ATOM 2986 O O . VAL A 1 387 ? -15.379 -5.186 16.766 1.00 97.00 387 VAL A O 1
ATOM 2989 N N . ARG A 1 388 ? -16.353 -6.461 15.198 1.00 95.62 388 ARG A N 1
ATOM 2990 C CA . ARG A 1 388 ? -17.667 -6.519 15.843 1.00 95.62 388 ARG A CA 1
ATOM 2991 C C . ARG A 1 388 ? -17.618 -7.317 17.135 1.00 95.62 388 ARG A C 1
ATOM 2993 O O . ARG A 1 388 ? -18.212 -6.874 18.117 1.00 95.62 388 ARG A O 1
ATOM 3000 N N . GLU A 1 389 ? -16.913 -8.441 17.161 1.00 93.94 389 GLU A N 1
ATOM 3001 C CA . GLU A 1 389 ? -16.681 -9.211 18.387 1.00 93.94 389 GLU A CA 1
ATOM 3002 C C . GLU A 1 389 ? -15.911 -8.385 19.420 1.00 93.94 389 GLU A C 1
ATOM 3004 O O . GLU A 1 389 ? -16.379 -8.244 20.550 1.00 93.94 389 GLU A O 1
ATOM 3009 N N . VAL A 1 390 ? -14.827 -7.713 19.013 1.00 94.25 390 VAL A N 1
ATOM 3010 C CA . VAL A 1 390 ? -14.059 -6.805 19.885 1.00 94.25 390 VAL A CA 1
ATOM 3011 C C . VAL A 1 390 ? -14.949 -5.720 20.503 1.00 94.25 390 VAL A C 1
ATOM 3013 O O . VAL A 1 390 ? -14.874 -5.451 21.703 1.00 94.25 390 VAL A O 1
ATOM 3016 N N . ALA A 1 391 ? -15.827 -5.110 19.708 1.00 93.69 391 ALA A N 1
ATOM 3017 C CA . ALA A 1 391 ? -16.752 -4.090 20.189 1.00 93.69 391 ALA A CA 1
ATOM 3018 C C . ALA A 1 391 ? -17.833 -4.645 21.133 1.00 93.69 391 ALA A C 1
ATOM 3020 O O . ALA A 1 391 ? -18.219 -3.969 22.089 1.00 93.69 391 ALA A O 1
ATOM 3021 N N . LEU A 1 392 ? -18.341 -5.854 20.872 1.00 91.75 392 LEU A N 1
ATOM 3022 C CA . LEU A 1 392 ? -19.334 -6.525 21.717 1.00 91.75 392 LEU A CA 1
ATOM 3023 C C . LEU A 1 392 ? -18.740 -7.000 23.044 1.00 91.75 392 LEU A C 1
ATOM 3025 O O . LEU A 1 392 ? -19.454 -7.044 24.047 1.00 91.75 392 LEU A O 1
ATOM 3029 N N . ASP A 1 393 ? -17.462 -7.361 23.053 1.00 90.50 393 ASP A N 1
ATOM 3030 C CA . ASP A 1 393 ? -16.730 -7.813 24.235 1.00 90.50 393 ASP A CA 1
ATOM 3031 C C . ASP A 1 393 ? -16.136 -6.668 25.054 1.00 90.50 393 ASP A C 1
ATOM 3033 O O . ASP A 1 393 ? -15.590 -6.884 26.140 1.00 90.50 393 ASP A O 1
ATOM 3037 N N . HIS A 1 394 ? -16.304 -5.429 24.592 1.00 85.12 394 HIS A N 1
ATOM 3038 C CA . HIS A 1 394 ? -15.888 -4.256 25.335 1.00 85.12 394 HIS A CA 1
ATOM 3039 C C . HIS A 1 394 ? -16.516 -4.237 26.746 1.00 85.12 394 HIS A C 1
ATOM 3041 O O . HIS A 1 394 ? -17.735 -4.279 26.907 1.00 85.12 394 HIS A O 1
ATOM 3047 N N . ASN A 1 395 ? -15.662 -4.146 27.774 1.00 81.69 395 ASN A N 1
ATOM 3048 C CA . ASN A 1 395 ? -15.988 -4.212 29.210 1.00 81.69 395 ASN A CA 1
ATOM 3049 C C . ASN A 1 395 ? -16.475 -5.573 29.746 1.00 81.69 395 ASN A C 1
ATOM 3051 O O . ASN A 1 395 ? -16.917 -5.637 30.895 1.00 81.69 395 ASN A O 1
ATOM 3055 N N . LYS A 1 396 ? -16.370 -6.665 28.977 1.00 85.69 396 LYS A N 1
ATOM 3056 C CA . LYS A 1 396 ? -16.572 -8.016 29.519 1.00 85.69 396 LYS A CA 1
ATOM 3057 C C . LYS A 1 396 ? -15.319 -8.498 30.249 1.00 85.69 396 LYS A C 1
ATOM 3059 O O . LYS A 1 396 ? -14.195 -8.328 29.779 1.00 85.69 396 LYS A O 1
ATOM 3064 N N . GLU A 1 397 ? -15.519 -9.118 31.406 1.00 76.00 397 GLU A N 1
ATOM 3065 C CA . GLU A 1 397 ? -14.440 -9.743 32.170 1.00 76.00 397 GLU A CA 1
ATOM 3066 C C . GLU A 1 397 ? -13.876 -10.947 31.391 1.00 76.00 397 GLU A C 1
ATOM 3068 O O . GLU A 1 397 ? -14.633 -11.799 30.931 1.00 76.00 397 GLU A O 1
ATOM 3073 N N . GLY A 1 398 ? -12.551 -11.002 31.213 1.00 70.00 398 GLY A N 1
ATOM 3074 C CA . GLY A 1 398 ? -11.867 -12.085 30.492 1.00 70.00 398 GLY A CA 1
ATOM 3075 C C . GLY A 1 398 ? -11.686 -11.894 28.978 1.00 70.00 398 GLY A C 1
ATOM 3076 O O . GLY A 1 398 ? -11.120 -12.780 28.343 1.00 70.00 398 GLY A O 1
ATOM 3077 N N . ALA A 1 399 ? -12.112 -10.767 28.395 1.00 75.94 399 ALA A N 1
ATOM 3078 C CA . ALA A 1 399 ? -11.847 -10.459 26.985 1.00 75.94 399 ALA A CA 1
ATOM 3079 C C . ALA A 1 399 ? -10.339 -10.262 26.707 1.00 75.94 399 ALA A C 1
ATOM 3081 O O . ALA A 1 399 ? -9.613 -9.744 27.559 1.00 75.94 399 ALA A O 1
ATOM 3082 N N . GLU A 1 400 ? -9.873 -10.600 25.494 1.00 72.31 400 GLU A N 1
ATOM 3083 C CA . GLU A 1 400 ? -8.457 -10.468 25.077 1.00 72.31 400 GLU A CA 1
ATOM 3084 C C . GLU A 1 400 ? -7.908 -9.033 25.185 1.00 72.31 400 GLU A C 1
ATOM 3086 O O . GLU A 1 400 ? -6.696 -8.820 25.245 1.00 72.31 400 GLU A O 1
ATOM 3091 N N . GLY A 1 401 ? -8.798 -8.037 25.230 1.00 86.06 401 GLY A N 1
ATOM 3092 C CA . GLY A 1 401 ? -8.432 -6.634 25.386 1.00 86.06 401 GLY A CA 1
ATOM 3093 C C . GLY A 1 401 ? -7.891 -5.994 24.108 1.00 86.06 401 GLY A C 1
ATOM 3094 O O . GLY A 1 401 ? -7.096 -5.063 24.199 1.00 86.06 401 GLY A O 1
ATOM 3095 N N . VAL A 1 402 ? -8.298 -6.472 22.928 1.00 94.94 402 VAL A N 1
ATOM 3096 C CA . VAL A 1 402 ? -7.954 -5.853 21.637 1.00 94.94 402 VAL A CA 1
ATOM 3097 C C . VAL A 1 402 ? -8.369 -4.377 21.623 1.00 94.94 402 VAL A C 1
ATOM 3099 O O . VAL A 1 402 ? -9.468 -4.023 22.050 1.00 94.94 402 VAL A O 1
ATOM 3102 N N . GLN A 1 403 ? -7.486 -3.505 21.135 1.00 96.31 403 GLN A N 1
ATOM 3103 C CA . GLN A 1 403 ? -7.695 -2.056 21.115 1.00 96.31 403 GLN A CA 1
ATOM 3104 C C . GLN A 1 403 ? -7.891 -1.564 19.684 1.00 96.31 403 GLN A C 1
ATOM 3106 O O . GLN A 1 403 ? -7.022 -1.761 18.836 1.00 96.31 403 GLN A O 1
ATOM 3111 N N . VAL A 1 404 ? -8.998 -0.870 19.421 1.00 98.25 404 VAL A N 1
ATOM 3112 C CA . VAL A 1 404 ? -9.255 -0.250 18.114 1.00 98.25 404 VAL A CA 1
ATOM 3113 C C . VAL A 1 404 ? -8.832 1.217 18.154 1.00 98.25 404 VAL A C 1
ATOM 3115 O O . VAL A 1 404 ? -9.347 1.984 18.964 1.00 98.25 404 VAL A O 1
ATOM 3118 N N . LEU A 1 405 ? -7.908 1.631 17.287 1.00 98.69 405 LEU A N 1
ATOM 3119 C CA . LEU A 1 405 ? -7.452 3.019 17.171 1.00 98.69 405 LEU A CA 1
ATOM 3120 C C . LEU A 1 405 ? -8.085 3.676 15.945 1.00 98.69 405 LEU A C 1
ATOM 3122 O O . LEU A 1 405 ? -7.944 3.164 14.840 1.00 98.69 405 LEU A O 1
ATOM 3126 N N . ASP A 1 406 ? -8.750 4.816 16.119 1.00 98.69 406 ASP A N 1
ATOM 3127 C CA . ASP A 1 406 ? -9.455 5.512 15.036 1.00 98.69 406 ASP A CA 1
ATOM 3128 C C . ASP A 1 406 ? -8.750 6.817 14.638 1.00 98.69 406 ASP A C 1
ATOM 3130 O O . ASP A 1 406 ? -8.592 7.725 15.463 1.00 98.69 406 ASP A O 1
ATOM 3134 N N . ALA A 1 407 ? -8.360 6.917 13.362 1.00 98.25 407 ALA A N 1
ATOM 3135 C CA . ALA A 1 407 ? -7.601 8.038 12.802 1.00 98.25 407 ALA A CA 1
ATOM 3136 C C . ALA A 1 407 ? -8.438 9.267 12.402 1.00 98.25 407 ALA A C 1
ATOM 3138 O O . ALA A 1 407 ? -7.874 10.273 11.951 1.00 98.25 407 ALA A O 1
ATOM 3139 N N . ARG A 1 408 ? -9.773 9.199 12.487 1.00 97.50 408 ARG A N 1
ATOM 3140 C CA . ARG A 1 408 ? -10.669 10.302 12.099 1.00 97.50 408 ARG A CA 1
ATOM 3141 C C . ARG A 1 408 ? -10.533 11.500 13.041 1.0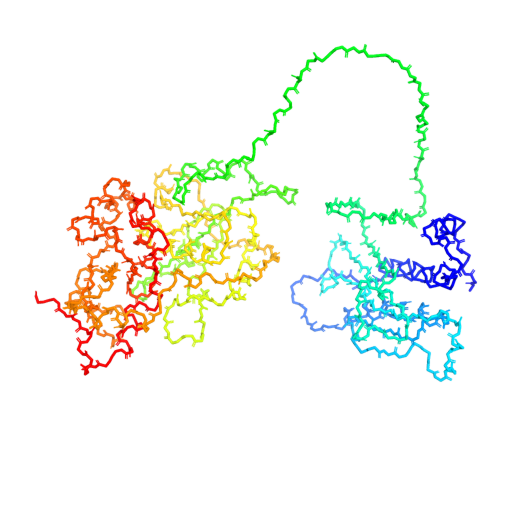0 97.50 408 ARG A C 1
ATOM 3143 O O . ARG A 1 408 ? -9.961 11.413 14.128 1.00 97.50 408 ARG A O 1
ATOM 3150 N N . SER A 1 409 ? -11.058 12.647 12.605 1.00 96.19 409 SER A N 1
ATOM 3151 C CA . SER A 1 409 ? -11.080 13.857 13.429 1.00 96.19 409 SER A CA 1
ATOM 3152 C C . SER A 1 409 ? -11.876 13.631 14.725 1.00 96.19 409 SER A C 1
ATOM 3154 O O . SER A 1 409 ? -12.829 12.845 14.720 1.00 96.19 409 SER A O 1
ATOM 3156 N N . PRO A 1 410 ? -11.543 14.350 15.815 1.00 97.00 410 PRO A N 1
ATOM 3157 C CA . PRO A 1 410 ? -12.256 14.218 17.082 1.00 97.00 410 PRO A CA 1
ATOM 3158 C C . PRO A 1 410 ? -13.770 14.410 16.960 1.00 97.00 410 PRO A C 1
ATOM 3160 O O . PRO A 1 410 ? -14.516 13.641 17.551 1.00 97.00 410 PRO A O 1
ATOM 3163 N N . GLY A 1 411 ? -14.239 15.369 16.152 1.00 96.81 411 GLY A N 1
ATOM 3164 C CA . GLY A 1 411 ? -15.675 15.610 15.991 1.00 96.81 411 GLY A CA 1
ATOM 3165 C C . GLY A 1 411 ? -16.411 14.508 15.222 1.00 96.81 411 GLY A C 1
ATOM 3166 O O . GLY A 1 411 ? -17.516 14.124 15.602 1.00 96.81 411 GLY A O 1
ATOM 3167 N N . ARG A 1 412 ? -15.786 13.902 14.201 1.00 96.00 412 ARG A N 1
ATOM 3168 C CA . ARG A 1 412 ? -16.347 12.728 13.499 1.00 96.00 412 ARG A CA 1
ATOM 3169 C C . ARG A 1 412 ? -16.426 11.506 14.409 1.00 96.00 412 ARG A C 1
ATOM 3171 O O . ARG A 1 412 ? -17.424 10.789 14.400 1.00 96.00 412 ARG A O 1
ATOM 3178 N N . PHE A 1 413 ? -15.385 11.302 15.214 1.00 97.62 413 PHE A N 1
ATOM 3179 C CA . PHE A 1 413 ? -15.322 10.239 16.212 1.00 97.62 413 PHE A CA 1
ATOM 3180 C C . PHE A 1 413 ? -16.360 10.435 17.331 1.00 97.62 413 PHE A C 1
ATOM 3182 O O . PHE A 1 413 ? -17.070 9.499 17.692 1.00 97.62 413 PHE A O 1
ATOM 3189 N N . ALA A 1 414 ? -16.492 11.656 17.855 1.00 96.88 414 ALA A N 1
ATOM 3190 C CA . ALA A 1 414 ? -17.477 11.998 18.881 1.00 96.88 414 ALA A CA 1
ATOM 3191 C C . ALA A 1 414 ? -18.918 11.972 18.346 1.00 96.88 414 ALA A C 1
ATOM 3193 O O . ALA A 1 414 ? -19.855 11.768 19.109 1.00 96.88 414 ALA A O 1
ATOM 3194 N N . GLY A 1 415 ? -19.105 12.125 17.033 1.00 95.44 415 GLY A N 1
ATOM 3195 C CA . GLY A 1 415 ? -20.419 12.177 16.399 1.00 95.44 415 GLY A CA 1
ATOM 3196 C C . GLY A 1 415 ? -21.028 13.581 16.332 1.00 95.44 415 GLY A C 1
ATOM 3197 O O . GLY A 1 415 ? -22.226 13.701 16.076 1.00 95.44 415 GLY A O 1
ATOM 3198 N N . THR A 1 416 ? -20.221 14.622 16.563 1.00 95.75 416 THR A N 1
ATOM 3199 C CA . THR A 1 416 ? -20.613 16.040 16.485 1.00 95.75 416 THR A CA 1
ATOM 3200 C C . THR A 1 416 ? -20.465 16.611 15.077 1.00 95.75 416 THR A C 1
ATOM 3202 O O . THR A 1 416 ? -21.211 17.512 14.706 1.00 95.75 416 THR A O 1
ATOM 3205 N N . ASP A 1 417 ? -19.537 16.064 14.288 1.00 93.56 417 ASP A N 1
ATOM 3206 C CA . ASP A 1 417 ? -19.327 16.438 12.888 1.00 93.56 417 ASP A CA 1
ATOM 3207 C C . ASP A 1 417 ? -19.894 15.352 11.959 1.00 93.56 417 ASP A C 1
ATOM 3209 O O . ASP A 1 417 ? -19.883 14.166 12.318 1.00 93.56 417 ASP A O 1
ATOM 3213 N N . PRO A 1 418 ? -20.375 15.713 10.755 1.00 92.62 418 PRO A N 1
ATOM 3214 C CA . PRO A 1 418 ? -20.836 14.739 9.774 1.00 92.62 418 PRO A CA 1
ATOM 3215 C C . PRO A 1 418 ? -19.673 13.949 9.158 1.00 92.62 418 PRO A C 1
ATOM 3217 O O . PRO A 1 418 ? -18.534 14.417 9.069 1.00 92.62 418 PRO A O 1
ATOM 3220 N N . GLU A 1 419 ? -19.971 12.742 8.680 1.00 92.50 419 GLU A N 1
ATOM 3221 C CA . GLU A 1 419 ? -19.050 12.000 7.821 1.00 92.50 419 GLU A CA 1
ATOM 3222 C C . GLU A 1 419 ? -19.010 12.624 6.409 1.00 92.50 419 GLU A C 1
ATOM 3224 O O . GLU A 1 419 ? -20.025 13.141 5.945 1.00 92.50 419 GLU A O 1
ATOM 3229 N N . PRO A 1 420 ? -17.872 12.563 5.682 1.00 87.25 420 PRO A N 1
ATOM 3230 C CA . PRO A 1 420 ? -17.775 13.107 4.321 1.00 87.25 420 PRO A CA 1
ATOM 3231 C C . PRO A 1 420 ? -18.734 12.461 3.312 1.00 87.25 420 PRO A C 1
ATOM 3233 O O . PRO A 1 420 ? -18.993 13.041 2.262 1.00 87.25 420 PRO A O 1
ATOM 3236 N N . ARG A 1 421 ? -19.220 11.247 3.601 1.00 82.75 421 ARG A N 1
ATOM 3237 C CA . ARG A 1 421 ? -20.233 10.568 2.792 1.00 82.75 421 ARG A CA 1
ATOM 3238 C C . ARG A 1 421 ? -21.618 10.874 3.331 1.00 82.75 421 ARG A C 1
ATOM 3240 O O . ARG A 1 421 ? -21.893 10.639 4.506 1.00 82.75 421 ARG A O 1
ATOM 3247 N N . GLU A 1 422 ? -22.487 11.338 2.445 1.00 83.62 422 GLU A N 1
ATOM 3248 C CA . GLU A 1 422 ? -23.876 11.632 2.776 1.00 83.62 422 GLU A CA 1
ATOM 3249 C C . GLU A 1 422 ? -24.613 10.386 3.290 1.00 83.62 422 GLU A C 1
ATOM 3251 O O . GLU A 1 422 ? -24.396 9.269 2.821 1.00 83.62 422 GLU A O 1
ATOM 3256 N N . GLY A 1 423 ? -25.486 10.579 4.282 1.00 82.75 423 GLY A N 1
ATOM 3257 C CA . GLY A 1 423 ? -26.333 9.522 4.843 1.00 82.75 423 GLY A CA 1
ATOM 3258 C C . GLY A 1 423 ? -25.663 8.583 5.855 1.00 82.75 423 GLY A C 1
ATOM 3259 O O . GLY A 1 423 ? -26.364 7.787 6.477 1.00 82.75 423 GLY A O 1
ATOM 3260 N N . LEU A 1 424 ? -24.347 8.678 6.075 1.00 88.19 424 LEU A N 1
ATOM 3261 C CA . LEU A 1 424 ? -23.637 7.846 7.050 1.00 88.19 424 LEU A CA 1
ATOM 3262 C C . LEU A 1 424 ? -23.644 8.488 8.449 1.00 88.19 424 LEU A C 1
ATOM 3264 O O . LEU A 1 424 ? -23.270 9.652 8.606 1.00 88.19 424 LEU A O 1
ATOM 3268 N N . SER A 1 425 ? -24.020 7.734 9.489 1.00 90.25 425 SER A N 1
ATOM 3269 C CA . SER A 1 425 ? -23.928 8.232 10.870 1.00 90.25 425 SER A CA 1
ATOM 3270 C C . SER A 1 425 ? -22.468 8.403 11.294 1.00 90.25 425 SER A C 1
ATOM 3272 O O . SER A 1 425 ? -21.652 7.501 11.111 1.00 90.25 425 SER A O 1
ATOM 3274 N N . SER A 1 426 ? -22.150 9.526 11.937 1.00 93.38 426 SER A N 1
ATOM 3275 C CA . SER A 1 426 ? -20.902 9.716 12.683 1.00 93.38 426 SER A CA 1
ATOM 3276 C C . SER A 1 426 ? -20.970 9.064 14.076 1.00 93.38 426 SER A C 1
ATOM 3278 O O . SER A 1 426 ? -22.011 8.517 14.465 1.00 93.38 426 SER A O 1
ATOM 3280 N N . GLY A 1 427 ? -19.857 9.083 14.812 1.00 95.50 427 GLY A N 1
ATOM 3281 C CA . GLY A 1 427 ? -19.655 8.331 16.055 1.00 95.50 427 GLY A CA 1
ATOM 3282 C C . GLY A 1 427 ? -18.454 7.385 15.958 1.00 95.50 427 GLY A C 1
ATOM 3283 O O . GLY A 1 427 ? -17.647 7.494 15.033 1.00 95.50 427 GLY A O 1
ATOM 3284 N N . HIS A 1 428 ? -18.338 6.445 16.894 1.00 96.75 428 HIS A N 1
ATOM 3285 C CA . HIS A 1 428 ? -17.243 5.472 16.967 1.00 96.75 428 HIS A CA 1
ATOM 3286 C C . HIS A 1 428 ? -17.689 4.091 17.479 1.00 96.75 428 HIS A C 1
ATOM 3288 O O . HIS A 1 428 ? -18.792 3.923 18.004 1.00 96.75 428 HIS A O 1
ATOM 3294 N N . MET A 1 429 ? -16.817 3.092 17.299 1.00 96.38 429 MET A N 1
ATOM 3295 C CA . MET A 1 429 ? -16.986 1.735 17.836 1.00 96.38 429 MET A CA 1
ATOM 3296 C C . MET A 1 429 ? -16.820 1.748 19.367 1.00 96.38 429 MET A C 1
ATOM 3298 O O . MET A 1 429 ? -15.941 2.456 19.861 1.00 96.38 429 MET A O 1
ATOM 3302 N N . PRO A 1 430 ? -17.601 0.967 20.136 1.00 95.12 430 PRO A N 1
ATOM 3303 C CA . PRO A 1 430 ? -17.398 0.804 21.574 1.00 95.12 430 PRO A CA 1
ATOM 3304 C C . PRO A 1 430 ? -15.937 0.492 21.921 1.00 95.12 430 PRO A C 1
ATOM 3306 O O . PRO A 1 430 ? -15.335 -0.400 21.333 1.00 95.12 430 PRO A O 1
ATOM 3309 N N . GLY A 1 431 ? -15.368 1.241 22.866 1.00 93.81 431 GLY A N 1
ATOM 3310 C CA . GLY A 1 431 ? -13.989 1.044 23.319 1.00 93.81 431 GLY A CA 1
ATOM 3311 C C . GLY A 1 431 ? -12.892 1.535 22.374 1.00 93.81 431 GLY A C 1
ATOM 3312 O O . GLY A 1 431 ? -11.720 1.432 22.732 1.00 93.81 431 GLY A O 1
ATOM 3313 N N . ALA A 1 432 ? -13.232 2.078 21.200 1.00 97.06 432 ALA A N 1
ATOM 3314 C CA . ALA A 1 432 ? -12.232 2.648 20.306 1.00 97.06 432 ALA A CA 1
ATOM 3315 C C . ALA A 1 432 ? -11.549 3.878 20.929 1.00 97.06 432 ALA A C 1
ATOM 3317 O O . ALA A 1 432 ? -12.155 4.641 21.679 1.00 97.06 432 ALA A O 1
ATOM 3318 N N . ILE A 1 433 ? -10.283 4.094 20.578 1.00 97.94 433 ILE A N 1
ATOM 3319 C CA . ILE A 1 433 ? -9.450 5.201 21.053 1.00 97.94 433 ILE A CA 1
ATOM 3320 C C . ILE A 1 433 ? -9.184 6.142 19.877 1.00 97.94 433 ILE A C 1
ATOM 3322 O O . ILE A 1 433 ? -8.638 5.734 18.852 1.00 97.94 433 ILE A O 1
ATOM 3326 N N . ASN A 1 434 ? -9.532 7.424 20.011 1.00 98.44 434 ASN A N 1
ATOM 3327 C CA . ASN A 1 434 ? -9.287 8.394 18.944 1.00 98.44 434 ASN A CA 1
ATOM 3328 C C . ASN A 1 434 ? -7.826 8.871 18.915 1.00 98.44 434 ASN A C 1
ATOM 3330 O O . ASN A 1 434 ? -7.371 9.613 19.799 1.00 98.44 434 ASN A O 1
ATOM 3334 N N . VAL A 1 435 ? -7.119 8.510 17.843 1.00 98.50 435 VAL A N 1
ATOM 3335 C CA . VAL A 1 435 ? -5.743 8.925 17.540 1.00 98.50 435 VAL A CA 1
ATOM 3336 C C . VAL A 1 435 ? -5.743 9.633 16.177 1.00 98.50 435 VAL A C 1
ATOM 3338 O O . VAL A 1 435 ? -5.364 9.039 15.169 1.00 98.50 435 VAL A O 1
ATOM 3341 N N . PRO A 1 436 ? -6.199 10.899 16.106 1.00 97.81 436 PRO A N 1
ATOM 3342 C CA . PRO A 1 436 ? -6.308 11.611 14.837 1.00 97.81 436 PRO A CA 1
ATOM 3343 C C . PRO A 1 436 ? -4.926 11.786 14.202 1.00 97.81 436 PRO A C 1
ATOM 3345 O O . PRO A 1 436 ? -3.958 12.069 14.908 1.00 97.81 436 PRO A O 1
ATOM 3348 N N . ILE A 1 437 ? -4.830 11.704 12.870 1.00 96.38 437 ILE A N 1
ATOM 3349 C CA . ILE A 1 437 ? -3.534 11.784 12.164 1.00 96.38 437 ILE A CA 1
ATOM 3350 C C . ILE A 1 437 ? -2.718 13.036 12.523 1.00 96.38 437 ILE A C 1
ATOM 3352 O O . ILE A 1 437 ? -1.498 12.974 12.609 1.00 96.38 437 ILE A O 1
ATOM 3356 N N . GLY A 1 438 ? -3.381 14.161 12.819 1.00 96.25 438 GLY A N 1
ATOM 3357 C CA . GLY A 1 438 ? -2.720 15.403 13.230 1.00 96.25 438 GLY A CA 1
ATOM 3358 C C . GLY A 1 438 ? -1.961 15.311 14.560 1.00 96.25 438 GLY A C 1
ATOM 3359 O O . GLY A 1 438 ? -1.110 16.151 14.815 1.00 96.25 438 GLY A O 1
ATOM 3360 N N . ALA A 1 439 ? -2.234 14.299 15.390 1.00 97.75 439 ALA A N 1
ATOM 3361 C CA . ALA A 1 439 ? -1.473 14.020 16.609 1.00 97.75 439 ALA A CA 1
ATOM 3362 C C . ALA A 1 439 ? -0.177 13.231 16.342 1.00 97.75 439 ALA A C 1
ATOM 3364 O O . ALA A 1 439 ? 0.683 13.163 17.213 1.00 97.75 439 ALA A O 1
ATOM 3365 N N . LEU A 1 440 ? -0.039 12.622 15.159 1.00 98.56 440 LEU A N 1
ATOM 3366 C CA . LEU A 1 440 ? 1.102 11.781 14.773 1.00 98.56 440 LEU A CA 1
ATOM 3367 C C . LEU A 1 440 ? 2.092 12.509 13.855 1.00 98.56 440 LEU A C 1
ATOM 3369 O O . LEU A 1 440 ? 3.185 12.004 13.594 1.00 98.56 440 LEU A O 1
ATOM 3373 N N . LEU A 1 441 ? 1.703 13.684 13.361 1.00 98.31 441 LEU A N 1
ATOM 3374 C CA . LEU A 1 441 ? 2.452 14.472 12.394 1.00 98.31 441 LEU A CA 1
ATOM 3375 C C . LEU A 1 441 ? 2.845 15.823 12.994 1.00 98.31 441 LEU A C 1
ATOM 3377 O O . LEU A 1 441 ? 2.100 16.419 13.770 1.00 98.31 441 LEU A O 1
ATOM 3381 N N . ASP A 1 442 ? 4.001 16.338 12.594 1.00 97.81 442 ASP A N 1
ATOM 3382 C CA . ASP A 1 442 ? 4.400 17.703 12.901 1.00 97.81 442 ASP A CA 1
ATOM 3383 C C . ASP A 1 442 ? 3.433 18.700 12.225 1.00 97.81 442 ASP A C 1
ATOM 3385 O O . ASP A 1 442 ? 3.152 18.587 11.026 1.00 97.81 442 ASP A O 1
ATOM 3389 N N . PRO A 1 443 ? 2.900 19.694 12.955 1.00 95.94 443 PRO A N 1
ATOM 3390 C CA . PRO A 1 443 ? 1.879 20.586 12.418 1.00 95.94 443 PRO A CA 1
ATOM 3391 C C . PRO A 1 443 ? 2.384 21.482 11.280 1.00 95.94 443 PRO A C 1
ATOM 3393 O O . PRO A 1 443 ? 1.563 21.890 10.450 1.00 95.94 443 PRO A O 1
ATOM 3396 N N . GLN A 1 444 ? 3.689 21.776 11.226 1.00 94.69 444 GLN A N 1
ATOM 3397 C CA . GLN A 1 444 ? 4.311 22.634 10.217 1.00 94.69 444 GLN A CA 1
ATOM 3398 C C . GLN A 1 444 ? 4.817 21.817 9.029 1.00 94.69 444 GLN A C 1
ATOM 3400 O O . GLN A 1 444 ? 4.404 22.068 7.896 1.00 94.69 444 GLN A O 1
ATOM 3405 N N . THR A 1 445 ? 5.670 20.822 9.279 1.00 96.69 445 THR A N 1
ATOM 3406 C CA . THR A 1 445 ? 6.311 20.039 8.209 1.00 96.69 445 THR A CA 1
ATOM 3407 C C . THR A 1 445 ? 5.406 18.935 7.667 1.00 96.69 445 THR A C 1
ATOM 3409 O O . THR A 1 445 ? 5.662 18.405 6.587 1.00 96.69 445 THR A O 1
ATOM 3412 N N . LYS A 1 446 ? 4.336 18.580 8.397 1.00 97.38 446 LYS A N 1
ATOM 3413 C CA . LYS A 1 446 ? 3.441 17.443 8.109 1.00 97.38 446 LYS A CA 1
ATOM 3414 C C . LYS A 1 446 ? 4.162 16.091 8.054 1.00 97.38 446 LYS A C 1
ATOM 3416 O O . LYS A 1 446 ? 3.624 15.130 7.505 1.00 97.38 446 LYS A O 1
ATOM 3421 N N . ALA A 1 447 ? 5.390 16.023 8.562 1.00 97.75 447 ALA A N 1
ATOM 3422 C CA . ALA A 1 447 ? 6.173 14.798 8.641 1.00 97.75 447 ALA A CA 1
ATOM 3423 C C . ALA A 1 447 ? 5.782 14.005 9.893 1.00 97.75 447 ALA A C 1
ATOM 3425 O O . ALA A 1 447 ? 5.319 14.594 10.870 1.00 97.75 447 ALA A O 1
ATOM 3426 N N . PHE A 1 448 ? 5.994 12.689 9.904 1.00 98.50 448 PHE A N 1
ATOM 3427 C CA . PHE A 1 448 ? 5.847 11.902 11.134 1.00 98.50 448 PHE A CA 1
ATOM 3428 C C . PHE A 1 448 ? 6.709 12.470 12.268 1.00 98.50 448 PHE A C 1
ATOM 3430 O O . PHE A 1 448 ? 7.857 12.870 12.053 1.00 98.50 448 PHE A O 1
ATOM 3437 N N . LEU A 1 449 ? 6.159 12.481 13.485 1.00 98.56 449 LEU A N 1
ATOM 3438 C CA . LEU A 1 449 ? 6.917 12.809 14.692 1.00 98.56 449 LEU A CA 1
ATOM 3439 C C . LEU A 1 449 ? 8.045 11.788 14.931 1.00 98.56 449 LEU A C 1
ATOM 3441 O O . LEU A 1 449 ? 8.033 10.680 14.393 1.00 98.56 449 LEU A O 1
ATOM 3445 N N . SER A 1 450 ? 9.021 12.145 15.775 1.00 97.75 450 SER A N 1
ATOM 3446 C CA . SER A 1 450 ? 10.093 11.210 16.140 1.00 97.75 450 SER A CA 1
ATOM 3447 C C . SER A 1 450 ? 9.536 9.977 16.869 1.00 97.75 450 SER A C 1
ATOM 3449 O O . SER A 1 450 ? 8.507 10.091 17.547 1.00 97.75 450 SER A O 1
ATOM 3451 N N . PRO A 1 451 ? 10.219 8.817 16.811 1.00 97.81 451 PRO A N 1
ATOM 3452 C CA . PRO A 1 451 ? 9.782 7.602 17.500 1.00 97.81 451 PRO A CA 1
ATOM 3453 C C . PRO A 1 451 ? 9.435 7.816 18.982 1.00 97.81 451 PRO A C 1
ATOM 3455 O O . PRO A 1 451 ? 8.445 7.283 19.473 1.00 97.81 451 PRO A O 1
ATOM 3458 N N . GLU A 1 452 ? 10.201 8.641 19.700 1.00 98.31 452 GLU A N 1
ATOM 3459 C CA . GLU A 1 452 ? 9.981 8.967 21.117 1.00 98.31 452 GLU A CA 1
ATOM 3460 C C . GLU A 1 452 ? 8.663 9.710 21.328 1.00 98.31 452 GLU A C 1
ATOM 3462 O O . GLU A 1 452 ? 7.893 9.361 22.223 1.00 98.31 452 GLU A O 1
ATOM 3467 N N . LYS A 1 453 ? 8.393 10.714 20.488 1.00 98.50 453 LYS A N 1
ATOM 3468 C CA . LYS A 1 453 ? 7.160 11.503 20.548 1.00 98.50 453 LYS A CA 1
ATOM 3469 C C . LYS A 1 453 ? 5.950 10.661 20.159 1.00 98.50 453 LYS A C 1
ATOM 3471 O O . LYS A 1 453 ? 4.922 10.762 20.814 1.00 98.50 453 LYS A O 1
ATOM 3476 N N . LEU A 1 454 ? 6.075 9.790 19.156 1.00 98.69 454 LEU A N 1
ATOM 3477 C CA . LEU A 1 454 ? 5.007 8.859 18.785 1.00 98.69 454 LEU A CA 1
ATOM 3478 C C . LEU A 1 454 ? 4.667 7.907 19.941 1.00 98.69 454 LEU A C 1
ATOM 3480 O O . LEU A 1 454 ? 3.497 7.769 20.291 1.00 98.69 454 LEU A O 1
ATOM 3484 N N . ARG A 1 455 ? 5.677 7.320 20.605 1.00 98.62 455 ARG A N 1
ATOM 3485 C CA . ARG A 1 455 ? 5.469 6.499 21.815 1.00 98.62 455 ARG A CA 1
ATOM 3486 C C . ARG A 1 455 ? 4.751 7.276 22.919 1.00 98.62 455 ARG A C 1
ATOM 3488 O O . ARG A 1 455 ? 3.878 6.723 23.584 1.00 98.62 455 ARG A O 1
ATOM 3495 N N . GLN A 1 456 ? 5.112 8.544 23.115 1.00 98.44 456 GLN A N 1
ATOM 3496 C CA . GLN A 1 456 ? 4.451 9.413 24.086 1.00 98.44 456 GLN A CA 1
ATOM 3497 C C . GLN A 1 456 ? 2.978 9.644 23.725 1.00 98.44 456 GLN A C 1
ATOM 3499 O O . GLN A 1 456 ? 2.125 9.458 24.587 1.00 98.44 456 GLN A O 1
ATOM 3504 N N . VAL A 1 457 ? 2.671 9.957 22.462 1.00 98.50 457 VAL A N 1
ATOM 3505 C CA . VAL A 1 457 ? 1.292 10.156 21.986 1.00 98.50 457 VAL A CA 1
ATOM 3506 C C . VAL A 1 457 ? 0.436 8.913 22.233 1.00 98.50 457 VAL A C 1
ATOM 3508 O O . VAL A 1 457 ? -0.648 9.027 22.801 1.00 98.50 457 VAL A O 1
ATOM 3511 N N . PHE A 1 458 ? 0.915 7.717 21.871 1.00 98.62 458 PHE A N 1
ATOM 3512 C CA . PHE A 1 458 ? 0.165 6.476 22.106 1.00 98.62 458 PHE A CA 1
ATOM 3513 C C . PHE A 1 458 ? -0.074 6.215 23.598 1.00 98.62 458 PHE A C 1
ATOM 3515 O O . PHE A 1 458 ? -1.196 5.899 23.996 1.00 98.62 458 PHE A O 1
ATOM 3522 N N . LYS A 1 459 ? 0.943 6.437 24.438 1.00 98.06 459 LYS A N 1
ATOM 3523 C CA . LYS A 1 459 ? 0.825 6.296 25.894 1.00 98.06 459 LYS A CA 1
ATOM 3524 C C . LYS A 1 459 ? -0.182 7.282 26.496 1.00 98.06 459 LYS A C 1
ATOM 3526 O O . LYS A 1 459 ? -0.994 6.889 27.325 1.00 98.06 459 LYS A O 1
ATOM 3531 N N . GLU A 1 460 ? -0.143 8.549 26.089 1.00 98.06 460 GLU A N 1
ATOM 3532 C CA . GLU A 1 460 ? -1.072 9.592 26.556 1.00 98.06 460 GLU A CA 1
ATOM 3533 C C . GLU A 1 460 ? -2.516 9.316 26.130 1.00 98.06 460 GLU A C 1
ATOM 3535 O O . GLU A 1 460 ? -3.454 9.647 26.852 1.00 98.06 460 GLU A O 1
ATOM 3540 N N . LYS A 1 461 ? -2.700 8.661 24.981 1.00 97.44 461 LYS A N 1
ATOM 3541 C CA . LYS A 1 461 ? -4.000 8.186 24.498 1.00 97.44 461 LYS A CA 1
ATOM 3542 C C . LYS A 1 461 ? -4.492 6.916 25.197 1.00 97.44 461 LYS A C 1
ATOM 3544 O O . LYS A 1 461 ? -5.613 6.497 24.932 1.00 97.44 461 LYS A O 1
ATOM 3549 N N . GLY A 1 462 ? -3.693 6.329 26.090 1.00 96.38 462 GLY A N 1
ATOM 3550 C CA . GLY A 1 462 ? -4.051 5.123 26.836 1.00 96.38 462 GLY A CA 1
ATOM 3551 C C . GLY A 1 462 ? -3.917 3.828 26.034 1.00 96.38 462 GLY A C 1
ATOM 3552 O O . GLY A 1 462 ? -4.521 2.831 26.412 1.00 96.38 462 GLY A O 1
ATOM 3553 N N . VAL A 1 463 ? -3.146 3.833 24.941 1.00 97.81 463 VAL A N 1
ATOM 3554 C CA . VAL A 1 463 ? -2.875 2.624 24.154 1.00 97.81 463 VAL A CA 1
ATOM 3555 C C . VAL A 1 463 ? -1.869 1.753 24.903 1.00 97.81 463 VAL A C 1
ATOM 3557 O O . VAL A 1 463 ? -0.772 2.200 25.225 1.00 97.81 463 VAL A O 1
ATOM 3560 N N . ASP A 1 464 ? -2.232 0.504 25.164 1.00 96.25 464 ASP A N 1
ATOM 3561 C CA . ASP A 1 464 ? -1.370 -0.502 25.784 1.00 96.25 464 ASP A CA 1
ATOM 3562 C C . ASP A 1 464 ? -0.563 -1.257 24.706 1.00 96.25 464 ASP A C 1
ATOM 3564 O O . ASP A 1 464 ? -1.172 -1.888 23.839 1.00 96.25 464 ASP A O 1
ATOM 3568 N N . PRO A 1 465 ? 0.782 -1.220 24.713 1.00 96.00 465 PRO A N 1
ATOM 3569 C CA . PRO A 1 465 ? 1.594 -1.882 23.692 1.00 96.00 465 PRO A CA 1
ATOM 3570 C C . PRO A 1 465 ? 1.607 -3.416 23.813 1.00 96.00 465 PRO A C 1
ATOM 3572 O O . PRO A 1 465 ? 2.016 -4.091 22.870 1.00 96.00 465 PRO A O 1
ATOM 3575 N N . GLU A 1 466 ? 1.172 -3.993 24.934 1.00 95.25 466 GLU A N 1
ATOM 3576 C CA . GLU A 1 466 ? 1.182 -5.451 25.128 1.00 95.25 466 GLU A CA 1
ATOM 3577 C C . GLU A 1 466 ? -0.064 -6.136 24.542 1.00 95.25 466 GLU A C 1
ATOM 3579 O O . GLU A 1 466 ? -0.067 -7.348 24.282 1.00 95.25 466 GLU A O 1
ATOM 3584 N N . LYS A 1 467 ? -1.122 -5.355 24.299 1.00 95.44 467 LYS A N 1
ATOM 3585 C CA . LYS A 1 467 ? -2.402 -5.826 23.763 1.00 95.44 467 LYS A CA 1
ATOM 3586 C C . LYS A 1 467 ? -2.438 -5.743 22.232 1.00 95.44 467 LYS A C 1
ATOM 3588 O O . LYS A 1 467 ? -1.756 -4.895 21.654 1.00 95.44 467 LYS A O 1
ATOM 3593 N N . PRO A 1 468 ? -3.229 -6.593 21.550 1.00 96.88 468 PRO A N 1
ATOM 3594 C CA . PRO A 1 468 ? -3.435 -6.469 20.109 1.00 96.88 468 PRO A CA 1
ATOM 3595 C C . PRO A 1 468 ? -4.041 -5.112 19.729 1.00 96.88 468 PRO A C 1
ATOM 3597 O O . PRO A 1 468 ? -4.834 -4.540 20.483 1.00 96.88 468 PRO A O 1
ATOM 3600 N N . ILE A 1 469 ? -3.662 -4.599 18.558 1.00 98.38 469 ILE A N 1
ATOM 3601 C CA . ILE A 1 469 ? -4.073 -3.280 18.066 1.00 98.38 469 ILE A CA 1
ATOM 3602 C C . ILE A 1 469 ? -4.686 -3.419 16.672 1.00 98.38 469 ILE A C 1
ATOM 3604 O O . ILE A 1 469 ? -4.072 -3.978 15.766 1.00 98.38 469 ILE A O 1
ATOM 3608 N N . ILE A 1 470 ? -5.868 -2.840 16.481 1.00 98.62 470 ILE A N 1
ATOM 3609 C CA . ILE A 1 470 ? -6.521 -2.707 15.180 1.00 98.62 470 ILE A CA 1
ATOM 3610 C C . ILE A 1 470 ? -6.580 -1.223 14.822 1.00 98.62 470 ILE A C 1
ATOM 3612 O O . ILE A 1 470 ? -7.223 -0.433 15.509 1.00 98.62 470 ILE A O 1
ATOM 3616 N N . SER A 1 471 ? -5.923 -0.827 13.737 1.00 98.75 471 SER A N 1
ATOM 3617 C CA . SER A 1 471 ? -6.009 0.535 13.204 1.00 98.75 471 SER A CA 1
ATOM 3618 C C . SER A 1 471 ? -7.229 0.670 12.293 1.00 98.75 471 SER A C 1
ATOM 3620 O O . SER A 1 471 ? -7.438 -0.149 11.403 1.00 98.75 471 SER A O 1
ATOM 3622 N N . SER A 1 472 ? -8.018 1.723 12.478 1.00 98.56 472 SER A N 1
ATOM 3623 C CA . SER A 1 472 ? -9.230 2.025 11.714 1.00 98.56 472 SER A CA 1
ATOM 3624 C C . SER A 1 472 ? -9.323 3.522 11.412 1.00 98.56 472 SER A C 1
ATOM 3626 O O . SER A 1 472 ? -8.600 4.350 11.976 1.00 98.56 472 SER A O 1
ATOM 3628 N N . CYS A 1 473 ? -10.192 3.896 10.478 1.00 97.00 473 CYS A N 1
ATOM 3629 C CA . CYS A 1 473 ? -10.535 5.287 10.213 1.00 97.00 473 CYS A CA 1
ATOM 3630 C C . CYS A 1 473 ? -11.906 5.395 9.530 1.00 97.00 473 CYS A C 1
ATOM 3632 O O . CYS A 1 473 ? -12.844 4.710 9.910 1.00 97.00 473 CYS A O 1
ATOM 3634 N N . GLY A 1 474 ? -12.047 6.250 8.510 1.00 95.38 474 GLY A N 1
ATOM 3635 C CA . GLY A 1 474 ? -13.229 6.279 7.650 1.00 95.38 474 GLY A CA 1
ATOM 3636 C C . GLY A 1 474 ? -13.323 5.087 6.692 1.00 95.38 474 GLY A C 1
ATOM 3637 O O . GLY A 1 474 ? -14.414 4.560 6.489 1.00 95.38 474 GLY A O 1
ATOM 3638 N N . THR A 1 475 ? -12.199 4.701 6.076 1.00 94.56 475 THR A N 1
ATOM 3639 C CA . THR A 1 475 ? -12.155 3.820 4.889 1.00 94.56 475 THR A CA 1
ATOM 3640 C C . THR A 1 475 ? -10.836 3.053 4.722 1.00 94.56 475 THR A C 1
ATOM 3642 O O . THR A 1 475 ? -10.358 2.876 3.606 1.00 94.56 475 THR A O 1
ATOM 3645 N N . GLY A 1 476 ? -10.119 2.780 5.809 1.00 94.56 476 GLY A N 1
ATOM 3646 C CA . GLY A 1 476 ? -8.832 2.080 5.763 1.00 94.56 476 GLY A CA 1
ATOM 3647 C C . GLY A 1 476 ? -7.637 2.915 5.284 1.00 94.56 476 GLY A C 1
ATOM 3648 O O . GLY A 1 476 ? -6.498 2.521 5.516 1.00 94.56 476 GLY A O 1
ATOM 3649 N N . VAL A 1 477 ? -7.843 4.095 4.679 1.00 97.31 477 VAL A N 1
ATOM 3650 C CA . VAL A 1 477 ? -6.749 4.929 4.137 1.00 97.31 477 VAL A CA 1
ATOM 3651 C C . VAL A 1 477 ? -5.888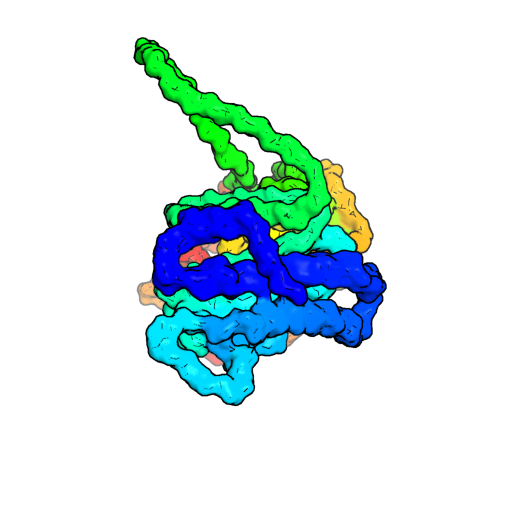 5.527 5.253 1.00 97.31 477 VAL A C 1
ATOM 3653 O O . VAL A 1 477 ? -4.723 5.173 5.416 1.00 97.31 477 VAL A O 1
ATOM 3656 N N . THR A 1 478 ? -6.458 6.412 6.076 1.00 97.44 478 THR A N 1
ATOM 3657 C CA . THR A 1 478 ? -5.706 7.055 7.169 1.00 97.44 478 THR A CA 1
ATOM 3658 C C . THR A 1 478 ? -5.430 6.129 8.357 1.00 97.44 478 THR A C 1
ATOM 3660 O O . THR A 1 478 ? -4.591 6.454 9.194 1.00 97.44 478 THR A O 1
ATOM 3663 N N . ALA A 1 479 ? -6.054 4.948 8.413 1.00 98.50 479 ALA A N 1
ATOM 3664 C CA . ALA A 1 479 ? -5.703 3.897 9.366 1.00 98.50 479 ALA A CA 1
ATOM 3665 C C . ALA A 1 479 ? -4.240 3.452 9.180 1.00 98.50 479 ALA A C 1
ATOM 3667 O O . ALA A 1 479 ? -3.515 3.255 10.153 1.00 98.50 479 ALA A O 1
ATOM 3668 N N . CYS A 1 480 ? -3.757 3.408 7.934 1.00 98.69 480 CYS A N 1
ATOM 3669 C CA . CYS A 1 480 ? -2.365 3.086 7.626 1.00 98.69 480 CYS A CA 1
ATOM 3670 C C . CYS A 1 480 ? -1.368 4.167 8.088 1.00 98.69 480 CYS A C 1
ATOM 3672 O O . CYS A 1 480 ? -0.174 3.882 8.205 1.00 98.69 480 CYS A O 1
ATOM 3674 N N . VAL A 1 481 ? -1.825 5.393 8.391 1.00 98.69 481 VAL A N 1
ATOM 3675 C CA . VAL A 1 481 ? -0.995 6.423 9.045 1.00 98.69 481 VAL A CA 1
ATOM 3676 C C . VAL A 1 481 ? -0.734 6.034 10.502 1.00 98.69 481 VAL A C 1
ATOM 3678 O O . VAL A 1 481 ? 0.409 6.125 10.948 1.00 98.69 481 VAL A O 1
ATOM 3681 N N . ILE A 1 482 ? -1.754 5.541 11.222 1.00 98.75 482 ILE A N 1
ATOM 3682 C CA . ILE A 1 482 ? -1.584 4.989 12.577 1.00 98.75 482 ILE A CA 1
ATOM 3683 C C . ILE A 1 482 ? -0.646 3.782 12.531 1.00 98.75 482 ILE A C 1
ATOM 3685 O O . ILE A 1 482 ? 0.321 3.755 13.286 1.00 98.75 482 ILE A O 1
ATOM 3689 N N . GLU A 1 483 ? -0.878 2.828 11.623 1.00 98.62 483 GLU A N 1
ATOM 3690 C CA . GLU A 1 483 ? -0.027 1.632 11.514 1.00 98.62 483 GLU A CA 1
ATOM 3691 C C . GLU A 1 483 ? 1.436 1.998 11.231 1.00 98.62 483 GLU A C 1
ATOM 3693 O O . GLU A 1 483 ? 2.349 1.497 11.887 1.00 98.62 483 GLU A O 1
ATOM 3698 N N . THR A 1 484 ? 1.672 2.951 10.325 1.00 98.62 484 THR A N 1
ATOM 3699 C CA . THR A 1 484 ? 3.028 3.446 10.050 1.00 98.62 484 THR A CA 1
ATOM 3700 C C . THR A 1 484 ? 3.640 4.111 11.284 1.00 98.62 484 THR A C 1
ATOM 3702 O O . THR A 1 484 ? 4.805 3.866 11.592 1.00 98.62 484 THR A O 1
ATOM 3705 N N . ALA A 1 485 ? 2.875 4.913 12.029 1.00 98.69 485 ALA A N 1
ATOM 3706 C CA . ALA A 1 485 ? 3.347 5.525 13.268 1.00 98.69 485 ALA A CA 1
ATOM 3707 C C . ALA A 1 485 ? 3.666 4.491 14.362 1.00 98.69 485 ALA A C 1
ATOM 3709 O O . ALA A 1 485 ? 4.671 4.648 15.053 1.00 98.69 485 ALA A O 1
ATOM 3710 N N . LEU A 1 486 ? 2.865 3.428 14.506 1.00 98.56 486 LEU A N 1
ATOM 3711 C CA . LEU A 1 486 ? 3.131 2.317 15.430 1.00 98.56 486 LEU A CA 1
ATOM 3712 C C . LEU A 1 486 ? 4.432 1.594 15.062 1.00 98.56 486 LEU A C 1
ATOM 3714 O O . LEU A 1 486 ? 5.269 1.345 15.933 1.00 98.56 486 LEU A O 1
ATOM 3718 N N . GLU A 1 487 ? 4.650 1.328 13.771 1.00 97.69 487 GLU A N 1
ATOM 3719 C CA . GLU A 1 487 ? 5.891 0.733 13.267 1.00 97.69 487 GLU A CA 1
ATOM 3720 C C . GLU A 1 487 ? 7.108 1.624 13.557 1.00 97.69 487 GLU A C 1
ATOM 3722 O O . GLU A 1 487 ? 8.104 1.143 14.099 1.00 97.69 487 GLU A O 1
ATOM 3727 N N . GLN A 1 488 ? 7.027 2.927 13.266 1.00 97.38 488 GLN A N 1
ATOM 3728 C CA . GLN A 1 488 ? 8.122 3.868 13.540 1.00 97.38 488 GLN A CA 1
ATOM 3729 C C . GLN A 1 488 ? 8.403 4.040 15.032 1.00 97.38 488 GLN A C 1
ATOM 3731 O O . GLN A 1 488 ? 9.556 4.169 15.440 1.00 97.38 488 GLN A O 1
ATOM 3736 N N . ALA A 1 489 ? 7.359 4.027 15.856 1.00 97.69 489 ALA A N 1
ATOM 3737 C CA . ALA A 1 489 ? 7.477 4.088 17.304 1.00 97.69 489 ALA A CA 1
ATOM 3738 C C . ALA A 1 489 ? 8.067 2.803 17.907 1.00 97.69 489 ALA A C 1
ATOM 3740 O O . ALA A 1 489 ? 8.491 2.838 19.067 1.00 97.69 489 ALA A O 1
ATOM 3741 N N . GLN A 1 490 ? 8.086 1.700 17.142 1.00 96.75 490 GLN A N 1
ATOM 3742 C CA . GLN A 1 490 ? 8.297 0.337 17.635 1.00 96.75 490 GLN A CA 1
ATOM 3743 C C . GLN A 1 490 ? 7.344 0.032 18.801 1.00 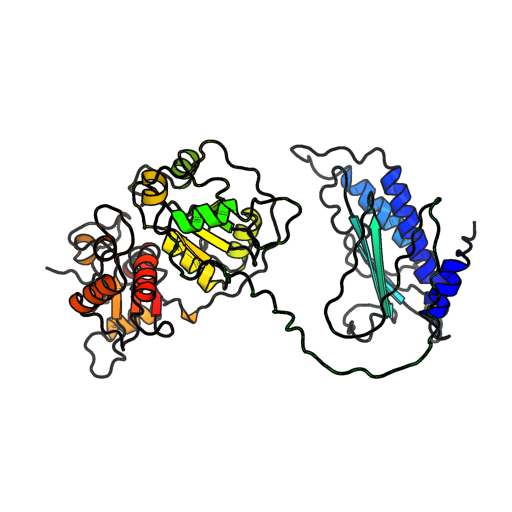96.75 490 GLN A C 1
ATOM 3745 O O . GLN A 1 490 ? 7.754 -0.435 19.862 1.00 96.75 490 GLN A O 1
ATOM 3750 N N . TYR A 1 491 ? 6.069 0.381 18.613 1.00 96.88 491 TYR A N 1
ATOM 3751 C CA . TYR A 1 491 ? 5.031 0.314 19.636 1.00 96.88 491 TYR A CA 1
ATOM 3752 C C . TYR A 1 491 ? 3.984 -0.738 19.271 1.00 96.88 491 TYR A C 1
ATOM 3754 O O . TYR A 1 491 ? 3.430 -0.725 18.170 1.00 96.88 491 TYR A O 1
ATOM 3762 N N . GLY A 1 492 ? 3.721 -1.661 20.195 1.00 94.50 492 GLY A N 1
ATOM 3763 C CA . GLY A 1 492 ? 2.936 -2.858 19.904 1.00 94.50 492 GLY A CA 1
ATOM 3764 C C . GLY A 1 492 ? 3.718 -3.902 19.102 1.00 94.50 492 GLY A C 1
ATOM 3765 O O . GLY A 1 492 ? 4.557 -3.573 18.260 1.00 94.50 492 GLY A O 1
ATOM 3766 N N . SER A 1 493 ? 3.436 -5.182 19.337 1.00 94.31 493 SER A N 1
ATOM 3767 C CA . SER A 1 493 ? 4.037 -6.268 18.552 1.00 94.31 493 SER A CA 1
ATOM 3768 C C . SER A 1 493 ? 3.478 -6.288 17.127 1.00 94.31 493 SER A C 1
ATOM 3770 O O . SER A 1 493 ? 2.265 -6.357 16.954 1.00 94.31 493 SER A O 1
ATOM 3772 N N . ALA A 1 494 ? 4.347 -6.282 16.110 1.00 93.62 494 ALA A N 1
ATOM 3773 C CA . ALA A 1 494 ? 3.947 -6.250 14.696 1.00 93.62 494 ALA A CA 1
ATOM 3774 C C . ALA A 1 494 ? 3.075 -7.444 14.260 1.00 93.62 494 ALA A C 1
ATOM 3776 O O . ALA A 1 494 ? 2.300 -7.329 13.313 1.00 93.62 494 ALA A O 1
ATOM 3777 N N . GLU A 1 495 ? 3.166 -8.579 14.958 1.00 94.38 495 GLU A N 1
ATOM 3778 C CA . GLU A 1 495 ? 2.319 -9.753 14.698 1.00 94.38 495 GLU A CA 1
ATOM 3779 C C . GLU A 1 495 ? 0.915 -9.641 15.291 1.00 94.38 495 GLU A C 1
ATOM 3781 O O . GLU A 1 495 ? 0.025 -10.392 14.914 1.00 94.38 495 GLU A O 1
ATOM 3786 N N . LYS A 1 496 ? 0.703 -8.689 16.203 1.00 95.12 496 LYS A N 1
ATOM 3787 C CA . LYS A 1 496 ? -0.589 -8.425 16.845 1.00 95.12 496 LYS A CA 1
ATOM 3788 C C . LYS A 1 496 ? -1.224 -7.118 16.363 1.00 95.12 496 LYS A C 1
ATOM 3790 O O . LYS A 1 496 ? -2.114 -6.593 17.032 1.00 95.12 496 LYS A O 1
ATOM 3795 N N . ARG A 1 497 ? -0.737 -6.560 15.249 1.00 97.62 497 ARG A N 1
ATOM 3796 C CA . ARG A 1 497 ? -1.297 -5.357 14.632 1.00 97.62 497 ARG A CA 1
ATOM 3797 C C . ARG A 1 497 ? -2.008 -5.693 13.333 1.00 97.62 497 ARG A C 1
ATOM 3799 O O . ARG A 1 497 ? -1.466 -6.416 12.499 1.00 97.62 497 ARG A O 1
ATOM 3806 N N . LYS A 1 498 ? -3.197 -5.121 13.166 1.00 98.38 498 LYS A N 1
ATOM 3807 C CA . LYS A 1 498 ? -4.022 -5.243 11.964 1.00 98.38 498 LYS A CA 1
ATOM 3808 C C . LYS A 1 498 ? -4.569 -3.887 11.539 1.00 98.38 498 LYS A C 1
ATOM 3810 O O . LYS A 1 498 ? -4.681 -2.965 12.349 1.00 98.38 498 LYS A O 1
ATOM 3815 N N . VAL A 1 499 ? -4.962 -3.779 10.277 1.00 98.75 499 VAL A N 1
ATOM 3816 C CA . VAL A 1 499 ? -5.776 -2.670 9.769 1.00 98.75 499 VAL A CA 1
ATOM 3817 C C . VAL A 1 499 ? -7.179 -3.192 9.491 1.00 98.75 499 VAL A C 1
ATOM 3819 O O . VAL A 1 499 ? -7.341 -4.173 8.771 1.00 98.75 499 VAL A O 1
ATOM 3822 N N . TYR A 1 500 ? -8.194 -2.532 10.045 1.00 98.62 500 TYR A N 1
ATOM 3823 C CA . TYR A 1 500 ? -9.582 -2.782 9.678 1.00 98.62 500 TYR A CA 1
ATOM 3824 C C . TYR A 1 500 ? -9.903 -2.039 8.381 1.00 98.62 500 TYR A C 1
ATOM 3826 O O . TYR A 1 500 ? -10.089 -0.816 8.376 1.00 98.62 500 TYR A O 1
ATOM 3834 N N . ASP A 1 501 ? -9.927 -2.785 7.280 1.00 97.38 501 ASP A N 1
ATOM 3835 C CA . ASP A 1 501 ? -9.956 -2.223 5.932 1.00 97.38 501 ASP A CA 1
ATOM 3836 C C . ASP A 1 501 ? -11.260 -1.471 5.626 1.00 97.38 501 ASP A C 1
ATOM 3838 O O . ASP A 1 501 ? -11.233 -0.283 5.295 1.00 97.38 501 ASP A O 1
ATOM 3842 N N . GLY A 1 502 ? -12.408 -2.112 5.869 1.00 96.56 502 GLY A N 1
ATOM 3843 C CA . GLY A 1 502 ? -13.720 -1.491 5.665 1.00 96.56 502 GLY A CA 1
ATOM 3844 C C . GLY A 1 502 ? -13.997 -0.314 6.599 1.00 96.56 502 GLY A C 1
ATOM 3845 O O . GLY A 1 502 ? -14.713 0.628 6.228 1.00 96.56 502 GLY A O 1
ATOM 3846 N N . SER A 1 503 ? -13.338 -0.288 7.766 1.00 98.06 503 SER A N 1
ATOM 3847 C CA . SER A 1 503 ? -13.287 0.873 8.659 1.00 98.06 503 SER A CA 1
ATOM 3848 C C . SER A 1 503 ? -14.694 1.395 9.028 1.00 98.06 503 SER A C 1
ATOM 3850 O O . SER A 1 503 ? -15.669 0.642 9.063 1.00 98.06 503 SER A O 1
ATOM 3852 N N . TRP A 1 504 ? -14.833 2.683 9.365 1.00 97.50 504 TRP A N 1
ATOM 3853 C CA . TRP A 1 504 ? -16.113 3.267 9.773 1.00 97.50 504 TRP A CA 1
ATOM 3854 C C . TRP A 1 504 ? -17.213 3.161 8.712 1.00 97.50 504 TRP A C 1
ATOM 3856 O O . TRP A 1 504 ? -18.380 3.043 9.069 1.00 97.50 504 TRP A O 1
ATOM 3866 N N . THR A 1 505 ? -16.870 3.203 7.421 1.00 95.38 505 THR A N 1
ATOM 3867 C CA . THR A 1 505 ? -17.882 3.133 6.356 1.00 95.38 505 THR A CA 1
ATOM 3868 C C . THR A 1 505 ? -18.559 1.771 6.319 1.00 95.38 505 THR A C 1
ATOM 3870 O O . THR A 1 505 ? -19.785 1.726 6.324 1.00 95.38 505 THR A O 1
ATOM 3873 N N . GLU A 1 506 ? -17.793 0.678 6.347 1.00 96.56 506 GLU A N 1
ATOM 3874 C CA . GLU A 1 506 ? -18.372 -0.661 6.482 1.00 96.56 506 GLU A CA 1
ATOM 3875 C C . GLU A 1 506 ? -19.119 -0.792 7.814 1.00 96.56 506 GLU A C 1
ATOM 3877 O O . GLU A 1 506 ? -20.274 -1.219 7.839 1.00 96.56 506 GLU A O 1
ATOM 3882 N N . TRP A 1 507 ? -18.495 -0.354 8.915 1.00 96.94 507 TRP A N 1
ATOM 3883 C CA . TRP A 1 507 ? -19.078 -0.453 10.252 1.00 96.94 507 TRP A CA 1
ATOM 3884 C C . TRP A 1 507 ? -20.466 0.179 10.324 1.00 96.94 507 TRP A C 1
ATOM 3886 O O . TRP A 1 507 ? -21.440 -0.499 10.636 1.00 96.94 507 TRP A O 1
ATOM 3896 N N . ALA A 1 508 ? -20.569 1.468 10.001 1.00 93.88 508 ALA A N 1
ATOM 3897 C CA . ALA A 1 508 ? -21.801 2.232 10.139 1.00 93.88 508 ALA A CA 1
ATOM 3898 C C . ALA A 1 508 ? -22.886 1.827 9.125 1.00 93.88 508 ALA A C 1
ATOM 3900 O O . ALA A 1 508 ? -24.052 2.139 9.354 1.00 93.88 508 ALA A O 1
ATOM 3901 N N . GLN A 1 509 ? -22.533 1.133 8.036 1.00 93.25 509 GLN A N 1
ATOM 3902 C CA . GLN A 1 509 ? -23.507 0.554 7.105 1.00 93.25 509 GLN A CA 1
ATOM 3903 C C . GLN A 1 509 ? -24.014 -0.824 7.548 1.00 93.25 509 GLN A C 1
ATOM 3905 O O . GLN A 1 509 ? -25.170 -1.151 7.289 1.00 93.25 509 GLN A O 1
ATOM 3910 N N . ARG A 1 510 ? -23.165 -1.643 8.184 1.00 94.50 510 ARG A N 1
ATOM 3911 C CA . ARG A 1 510 ? -23.511 -3.019 8.576 1.00 94.50 510 ARG A CA 1
ATOM 3912 C C . ARG A 1 510 ? -24.153 -3.118 9.957 1.00 94.50 510 ARG A C 1
ATOM 3914 O O . ARG A 1 510 ? -24.976 -4.007 10.165 1.00 94.50 510 ARG A O 1
ATOM 3921 N N . VAL A 1 511 ? -23.793 -2.250 10.906 1.00 92.00 511 VAL A N 1
ATOM 3922 C CA . VAL A 1 511 ? -24.404 -2.275 12.245 1.00 92.00 511 VAL A CA 1
ATOM 3923 C C . VAL A 1 511 ? -25.817 -1.703 12.210 1.00 92.00 511 VAL A C 1
ATOM 3925 O O . VAL A 1 511 ? -26.078 -0.645 11.640 1.00 92.00 511 VAL A O 1
ATOM 3928 N N . SER A 1 512 ? -26.745 -2.397 12.859 1.00 83.44 512 SER A N 1
ATOM 3929 C CA . SER A 1 512 ? -28.121 -1.936 13.001 1.00 83.44 512 SER A CA 1
ATOM 3930 C C . SER A 1 512 ? -28.262 -1.006 14.207 1.00 83.44 512 SER A C 1
ATOM 3932 O O . SER A 1 512 ? -27.519 -1.102 15.187 1.00 83.44 512 SER A O 1
ATOM 3934 N N . ALA A 1 513 ? -29.272 -0.130 14.193 1.00 75.81 513 ALA A N 1
ATOM 3935 C CA . ALA A 1 513 ? -29.578 0.718 15.348 1.00 75.81 513 ALA A CA 1
ATOM 3936 C C . ALA A 1 513 ? -29.860 -0.105 16.625 1.00 75.81 513 ALA A C 1
ATOM 3938 O O . ALA A 1 513 ? -29.522 0.328 17.725 1.00 75.81 513 ALA A O 1
ATOM 3939 N N . SER A 1 514 ? -30.421 -1.313 16.482 1.00 77.69 514 SER A N 1
ATOM 3940 C CA . SER A 1 514 ? -30.661 -2.246 17.590 1.00 77.69 514 SER A CA 1
ATOM 3941 C C . SER A 1 514 ? -29.387 -2.778 18.243 1.00 77.69 514 SER A C 1
ATOM 3943 O O . SER A 1 514 ? -29.422 -3.110 19.425 1.00 77.69 514 SER A O 1
ATOM 3945 N N . ASP A 1 515 ? -28.259 -2.818 17.528 1.00 80.69 515 ASP A N 1
ATOM 3946 C CA . ASP A 1 515 ? -27.003 -3.334 18.078 1.00 80.69 515 ASP A CA 1
ATOM 3947 C C . ASP A 1 515 ? -26.387 -2.380 19.120 1.00 80.69 515 ASP A C 1
ATOM 3949 O O . ASP A 1 515 ? -25.547 -2.787 19.917 1.00 80.69 515 ASP A O 1
ATOM 3953 N N . SER A 1 516 ? -26.789 -1.099 19.153 1.00 86.88 516 SER A N 1
ATOM 3954 C CA . SER A 1 516 ? -26.210 -0.073 20.047 1.00 86.88 516 SER A CA 1
ATOM 3955 C C . SER A 1 516 ? -24.674 0.047 19.946 1.00 86.88 516 SER A C 1
ATOM 3957 O O . SER A 1 516 ? -24.000 0.460 20.900 1.00 86.88 516 SER A O 1
ATOM 3959 N N . LEU A 1 517 ? -24.137 -0.298 18.770 1.00 92.75 517 LEU A N 1
ATOM 3960 C CA . LEU A 1 517 ? -22.714 -0.392 18.426 1.00 92.75 517 LEU A CA 1
ATOM 3961 C C . LEU A 1 517 ? -22.144 0.881 17.768 1.00 92.75 517 LEU A C 1
ATOM 3963 O O . LEU A 1 517 ? -20.982 0.913 17.370 1.00 92.75 517 LEU A O 1
ATOM 3967 N N . ILE A 1 518 ? -22.936 1.950 17.675 1.00 94.31 518 ILE A N 1
ATOM 3968 C CA . ILE A 1 518 ? -22.460 3.296 17.332 1.00 94.31 518 ILE A CA 1
ATOM 3969 C C . ILE 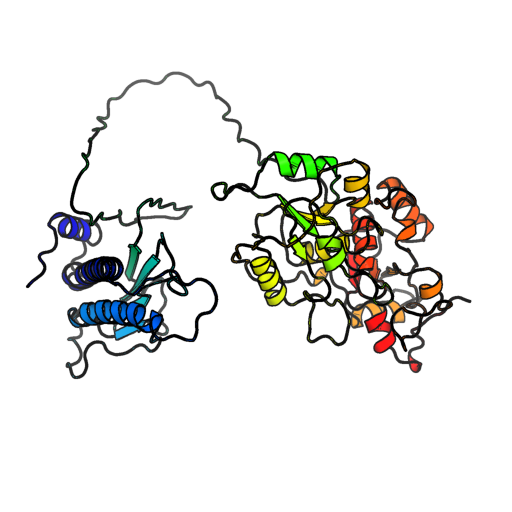A 1 518 ? -22.527 4.135 18.601 1.00 94.31 518 ILE A C 1
ATOM 3971 O O . ILE A 1 518 ? -23.611 4.403 19.122 1.00 94.31 518 ILE A O 1
ATOM 3975 N N . LYS A 1 519 ? -21.365 4.533 19.117 1.00 94.56 519 LYS A N 1
ATOM 3976 C CA . LYS A 1 519 ? -21.251 5.423 20.272 1.00 94.56 519 LYS A CA 1
ATOM 3977 C C . LYS A 1 519 ? -21.010 6.851 19.807 1.00 94.56 519 LYS A C 1
ATOM 3979 O O . LYS A 1 519 ? -20.326 7.089 18.815 1.00 94.56 519 LYS A O 1
ATOM 3984 N N . LYS A 1 520 ? -21.584 7.797 20.538 1.00 93.00 520 LYS A N 1
ATOM 3985 C CA . LYS A 1 520 ? -21.314 9.227 20.408 1.00 93.00 520 LYS A CA 1
ATOM 3986 C C . LYS A 1 520 ? -20.823 9.714 21.760 1.00 93.00 520 LYS A C 1
ATOM 3988 O O . LYS A 1 520 ? -21.320 9.247 22.785 1.00 93.00 520 LYS A O 1
ATOM 3993 N N . THR A 1 521 ? -19.812 10.566 21.751 1.00 83.31 521 THR A N 1
ATOM 3994 C CA . THR A 1 521 ? -19.285 11.173 22.972 1.00 83.31 521 THR A CA 1
ATOM 3995 C C . THR A 1 521 ? -20.052 12.470 23.181 1.00 83.31 521 THR A C 1
ATOM 3997 O O . THR A 1 521 ? -20.061 13.302 22.275 1.00 83.31 521 THR A O 1
ATOM 4000 N N . GLU A 1 522 ? -20.736 12.597 24.319 1.00 54.19 522 GLU A N 1
ATOM 4001 C CA . GLU A 1 522 ? -21.374 13.856 24.740 1.00 54.19 522 GLU A CA 1
ATOM 4002 C C . GLU A 1 522 ? -20.346 14.923 25.127 1.00 54.19 522 GLU A C 1
ATOM 4004 O O . GLU A 1 522 ? -19.290 14.553 25.702 1.00 54.19 522 GLU A O 1
#

Organism: Verticillium longisporum (NCBI:txid100787)

pLDDT: mean 80.84, std 22.13, range [21.5, 98.75]

Secondary structure (DSSP, 8-state):
------HHHHHHHHHH---GGGHHIIIIIHHHHHHHHHHHHHHHHH-TT-----S---SSTTHHHHHHHHHHHHHHHHHT-TTEEEEEESS--S-EESSSSPPPPPTTS--EEEEEEEEET-TT--SS--EEEEEEEEESS--TT--HHHHEEEEEEEEESSS-------SS----PPPPP---S--PPP----------------------------SSSEE-HHHHHHHHHHS---TT--SPPEEEEE-----TTSS--HHHHHHHSB-TTPEE--TTTSS-TT-SSTTPPPPHHHHHHHHHHTT--TTSEEEEE-BTTTBSSSHHHHHHHHHHTT-SSEEEES-HHHHHHTT---B-SSPPPP-------PPP-GGGEE-HHHHHHHHHSTT-TT----EEEE-S-HHHHHTSS--SSTT----B-TT-EE--GGGTB-TTT-PBPPHHHHHHHHHHTT--TTS-EEEE-SSSTTHHHHHHHHHHHT-S-GGGEEEESSHHHHHHHHS-GGGT--B---

Sequence (522 aa):
MANSLTPELTSYLEAVLPSDSRAALRTSLLPSLIDAIHAISKTLQASHHVALVGTANAFGDDQLNVDVSCENLLRDALARCPSVTTASSEEDPIETPVHTGAPAPAPDTEQYTVAFDPLDGSSIIAPNWSVGTILSIWDGPTALNQNPATRQVASVLGVYGPRATVPYQPACLPHFLPLIDLSPAMASAAVYRSTRAALPRWHARPYQIGFTAIRRSFSSYLVTPKELHEALQKNPPTKISTDPRVVPVCASWFLPNDGRTGIDTFREQRIPKAKFFDLDKVIDRNSPYPHMLPSGKDFAATMSELGIRKDDTVVVYDTKELGIFSAPRVGWTFKIFGHPKVHVLNNFKQWVEEGLPTESGELYSVECCTYQIPSLDESKVAEFEEVREVALDHNKEGAEGVQVLDARSPGRFAGTDPEPREGLSSGHMPGAINVPIGALLDPQTKAFLSPEKLRQVFKEKGVDPEKPIISSCGTGVTACVIETALEQAQYGSAEKRKVYDGSWTEWAQRVSASDSLIKKTE

Foldseek 3Di:
DPDDDDPVLLVQLCVQPVDPLCCLVSPQQVVLVVVLLVVLLVCVVPDPLLADDDDDDPDDDSLVVSQVVSVVSNLVSLLRRPQEQWEAEPVGRDTDGSDPPDPDDDPSDWHKYKYKYSWVPSPHDDPFDWTKIKMWIFTDNDPPPDDCVPTTDDIDIRIHGPDDDDDDDDDDDDDDRDDDDPDPDDDDDDDDDDDDDDDDDDDDDDPPPPPPPPPDDDPDQEDELVRLLVLCVVCPDDPPDPPAAEAEEEAAQDFPPDPDGQVQQCQAKDDPNHFYDDQQQQAPPPDPFGSHHHALVSVQVSCQQSLHELRHAYEYAYHLVQWDFQRLVVLVSCVQLPSPHHHYYLHVVVNVVVVHDIDHHDDDRHNGDGYDRGDGNCLQEDEPVNLLVVLVCQPPPPDLPEEEEEQEDPCQQQQNDDDSDPPFGGHHFHRYFYDHLCQQADPPSRGGDALVSLVVSCVVSVNDQAGAYEFAYQAQRCSSSNVSSCVRNVGHDPSRHHYHGSHSVCVRVPDDPVSVRGHHHD

Radius of gyration: 31.65 Å; chains: 1; bounding box: 86×74×85 Å